Protein AF-A0A1M7FSM7-F1 (afdb_monomer)

Radius of gyration: 29.3 Å; Cα contacts (8 Å, |Δi|>4): 455; chains: 1; bounding box: 69×64×74 Å

Organism: Xylanibacter ruminicola (NCBI:txid839)

InterPro domains:
  IPR025935 Bacteriophage abortive infection AbiH [PF14253] (199-428)

Sequence (456 aa):
MNKAKLLQSILELHKAVKDGNMEKMYRCAYELNALFEREVPEPLEGYDAALMRFKMAEAMVAFYMAVGKQSQAGTLRNRITAHYQAVRKSKEYSVSQKHELKEILRRIKVIVPYQRNVAMLPLEGLEYLKPFNVSSLLSTLPLDMPKSQVVEEMTKYCYDKGGSLAPRSLQRQYKVGGKQAKHLYVIGNGLDMQLPRVDEDDEDFSYTQYFAPLDEITDAVTSCTVEMKYHFHRWINTLHYARGFRKRMLDIDKDAIFLNFNYTLFLESEYGISPEQICYIHGCRKDKFGSLVLGHHSDDQEAFERWKHKNQNRRRYRHVQKDKKGRYFRNDKLAYLAFFHKNDWTGNWRLPIRYYAVEAAEERLEKYYDSNFKNTRKIIDGHMGFFDSLGNVEKITIIGCSLGAVDMDYYKQLKSSVKDDVLWEFSYHSPEDEKRIDKFCKELDIETGCVSTFKM

Secondary structure (DSSP, 8-state):
--HHHHHHHHHHHHHHHHHT-HHHHHHHHHHHHHHHHHHSPSS--HHHHHHHHHHHHHHHHHHHHHTT-HHHHHHHHHHHHHHHHHHHH-SSS-HHHHHHHHHHHHHHHHHS------B---THHHHHHGGGTTHHHHTTS-TT--HHHHHHHHHHHHHHTT--PPPGGG----EETTEEP------SSHHHHHS-SS-TTSTT--HHHHSHHHHHHHHHHHIIIIIHHHHHHHHHHT--PPTTGGGGPPP--SSS-EEE-S-S-HIIIII---GGGEEETT--TTSPTT-S-------HHHHHHHHHHHHTTSGGGSSEEE-TTS-EEE---HHHHHHT---------S-THHHHHHHHHHHHHHHHHHHH---HHHHHHHTHHHHGGGGG--EEEE-S----GGGHHHHHHHHHTS-TT-EEEEEESSHHHHHHHHHHHHHTT--GGGEEEEE-

Foldseek 3Di:
DPLVVLVVLLVQLVVCLVVLPLVSNVVSLVVNVVVLCVPQPPPGPDLSSLVSLLSNLLSVLSSCVSVVNLVVLQVSLVVLVVVLVVVVPDPRDDPVSNVVSVVSSVSSCVSRPDDQAAADFFDPVVVVCVVLPCVVVVVVDDPPDDPVVNVVSSVVSCVVVVDDDDDPVPPDFDDDPNHTDPDDDPPDCRLLRQADPDACPDPPDDSNSHHVVLVVLLVVLCCLQQVVLVVVLVVQVPDDDDPPCVVVDDDDDLPAAEEDCDQECCCCPPVVRDVVSYDNLQYHSPDDRPSGAAAFDDPVVVVLVVVLVVPCPDQLQDQWDADPVGDIAGRLGLVNLQRPDDPDPDGPHSYVSSNVSNVSNCVSVVVSCVSRPRPVVVSCVVCVVVLLVAAPAQEDEAPPDPLDPRCLVVVLSNLVSYDLNRAYEYEDADPVSVVSVVVSCVVNVRDPVRYYYDYD

pLDDT: mean 71.0, std 18.54, range [25.12, 95.5]

Structure (mmCIF, N/CA/C/O backbone):
data_AF-A0A1M7FSM7-F1
#
_entry.id   AF-A0A1M7FSM7-F1
#
loop_
_atom_site.group_PDB
_atom_site.id
_atom_site.type_symbol
_atom_site.label_atom_id
_atom_site.label_alt_id
_atom_site.label_comp_id
_atom_site.label_asym_id
_atom_site.label_entity_id
_atom_site.label_seq_id
_atom_site.pdbx_PDB_ins_code
_atom_site.Cartn_x
_atom_site.Cartn_y
_atom_site.Cartn_z
_atom_site.occupancy
_atom_site.B_iso_or_equiv
_atom_site.auth_seq_id
_atom_site.auth_comp_id
_atom_site.auth_asym_id
_atom_site.auth_atom_id
_atom_site.pdbx_PDB_model_num
ATOM 1 N N . MET A 1 1 ? 32.706 -26.791 -14.961 1.00 73.00 1 MET A N 1
ATOM 2 C CA . MET A 1 1 ? 31.269 -26.837 -15.298 1.00 73.00 1 MET A CA 1
ATOM 3 C C . MET A 1 1 ? 30.779 -28.277 -15.407 1.00 73.00 1 MET A C 1
ATOM 5 O O . MET A 1 1 ? 31.138 -28.977 -16.352 1.00 73.00 1 MET A O 1
ATOM 9 N N . ASN A 1 2 ? 29.932 -28.723 -14.480 1.00 82.50 2 ASN A N 1
ATOM 10 C CA . ASN A 1 2 ? 29.249 -30.015 -14.582 1.00 82.50 2 ASN A CA 1
ATOM 11 C C . ASN A 1 2 ? 27.958 -29.910 -15.426 1.00 82.50 2 ASN A C 1
ATOM 13 O O . ASN A 1 2 ? 26.870 -29.653 -14.906 1.00 82.50 2 ASN A O 1
ATOM 17 N N . LYS A 1 3 ? 28.078 -30.115 -16.746 1.00 80.94 3 LYS A N 1
ATOM 18 C CA . LYS A 1 3 ? 26.960 -29.987 -17.707 1.00 80.94 3 LYS A CA 1
ATOM 19 C C . LYS A 1 3 ? 25.785 -30.915 -17.403 1.00 80.94 3 LYS A C 1
ATOM 21 O O . LYS A 1 3 ? 24.637 -30.502 -17.525 1.00 80.94 3 LYS A O 1
ATOM 26 N N . ALA A 1 4 ? 26.064 -32.158 -17.012 1.00 83.50 4 ALA A N 1
ATOM 27 C CA . ALA A 1 4 ? 25.028 -33.153 -16.747 1.00 83.50 4 ALA A CA 1
ATOM 28 C C . ALA A 1 4 ? 24.144 -32.732 -15.565 1.00 83.50 4 ALA A C 1
ATOM 30 O O . ALA A 1 4 ? 22.920 -32.795 -15.653 1.00 83.50 4 ALA A O 1
ATOM 31 N N . LYS A 1 5 ? 24.762 -32.213 -14.497 1.00 84.44 5 LYS A N 1
ATOM 32 C CA . LYS A 1 5 ? 24.044 -31.720 -13.317 1.00 84.44 5 LYS A CA 1
ATOM 33 C C . LYS A 1 5 ? 23.179 -30.495 -13.635 1.00 84.44 5 LYS A C 1
ATOM 35 O O . LYS A 1 5 ? 22.031 -30.441 -13.213 1.00 84.44 5 LYS A O 1
ATOM 40 N N . LEU A 1 6 ? 23.699 -29.551 -14.424 1.00 84.12 6 LEU A N 1
ATOM 41 C CA . LEU A 1 6 ? 22.943 -28.374 -14.873 1.00 84.12 6 LEU A CA 1
ATOM 42 C C . LEU A 1 6 ? 21.739 -28.755 -15.742 1.00 84.12 6 LEU A C 1
ATOM 44 O O . LEU A 1 6 ? 20.636 -28.260 -15.519 1.00 84.12 6 LEU A O 1
ATOM 48 N N . LEU A 1 7 ? 21.931 -29.659 -16.706 1.00 88.81 7 LEU A N 1
ATOM 49 C CA . LEU A 1 7 ? 20.850 -30.144 -17.565 1.00 88.81 7 LEU A CA 1
ATOM 50 C C . LEU A 1 7 ? 19.761 -30.859 -16.760 1.00 88.81 7 LEU A C 1
ATOM 52 O O . LEU A 1 7 ? 18.579 -30.648 -17.026 1.00 88.81 7 LEU A O 1
ATOM 56 N N . GLN A 1 8 ? 20.145 -31.645 -15.755 1.00 91.00 8 GLN A N 1
ATOM 57 C CA . GLN A 1 8 ? 19.196 -32.324 -14.880 1.00 91.00 8 GLN A CA 1
ATOM 58 C C . GLN A 1 8 ? 18.334 -31.326 -14.089 1.00 91.00 8 GLN A C 1
ATOM 60 O O . GLN A 1 8 ? 17.108 -31.423 -14.122 1.00 91.00 8 GLN A O 1
ATOM 65 N N . SER A 1 9 ? 18.941 -30.312 -13.465 1.00 87.56 9 SER A N 1
ATOM 66 C CA . SER A 1 9 ? 18.192 -29.273 -12.739 1.00 87.56 9 SER A CA 1
ATOM 67 C C . SER A 1 9 ? 17.272 -28.449 -13.653 1.00 87.56 9 SER A C 1
ATOM 69 O O . SER A 1 9 ? 16.167 -28.082 -13.253 1.00 87.56 9 SER A O 1
ATOM 71 N N . ILE A 1 10 ? 17.674 -28.201 -14.906 1.00 91.38 10 ILE A N 1
ATOM 72 C CA . ILE A 1 10 ? 16.822 -27.548 -15.916 1.00 91.38 10 ILE A CA 1
ATOM 73 C C . ILE A 1 10 ? 15.583 -28.401 -16.231 1.00 91.38 10 ILE A C 1
ATOM 75 O O . ILE A 1 10 ? 14.467 -27.879 -16.288 1.00 91.38 10 ILE A O 1
ATOM 79 N N . LEU A 1 11 ? 15.758 -29.712 -16.424 1.00 92.25 11 LEU A N 1
ATOM 80 C CA . LEU A 1 11 ? 14.653 -30.636 -16.701 1.00 92.25 11 LEU A CA 1
ATOM 81 C C . LEU A 1 11 ? 13.665 -30.715 -15.531 1.00 92.25 11 LEU A C 1
ATOM 83 O O . LEU A 1 11 ? 12.453 -30.765 -15.749 1.00 92.25 11 LEU A O 1
ATOM 87 N N . GLU A 1 12 ? 14.167 -30.690 -14.299 1.00 91.62 12 GLU A N 1
ATOM 88 C CA . GLU A 1 12 ? 13.338 -30.706 -13.093 1.00 91.62 12 GLU A CA 1
ATOM 89 C C . GLU A 1 12 ? 12.478 -29.449 -12.961 1.00 91.62 12 GLU A C 1
ATOM 91 O O . GLU A 1 12 ? 11.284 -29.564 -12.668 1.00 91.62 12 GLU A O 1
ATOM 96 N N . LEU A 1 13 ? 13.037 -28.270 -13.260 1.00 90.88 13 LEU A N 1
ATOM 97 C CA . LEU A 1 13 ? 12.272 -27.024 -13.275 1.00 90.88 13 LEU A CA 1
ATOM 98 C C . LEU A 1 13 ? 11.193 -27.040 -14.365 1.00 90.88 13 LEU A C 1
ATOM 100 O O . LEU A 1 13 ? 10.042 -26.717 -14.082 1.00 90.88 13 LEU A O 1
ATOM 104 N N . HIS A 1 14 ? 11.514 -27.479 -15.587 1.00 91.88 14 HIS A N 1
ATOM 105 C CA . HIS A 1 14 ? 10.511 -27.609 -16.651 1.00 91.88 14 HIS A CA 1
ATOM 106 C C . HIS A 1 14 ? 9.369 -28.553 -16.270 1.00 91.88 14 HIS A C 1
ATOM 108 O O . HIS A 1 14 ? 8.203 -28.248 -16.524 1.00 91.88 14 HIS A O 1
ATOM 114 N N . LYS A 1 15 ? 9.691 -29.687 -15.638 1.00 91.81 15 LYS A N 1
ATOM 115 C CA . LYS A 1 15 ? 8.680 -30.626 -15.152 1.00 91.81 15 LYS A CA 1
ATOM 116 C C . LYS A 1 15 ? 7.804 -29.983 -14.075 1.00 91.81 15 LYS A C 1
ATOM 118 O O . LYS A 1 15 ? 6.588 -30.065 -14.170 1.00 91.81 15 LYS A O 1
ATOM 123 N N . ALA A 1 16 ? 8.398 -29.283 -13.107 1.00 87.69 16 ALA A N 1
ATOM 124 C CA . ALA A 1 16 ? 7.646 -28.579 -12.068 1.00 87.69 16 ALA A CA 1
ATOM 125 C C . ALA A 1 16 ? 6.716 -27.497 -12.643 1.00 87.69 16 ALA A C 1
ATOM 127 O O . ALA A 1 16 ? 5.572 -27.394 -12.208 1.00 87.69 16 ALA A O 1
ATOM 128 N N . VAL A 1 17 ? 7.183 -26.739 -13.644 1.00 88.81 17 VAL A N 1
ATOM 129 C CA . VAL A 1 17 ? 6.374 -25.737 -14.356 1.00 88.81 17 VAL A CA 1
ATOM 130 C C . VAL A 1 17 ? 5.190 -26.390 -15.074 1.00 88.81 17 VAL A C 1
ATOM 132 O O . VAL A 1 17 ? 4.069 -25.901 -14.975 1.00 88.81 17 VAL A O 1
ATOM 135 N N . LYS A 1 18 ? 5.414 -27.525 -15.747 1.00 90.56 18 LYS A N 1
ATOM 136 C CA . LYS A 1 18 ? 4.356 -28.279 -16.438 1.00 90.56 18 LYS A CA 1
ATOM 137 C C . LYS A 1 18 ? 3.328 -28.878 -15.473 1.00 90.56 18 LYS A C 1
ATOM 139 O O . LYS A 1 18 ? 2.143 -28.886 -15.783 1.00 90.56 18 LYS A O 1
ATOM 144 N N . ASP A 1 19 ? 3.784 -29.364 -14.322 1.00 88.00 19 ASP A N 1
ATOM 145 C CA . ASP A 1 19 ? 2.943 -30.024 -13.318 1.00 88.00 19 ASP A CA 1
ATOM 146 C C . ASP A 1 19 ? 2.127 -29.021 -12.467 1.00 88.00 19 ASP A C 1
ATOM 148 O O . ASP A 1 19 ? 1.287 -29.438 -11.674 1.00 88.00 19 ASP A O 1
ATOM 152 N N . GLY A 1 20 ? 2.366 -27.706 -12.581 1.00 81.75 20 GLY A N 1
ATOM 153 C CA . GLY A 1 20 ? 1.589 -26.673 -11.876 1.00 81.75 20 GLY A CA 1
ATOM 154 C C . GLY A 1 20 ? 1.860 -26.549 -10.365 1.00 81.75 20 GLY A C 1
ATOM 155 O O . GLY A 1 20 ? 1.216 -25.755 -9.684 1.00 81.75 20 GLY A O 1
ATOM 156 N N . ASN A 1 21 ? 2.817 -27.303 -9.813 1.00 81.31 21 ASN A N 1
ATOM 157 C CA . ASN A 1 21 ? 3.123 -27.298 -8.380 1.00 81.31 21 ASN A CA 1
ATOM 158 C C . ASN A 1 21 ? 4.015 -26.101 -7.997 1.00 81.31 21 ASN A C 1
ATOM 160 O O . ASN A 1 21 ? 5.233 -26.146 -8.184 1.00 81.31 21 ASN A O 1
ATOM 164 N N . MET A 1 22 ? 3.414 -25.052 -7.421 1.00 73.19 22 MET A N 1
ATOM 165 C CA . MET A 1 22 ? 4.126 -23.818 -7.057 1.00 73.19 22 MET A CA 1
ATOM 166 C C . MET A 1 22 ? 5.305 -24.035 -6.096 1.00 73.19 22 MET A C 1
ATOM 168 O O . MET A 1 22 ? 6.378 -23.482 -6.326 1.00 73.19 22 MET A O 1
ATOM 172 N N . GLU A 1 23 ? 5.151 -24.841 -5.044 1.00 70.00 23 GLU A N 1
ATOM 173 C CA . GLU A 1 23 ? 6.219 -25.079 -4.059 1.00 70.00 23 GLU A CA 1
ATOM 174 C C . GLU A 1 23 ? 7.450 -25.724 -4.716 1.00 70.00 23 GLU A C 1
ATOM 176 O O . GLU A 1 23 ? 8.589 -25.282 -4.537 1.00 70.00 23 GLU A O 1
ATOM 181 N N . LYS A 1 24 ? 7.209 -26.723 -5.571 1.00 76.94 24 LYS A N 1
ATOM 182 C CA . LYS A 1 24 ? 8.258 -27.418 -6.319 1.00 76.94 24 LYS A CA 1
ATOM 183 C C . LYS A 1 24 ? 8.928 -26.510 -7.353 1.00 76.94 24 LYS A C 1
ATOM 185 O O . LYS A 1 24 ? 10.143 -26.593 -7.516 1.00 76.94 24 LYS A O 1
ATOM 190 N N . MET A 1 25 ? 8.171 -25.633 -8.017 1.00 81.12 25 MET A N 1
ATOM 191 C CA . MET A 1 25 ? 8.723 -24.643 -8.948 1.00 81.12 25 MET A CA 1
ATOM 192 C C . MET A 1 25 ? 9.720 -23.706 -8.253 1.00 81.12 25 MET A C 1
ATOM 194 O O . MET A 1 25 ? 10.834 -23.539 -8.744 1.00 81.12 25 MET A O 1
ATOM 198 N N . TYR A 1 26 ? 9.350 -23.134 -7.100 1.00 73.38 26 TYR A N 1
ATOM 199 C CA . TYR A 1 26 ? 10.226 -22.227 -6.349 1.00 73.38 26 TYR A CA 1
ATOM 200 C C . TYR A 1 26 ? 11.504 -22.919 -5.871 1.00 73.38 26 TYR A C 1
ATOM 202 O O . TYR A 1 26 ? 12.592 -22.359 -6.024 1.00 73.38 26 TYR A O 1
ATOM 210 N N . ARG A 1 27 ? 11.391 -24.151 -5.357 1.00 81.00 27 ARG A N 1
ATOM 211 C CA . ARG A 1 27 ? 12.555 -24.937 -4.929 1.00 81.00 27 ARG A CA 1
ATOM 212 C C . ARG A 1 27 ? 13.510 -25.218 -6.093 1.00 81.00 27 ARG A C 1
ATOM 214 O O . ARG A 1 27 ? 14.689 -24.890 -6.002 1.00 81.00 27 ARG A O 1
ATOM 221 N N . CYS A 1 28 ? 12.998 -25.760 -7.202 1.00 78.50 28 CYS A N 1
ATOM 222 C CA . CYS A 1 28 ? 13.818 -26.086 -8.372 1.00 78.50 28 CYS A CA 1
ATOM 223 C C . CYS A 1 28 ? 14.453 -24.836 -9.008 1.00 78.50 28 CYS A C 1
ATOM 225 O O . CYS A 1 28 ? 15.591 -24.900 -9.464 1.00 78.50 28 CYS A O 1
ATOM 227 N N . ALA A 1 29 ? 13.757 -23.692 -9.019 1.00 75.75 29 ALA A N 1
ATOM 228 C CA . ALA A 1 29 ? 14.304 -22.436 -9.533 1.00 75.75 29 ALA A CA 1
ATOM 229 C C . ALA A 1 29 ? 15.462 -21.908 -8.667 1.00 75.75 29 ALA A C 1
ATOM 231 O O . ALA A 1 29 ? 16.483 -21.476 -9.204 1.00 75.75 29 ALA A O 1
ATOM 232 N N . TYR A 1 30 ? 15.333 -21.982 -7.338 1.00 74.44 30 TYR A N 1
ATOM 233 C CA . TYR A 1 30 ? 16.389 -21.575 -6.407 1.00 74.44 30 TYR A CA 1
ATOM 234 C C . TYR A 1 30 ? 17.637 -22.460 -6.537 1.00 74.44 30 TYR A C 1
ATOM 236 O O . TYR A 1 30 ? 18.751 -21.953 -6.670 1.00 74.44 30 TYR A O 1
ATOM 244 N N . GLU A 1 31 ? 17.446 -23.782 -6.571 1.00 78.31 31 GLU A N 1
ATOM 245 C CA . GLU A 1 31 ? 18.532 -24.754 -6.741 1.00 78.31 31 GLU A CA 1
ATOM 246 C C . GLU A 1 31 ? 19.244 -24.591 -8.087 1.00 78.31 31 GLU A C 1
ATOM 248 O O . GLU A 1 31 ? 20.476 -24.619 -8.138 1.00 78.31 31 GLU A O 1
ATOM 253 N N . LEU A 1 32 ? 18.489 -24.369 -9.170 1.00 81.19 32 LEU A N 1
ATOM 254 C CA . LEU A 1 32 ? 19.051 -24.111 -10.493 1.00 81.19 32 LEU A CA 1
ATOM 255 C C . LEU A 1 32 ? 19.894 -22.830 -10.503 1.00 81.19 32 LEU A C 1
ATOM 257 O O . LEU A 1 32 ? 20.989 -22.845 -11.061 1.00 81.19 32 LEU A O 1
ATOM 261 N N . ASN A 1 33 ? 19.422 -21.747 -9.876 1.00 77.38 33 ASN A N 1
ATOM 262 C CA . ASN A 1 33 ? 20.163 -20.486 -9.833 1.00 77.38 33 ASN A CA 1
ATOM 263 C C . ASN A 1 33 ? 21.473 -20.620 -9.038 1.00 77.38 33 ASN A C 1
ATOM 265 O O . ASN A 1 33 ? 22.537 -20.277 -9.548 1.00 77.38 33 ASN A O 1
ATOM 269 N N . ALA A 1 34 ? 21.418 -21.213 -7.842 1.00 73.81 34 ALA A N 1
ATOM 270 C CA . ALA A 1 34 ? 22.601 -21.443 -7.010 1.00 73.81 34 ALA A CA 1
ATOM 271 C C . ALA A 1 34 ? 23.618 -22.385 -7.682 1.00 73.81 34 ALA A C 1
ATOM 273 O O . ALA A 1 34 ? 24.833 -22.190 -7.597 1.00 73.81 34 ALA A O 1
ATOM 274 N N . LEU A 1 35 ? 23.134 -23.419 -8.379 1.00 75.69 35 LEU A N 1
ATOM 275 C CA . LEU A 1 35 ? 23.989 -24.321 -9.146 1.00 75.69 35 LEU A CA 1
ATOM 276 C C . LEU A 1 35 ? 24.648 -23.600 -10.326 1.00 75.69 35 LEU A C 1
ATOM 278 O O . LEU A 1 35 ? 25.823 -23.832 -10.603 1.00 75.69 35 LEU A O 1
ATOM 282 N N . PHE A 1 36 ? 23.904 -22.739 -11.016 1.00 76.94 36 PHE A N 1
ATOM 283 C CA . PHE A 1 36 ? 24.400 -21.991 -12.161 1.00 76.94 36 PHE A CA 1
ATOM 284 C C . PHE A 1 36 ? 25.499 -20.996 -11.764 1.00 76.94 36 PHE A C 1
ATOM 286 O O . PHE A 1 36 ? 26.544 -20.974 -12.410 1.00 76.94 36 PHE A O 1
ATOM 293 N N . GLU A 1 37 ? 25.316 -20.261 -10.664 1.00 71.81 37 GLU A N 1
ATOM 294 C CA . GLU A 1 37 ? 26.322 -19.337 -10.115 1.00 71.81 37 GLU A CA 1
ATOM 295 C C . GLU A 1 37 ? 27.625 -20.047 -9.724 1.00 71.81 37 GLU A C 1
ATOM 297 O O . GLU A 1 37 ? 28.712 -19.508 -9.928 1.00 71.81 37 GLU A O 1
ATOM 302 N N . ARG A 1 38 ? 27.539 -21.285 -9.221 1.00 74.38 38 ARG A N 1
ATOM 303 C CA . ARG A 1 38 ? 28.726 -22.078 -8.868 1.00 74.38 38 ARG A CA 1
ATOM 304 C C . ARG A 1 38 ? 29.442 -22.673 -10.083 1.00 74.38 38 ARG A C 1
ATOM 306 O O . ARG A 1 38 ? 30.663 -22.789 -10.081 1.00 74.38 38 ARG A O 1
ATOM 313 N N . GLU A 1 39 ? 28.696 -23.137 -11.084 1.00 72.50 39 GLU A N 1
ATOM 314 C CA . GLU A 1 39 ? 29.236 -23.970 -12.172 1.00 72.50 39 GLU A CA 1
ATOM 315 C C . GLU A 1 39 ? 29.562 -23.194 -13.457 1.00 72.50 39 GLU A C 1
ATOM 317 O O . GLU A 1 39 ? 30.297 -23.721 -14.302 1.00 72.50 39 GLU A O 1
ATOM 322 N N . VAL A 1 40 ? 29.005 -21.986 -13.620 1.00 64.69 40 VAL A N 1
ATOM 323 C CA . VAL A 1 40 ? 29.128 -21.132 -14.813 1.00 64.69 40 VAL A CA 1
ATOM 324 C C . VAL A 1 40 ? 29.486 -19.689 -14.400 1.00 64.69 40 VAL A C 1
ATOM 326 O O . VAL A 1 40 ? 28.622 -18.806 -14.422 1.00 64.69 40 VAL A O 1
ATOM 329 N N . PRO A 1 41 ? 30.750 -19.432 -14.011 1.00 58.38 41 PRO A N 1
ATOM 330 C CA . PRO A 1 41 ? 31.203 -18.095 -13.628 1.00 58.38 41 PRO A CA 1
ATOM 331 C C . PRO A 1 41 ? 31.231 -17.128 -14.824 1.00 58.38 41 PRO A C 1
ATOM 333 O O . PRO A 1 41 ? 31.306 -17.545 -15.981 1.00 58.38 41 PRO A O 1
ATOM 336 N N . GLU A 1 42 ? 31.147 -15.823 -14.549 1.00 55.53 42 GLU A N 1
ATOM 337 C CA . GLU A 1 42 ? 31.355 -14.771 -15.552 1.00 55.53 42 GLU A CA 1
ATOM 338 C C . GLU A 1 42 ? 32.845 -14.374 -15.613 1.00 55.53 42 GLU A C 1
ATOM 340 O O . GLU A 1 42 ? 33.467 -14.263 -14.554 1.00 55.53 42 GLU A O 1
ATOM 345 N N . PRO A 1 43 ? 33.426 -14.133 -16.809 1.00 58.12 43 PRO A N 1
ATOM 346 C CA . PRO A 1 43 ? 32.792 -14.116 -18.132 1.00 58.12 43 PRO A CA 1
ATOM 347 C C . PRO A 1 43 ? 32.545 -15.518 -18.720 1.00 58.12 43 PRO A C 1
ATOM 349 O O . PRO A 1 43 ? 33.227 -16.487 -18.410 1.00 58.12 43 PRO A O 1
ATOM 352 N N . LEU A 1 44 ? 31.548 -15.621 -19.604 1.00 64.50 44 LEU A N 1
ATOM 353 C CA . LEU A 1 44 ? 31.206 -16.875 -20.284 1.00 64.50 44 LEU A CA 1
ATOM 354 C C . LEU A 1 44 ? 32.248 -17.199 -21.356 1.00 64.50 44 LEU A C 1
ATOM 356 O O . LEU A 1 44 ? 32.180 -16.674 -22.468 1.00 64.50 44 LEU A O 1
ATOM 360 N N . GLU A 1 45 ? 33.184 -18.081 -21.032 1.00 71.62 45 GLU A N 1
ATOM 361 C CA . GLU A 1 45 ? 34.199 -18.539 -21.977 1.00 71.62 45 GLU A CA 1
ATOM 362 C C . GLU A 1 45 ? 33.707 -19.755 -22.775 1.00 71.62 45 GLU A C 1
ATOM 364 O O . GLU A 1 45 ? 33.415 -20.825 -22.236 1.00 71.62 45 GLU A O 1
ATOM 369 N N . GLY A 1 46 ? 33.617 -19.584 -24.095 1.00 81.06 46 GLY A N 1
ATOM 370 C CA . GLY A 1 46 ? 33.298 -20.658 -25.030 1.00 81.06 46 GLY A CA 1
ATOM 371 C C . GLY A 1 46 ? 31.812 -21.022 -25.154 1.00 81.06 46 GLY A C 1
ATOM 372 O O . GLY A 1 46 ? 30.933 -20.620 -24.388 1.00 81.06 46 GLY A O 1
ATOM 373 N N . TYR A 1 47 ? 31.527 -21.823 -26.182 1.00 87.12 47 TYR A N 1
ATOM 374 C CA . TYR A 1 47 ? 30.165 -22.178 -26.587 1.00 87.12 47 TYR A CA 1
ATOM 375 C C . TYR A 1 47 ? 29.377 -22.938 -25.512 1.00 87.12 47 TYR A C 1
ATOM 377 O O . TYR A 1 47 ? 28.180 -22.717 -25.352 1.00 87.12 47 TYR A O 1
ATOM 385 N N . ASP A 1 48 ? 30.040 -23.794 -24.743 1.00 85.81 48 ASP A N 1
ATOM 386 C CA . ASP A 1 48 ? 29.385 -24.628 -23.741 1.00 85.81 48 ASP A CA 1
ATOM 387 C C . ASP A 1 48 ? 28.783 -23.824 -22.581 1.00 85.81 48 ASP A C 1
ATOM 389 O O . ASP A 1 48 ? 27.666 -24.108 -22.137 1.00 85.81 48 ASP A O 1
ATOM 393 N N . ALA A 1 49 ? 29.491 -22.790 -22.121 1.00 83.19 49 ALA A N 1
ATOM 394 C CA . ALA A 1 49 ? 28.999 -21.873 -21.099 1.00 83.19 49 ALA A CA 1
ATOM 395 C C . ALA A 1 49 ? 27.823 -21.036 -21.635 1.00 83.19 49 ALA A C 1
ATOM 397 O O . ALA A 1 49 ? 26.799 -20.881 -20.961 1.00 83.19 49 ALA A O 1
ATOM 398 N N . ALA A 1 50 ? 27.925 -20.563 -22.884 1.00 84.75 50 ALA A N 1
ATOM 399 C CA . ALA A 1 50 ? 26.843 -19.851 -23.560 1.00 84.75 50 ALA A CA 1
ATOM 400 C C . ALA A 1 50 ? 25.588 -20.730 -23.722 1.00 84.75 50 ALA A C 1
ATOM 402 O O . ALA A 1 50 ? 24.479 -20.288 -23.421 1.00 84.75 50 ALA A O 1
ATOM 403 N N . LEU A 1 51 ? 25.750 -21.993 -24.121 1.00 89.12 51 LEU A N 1
ATOM 404 C CA . LEU A 1 51 ? 24.652 -22.945 -24.283 1.00 89.12 51 LEU A CA 1
ATOM 405 C C . LEU A 1 51 ? 23.920 -23.203 -22.963 1.00 89.12 51 LEU A C 1
ATOM 407 O O . LEU A 1 51 ? 22.687 -23.171 -22.929 1.00 89.12 51 LEU A O 1
ATOM 411 N N . MET A 1 52 ? 24.659 -23.426 -21.870 1.00 89.06 52 MET A N 1
ATOM 412 C CA . MET A 1 52 ? 24.048 -23.624 -20.551 1.00 89.06 52 MET A CA 1
ATOM 413 C C . MET A 1 52 ? 23.295 -22.377 -20.090 1.00 89.06 52 MET A C 1
ATOM 415 O O . MET A 1 52 ? 22.187 -22.502 -19.569 1.00 89.06 52 MET A O 1
ATOM 419 N N . ARG A 1 53 ? 23.825 -21.174 -20.347 1.00 85.00 53 ARG A N 1
ATOM 420 C CA . ARG A 1 53 ? 23.132 -19.927 -19.998 1.00 85.00 53 ARG A CA 1
ATOM 421 C C . ARG A 1 53 ? 21.821 -19.742 -20.757 1.00 85.00 53 ARG A C 1
ATOM 423 O O . ARG A 1 53 ? 20.827 -19.328 -20.167 1.00 85.00 53 ARG A O 1
ATOM 430 N N . PHE A 1 54 ? 21.794 -20.064 -22.047 1.00 91.12 54 PHE A N 1
ATOM 431 C CA . PHE A 1 54 ? 20.580 -19.934 -22.856 1.00 91.12 54 PHE A CA 1
ATOM 432 C C . PHE A 1 54 ? 19.506 -20.937 -22.422 1.00 91.12 54 PHE A C 1
ATOM 434 O O . PHE A 1 54 ? 18.342 -20.563 -22.294 1.00 91.12 54 PHE A O 1
ATOM 441 N N . LYS A 1 55 ? 19.889 -22.187 -22.130 1.00 91.44 55 LYS A N 1
ATOM 442 C CA . LYS A 1 55 ? 18.957 -23.213 -21.631 1.00 91.44 55 LYS A CA 1
ATOM 443 C C . LYS A 1 55 ? 18.437 -22.902 -20.223 1.00 91.44 55 LYS A C 1
ATOM 445 O O . LYS A 1 55 ? 17.254 -23.097 -19.962 1.00 91.44 55 LYS A O 1
ATOM 450 N N . MET A 1 56 ? 19.289 -22.387 -19.334 1.00 90.31 56 MET A N 1
ATOM 451 C CA . MET A 1 56 ? 18.878 -21.919 -18.004 1.00 90.31 56 MET A CA 1
ATOM 452 C C . MET A 1 56 ? 17.860 -20.784 -18.120 1.00 90.31 56 MET A C 1
ATOM 454 O O . MET A 1 56 ? 16.809 -20.825 -17.482 1.00 90.31 56 MET A O 1
ATOM 458 N N . ALA A 1 57 ? 18.134 -19.808 -18.985 1.00 86.56 57 ALA A N 1
ATOM 459 C CA . ALA A 1 57 ? 17.239 -18.683 -19.164 1.00 86.56 57 ALA A CA 1
ATOM 460 C C . ALA A 1 57 ? 15.884 -19.081 -19.753 1.00 86.56 57 ALA A C 1
ATOM 462 O O . ALA A 1 57 ? 14.876 -18.532 -19.328 1.00 86.56 57 ALA A O 1
ATOM 463 N N . GLU A 1 58 ? 15.844 -20.046 -20.674 1.00 92.88 58 GLU A N 1
ATOM 464 C CA . GLU A 1 58 ? 14.597 -20.623 -21.192 1.00 92.88 58 GLU A CA 1
ATOM 465 C C . GLU A 1 58 ? 13.722 -21.206 -20.073 1.00 92.88 58 GLU A C 1
ATOM 467 O O . GLU A 1 58 ? 12.542 -20.860 -19.976 1.00 92.88 58 GLU A O 1
ATOM 472 N N . ALA A 1 59 ? 14.315 -21.991 -19.171 1.00 90.69 59 ALA A N 1
ATOM 473 C CA . ALA A 1 59 ? 13.597 -22.589 -18.048 1.00 90.69 59 ALA A CA 1
ATOM 474 C C . ALA A 1 59 ? 13.130 -21.559 -17.012 1.00 90.69 59 ALA A C 1
ATOM 476 O O . ALA A 1 59 ? 11.983 -21.593 -16.563 1.00 90.69 59 ALA A O 1
ATOM 477 N N . MET A 1 60 ? 13.997 -20.609 -16.661 1.00 87.44 60 MET A N 1
ATOM 478 C CA . MET A 1 60 ? 13.690 -19.548 -15.698 1.00 87.44 60 MET A CA 1
ATOM 479 C C . MET A 1 60 ? 12.615 -18.596 -16.213 1.00 87.44 60 MET A C 1
ATOM 481 O O . MET A 1 60 ? 11.742 -18.174 -15.461 1.00 87.44 60 MET A O 1
ATOM 485 N N . VAL A 1 61 ? 12.640 -18.285 -17.507 1.00 85.38 61 V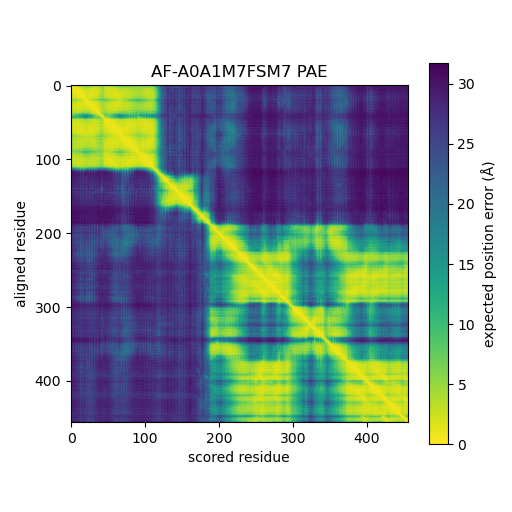AL A N 1
ATOM 486 C CA . VAL A 1 61 ? 11.610 -17.478 -18.155 1.00 85.38 61 VAL A CA 1
ATOM 487 C C . VAL A 1 61 ? 10.248 -18.178 -18.106 1.00 85.38 61 VAL A C 1
ATOM 489 O O . VAL A 1 61 ? 9.259 -17.542 -17.741 1.00 85.38 61 VAL A O 1
ATOM 492 N N . ALA A 1 62 ? 10.186 -19.479 -18.406 1.00 88.62 62 ALA A N 1
ATOM 493 C CA . ALA A 1 62 ? 8.950 -20.253 -18.288 1.00 88.62 62 ALA A CA 1
ATOM 494 C C . ALA A 1 62 ? 8.426 -20.280 -16.843 1.00 88.62 62 ALA A C 1
ATOM 496 O O . ALA A 1 62 ? 7.234 -20.076 -16.614 1.00 88.62 62 ALA A O 1
ATOM 497 N N . PHE A 1 63 ? 9.322 -20.454 -15.868 1.00 88.31 63 PHE A N 1
ATOM 498 C CA . PHE A 1 63 ? 8.994 -20.355 -14.448 1.00 88.31 63 PHE A CA 1
ATOM 499 C C . PHE A 1 63 ? 8.409 -18.986 -14.085 1.00 88.31 63 PHE A C 1
ATOM 501 O O . PHE A 1 63 ? 7.318 -18.926 -13.522 1.00 88.31 63 PHE A O 1
ATOM 508 N N . TYR A 1 64 ? 9.082 -17.890 -14.444 1.00 80.19 64 TYR A N 1
ATOM 509 C CA . TYR A 1 64 ? 8.611 -16.540 -14.138 1.00 80.19 64 TYR A CA 1
ATOM 510 C C . TYR A 1 64 ? 7.240 -16.249 -14.744 1.00 80.19 64 TYR A C 1
ATOM 512 O O . TYR A 1 64 ? 6.402 -15.650 -14.073 1.00 80.19 64 TYR A O 1
ATOM 520 N N . MET A 1 65 ? 6.976 -16.713 -15.965 1.00 81.88 65 MET A N 1
ATOM 521 C CA . MET A 1 65 ? 5.650 -16.591 -16.571 1.00 81.88 65 MET A CA 1
ATOM 522 C C . MET A 1 65 ? 4.593 -17.401 -15.810 1.00 81.88 65 MET A C 1
ATOM 524 O O . MET A 1 65 ? 3.505 -16.885 -15.565 1.00 81.88 65 MET A O 1
ATOM 528 N N . ALA A 1 66 ? 4.918 -18.623 -15.374 1.00 79.19 66 ALA A N 1
ATOM 529 C CA . ALA A 1 66 ? 4.001 -19.483 -14.623 1.00 79.19 66 ALA A CA 1
ATOM 530 C C . ALA A 1 66 ? 3.635 -18.925 -13.236 1.00 79.19 66 ALA A C 1
ATOM 532 O O . ALA A 1 66 ? 2.512 -19.120 -12.779 1.00 79.19 66 ALA A O 1
ATOM 533 N N . VAL A 1 67 ? 4.544 -18.191 -12.583 1.00 75.94 67 VAL A N 1
ATOM 534 C CA . VAL A 1 67 ? 4.287 -17.546 -11.280 1.00 75.94 67 VAL A CA 1
ATOM 535 C C . VAL A 1 67 ? 3.837 -16.080 -11.389 1.00 75.94 67 VAL A C 1
ATOM 537 O O . VAL A 1 67 ? 3.861 -15.354 -10.397 1.00 75.94 67 VAL A O 1
ATOM 540 N N . GLY A 1 68 ? 3.456 -15.613 -12.585 1.00 61.84 68 GLY A N 1
ATOM 541 C CA . GLY A 1 68 ? 2.934 -14.256 -12.802 1.00 61.84 68 GLY A CA 1
ATOM 542 C C . GLY A 1 68 ? 3.980 -13.129 -12.767 1.00 61.84 68 GLY A C 1
ATOM 543 O O . GLY A 1 68 ? 3.625 -11.955 -12.712 1.00 61.84 68 GLY A O 1
ATOM 544 N N . LYS A 1 69 ? 5.278 -13.448 -12.831 1.00 65.75 69 LYS A N 1
ATOM 545 C CA . LYS A 1 69 ? 6.405 -12.495 -12.802 1.00 65.75 69 LYS A CA 1
ATOM 546 C C . LYS A 1 69 ? 6.863 -12.086 -14.210 1.00 65.75 69 LYS A C 1
ATOM 548 O O . LYS A 1 69 ? 8.031 -12.234 -14.570 1.00 65.75 69 LYS A O 1
ATOM 553 N N . GLN A 1 70 ? 5.950 -11.533 -15.009 1.00 64.19 70 GLN A N 1
ATOM 554 C CA . GLN A 1 70 ? 6.199 -11.155 -16.414 1.00 64.19 70 GLN A CA 1
ATOM 555 C C . GLN A 1 70 ? 7.411 -10.219 -16.607 1.00 64.19 70 GLN A C 1
ATOM 557 O O . GLN A 1 70 ? 8.179 -10.401 -17.551 1.00 64.19 70 GLN A O 1
ATOM 562 N N . SER A 1 71 ? 7.636 -9.265 -15.692 1.00 49.97 71 SER A N 1
ATOM 563 C CA . SER A 1 71 ? 8.772 -8.327 -15.759 1.00 49.97 71 SER A CA 1
ATOM 564 C C . SER A 1 71 ? 10.131 -9.034 -15.640 1.00 49.97 71 SER A C 1
ATOM 566 O O . SER A 1 71 ? 11.005 -8.855 -16.488 1.00 49.97 71 SER A O 1
ATOM 568 N N . GLN A 1 72 ? 10.288 -9.938 -14.665 1.00 56.41 72 GLN A N 1
ATOM 569 C CA . GLN A 1 72 ? 11.523 -10.719 -14.487 1.00 56.41 72 GLN A CA 1
ATOM 570 C C . GLN A 1 72 ? 11.812 -11.602 -15.709 1.00 56.41 72 GLN A C 1
ATOM 572 O O . GLN A 1 72 ? 12.960 -11.716 -16.149 1.00 56.41 72 GLN A O 1
ATOM 577 N N . ALA A 1 73 ? 10.758 -12.161 -16.309 1.00 66.88 73 ALA A N 1
ATOM 578 C CA . ALA A 1 73 ? 10.850 -12.912 -17.553 1.00 66.88 73 ALA A CA 1
ATOM 579 C C . ALA A 1 73 ? 11.319 -12.018 -18.727 1.00 66.88 73 ALA A C 1
ATOM 581 O O . ALA A 1 73 ? 12.174 -12.421 -19.523 1.00 66.88 73 ALA A O 1
ATOM 582 N N . GLY A 1 74 ? 10.824 -10.776 -18.801 1.00 53.88 74 GLY A N 1
ATOM 583 C CA . GLY A 1 74 ? 11.230 -9.760 -19.779 1.00 53.88 74 GLY A CA 1
ATOM 584 C C . GLY A 1 74 ? 12.691 -9.332 -19.645 1.00 53.88 74 GLY A C 1
ATOM 585 O O . GLY A 1 74 ? 13.423 -9.334 -20.640 1.00 53.88 74 GLY A O 1
ATOM 586 N N . THR A 1 75 ? 13.141 -9.042 -18.424 1.00 56.44 75 THR A N 1
ATOM 587 C CA . THR A 1 75 ? 14.533 -8.676 -18.118 1.00 56.44 75 THR A CA 1
ATOM 588 C C . THR A 1 75 ? 15.496 -9.791 -18.502 1.00 56.44 75 THR A C 1
ATOM 590 O O . THR A 1 75 ? 16.496 -9.551 -19.186 1.00 56.44 75 THR A O 1
ATOM 593 N N . LEU A 1 76 ? 15.180 -11.036 -18.133 1.00 68.12 76 LEU A N 1
ATOM 594 C CA . LEU A 1 76 ? 16.021 -12.183 -18.464 1.00 68.12 76 LEU A CA 1
ATOM 595 C C . LEU A 1 76 ? 16.085 -12.421 -19.982 1.00 68.12 76 LEU A C 1
ATOM 597 O O . LEU A 1 76 ? 17.176 -12.595 -20.531 1.00 68.12 76 LEU A O 1
ATOM 601 N N . ARG A 1 77 ? 14.956 -12.314 -20.696 1.00 75.75 77 ARG A N 1
ATOM 602 C CA . ARG A 1 77 ? 14.932 -12.338 -22.170 1.00 75.75 77 ARG A CA 1
ATOM 603 C C . ARG A 1 77 ? 15.812 -11.240 -22.779 1.00 75.75 77 ARG A C 1
ATOM 605 O O . ARG A 1 77 ? 16.534 -11.510 -23.744 1.00 75.75 77 ARG A O 1
ATOM 612 N N . ASN A 1 78 ? 15.752 -10.010 -22.266 1.00 58.41 78 ASN A N 1
ATOM 613 C CA . ASN A 1 78 ? 16.534 -8.884 -22.791 1.00 58.41 78 ASN A CA 1
ATOM 614 C C . ASN A 1 78 ? 18.042 -9.117 -22.593 1.00 58.41 78 ASN A C 1
ATOM 616 O O . ASN A 1 78 ? 18.808 -8.969 -23.547 1.00 58.41 78 ASN A O 1
ATOM 620 N N . ARG A 1 79 ? 18.460 -9.596 -21.413 1.00 62.12 79 ARG A N 1
ATOM 621 C CA . ARG A 1 79 ? 19.859 -9.971 -21.127 1.00 62.12 79 ARG A CA 1
ATOM 622 C C . ARG A 1 79 ? 20.373 -11.055 -22.075 1.00 62.12 79 ARG A C 1
ATOM 624 O O . ARG A 1 79 ? 21.456 -10.921 -22.640 1.00 62.12 79 ARG A O 1
ATOM 631 N N . ILE A 1 80 ? 19.581 -12.100 -22.319 1.00 77.25 80 ILE A N 1
ATOM 632 C CA . ILE A 1 80 ? 19.958 -13.171 -23.258 1.00 77.25 80 ILE A CA 1
ATOM 633 C C . ILE A 1 80 ? 19.983 -12.675 -24.705 1.00 77.25 80 ILE A C 1
ATOM 635 O O . ILE A 1 80 ? 20.841 -13.082 -25.487 1.00 77.25 80 ILE A O 1
ATOM 639 N N . THR A 1 81 ? 19.098 -11.743 -25.064 1.00 69.31 81 THR A N 1
ATOM 640 C CA . THR A 1 81 ? 19.128 -11.091 -26.379 1.00 69.31 81 THR A CA 1
ATOM 641 C C . THR A 1 81 ? 20.433 -10.316 -26.584 1.00 69.31 81 THR A C 1
ATOM 643 O O . THR A 1 81 ? 21.045 -10.447 -27.644 1.00 69.31 81 THR A O 1
ATOM 646 N N . ALA A 1 82 ? 20.893 -9.564 -25.578 1.00 62.91 82 ALA A N 1
ATOM 647 C CA . ALA A 1 82 ? 22.166 -8.843 -25.622 1.00 62.91 82 ALA A CA 1
ATOM 648 C C . ALA A 1 82 ? 23.369 -9.800 -25.711 1.00 62.91 82 ALA A C 1
ATOM 650 O O . ALA A 1 82 ? 24.235 -9.625 -26.571 1.00 62.91 82 ALA A O 1
ATOM 651 N N . HIS A 1 83 ? 23.384 -10.875 -24.913 1.00 73.75 83 HIS A N 1
ATOM 652 C CA . HIS A 1 83 ? 24.411 -11.917 -25.028 1.00 73.75 83 HIS A CA 1
ATOM 653 C C . HIS A 1 83 ? 24.448 -12.535 -26.432 1.00 73.75 83 HIS A C 1
ATOM 655 O O . HIS A 1 83 ? 25.523 -12.686 -27.010 1.00 73.75 83 HIS A O 1
ATOM 661 N N . TYR A 1 84 ? 23.291 -12.828 -27.033 1.00 79.81 84 TYR A N 1
ATOM 662 C CA . TYR A 1 84 ? 23.236 -13.345 -28.401 1.00 79.81 84 TYR A CA 1
ATOM 663 C C . TYR A 1 84 ? 23.799 -12.356 -29.433 1.00 79.81 84 TYR A C 1
ATOM 665 O O . TYR A 1 84 ? 24.447 -12.773 -30.391 1.00 79.81 84 TYR A O 1
ATOM 673 N N . GLN A 1 85 ? 23.584 -11.047 -29.261 1.00 74.12 85 GLN A N 1
ATOM 674 C CA . GLN A 1 85 ? 24.158 -10.035 -30.155 1.00 74.12 85 GLN A CA 1
ATOM 675 C C . GLN A 1 85 ? 25.692 -10.027 -30.104 1.00 74.12 85 GLN A C 1
ATOM 677 O O . GLN A 1 85 ? 26.324 -9.911 -31.157 1.00 74.12 85 GLN A O 1
ATOM 682 N N . ALA A 1 86 ? 26.282 -10.208 -28.918 1.00 75.69 86 ALA A N 1
ATOM 683 C CA . ALA A 1 86 ? 27.728 -10.364 -28.759 1.00 75.69 86 ALA A CA 1
ATOM 684 C C . ALA A 1 86 ? 28.231 -11.661 -29.421 1.00 75.69 86 ALA A C 1
ATOM 686 O O . ALA A 1 86 ? 29.138 -11.619 -30.254 1.00 75.69 86 ALA A O 1
ATOM 687 N N . VAL A 1 87 ? 27.572 -12.798 -29.157 1.00 79.62 87 VAL A N 1
ATOM 688 C CA . VAL A 1 87 ? 27.905 -14.099 -29.772 1.00 79.62 87 VAL A CA 1
ATOM 689 C C . VAL A 1 87 ? 27.818 -14.047 -31.300 1.00 79.62 87 VAL A C 1
ATOM 691 O O . VAL A 1 87 ? 28.697 -14.549 -32.000 1.00 79.62 87 VAL A O 1
ATOM 694 N N . ARG A 1 88 ? 26.785 -13.398 -31.850 1.00 72.62 88 ARG A N 1
ATOM 695 C CA . ARG A 1 88 ? 26.583 -13.266 -33.301 1.00 72.62 88 ARG A CA 1
ATOM 696 C C . ARG A 1 88 ? 27.780 -12.596 -33.985 1.00 72.62 88 ARG A C 1
ATOM 698 O O . ARG A 1 88 ? 28.149 -13.026 -35.081 1.00 72.62 88 ARG A O 1
ATOM 705 N N . LYS A 1 89 ? 28.368 -11.577 -33.348 1.00 77.00 89 LYS A N 1
ATOM 706 C CA . LYS A 1 89 ? 29.504 -10.794 -33.864 1.00 77.00 89 LYS A CA 1
ATOM 707 C C . LYS A 1 89 ? 30.870 -11.454 -33.610 1.00 77.00 89 LYS A C 1
ATOM 709 O O . LYS A 1 89 ? 31.820 -11.123 -34.313 1.00 77.00 89 LYS A O 1
ATOM 714 N N . SER A 1 90 ? 30.975 -12.394 -32.666 1.00 80.94 90 SER A N 1
ATOM 715 C CA . SER A 1 90 ? 32.236 -13.085 -32.348 1.00 80.94 90 SER A CA 1
ATOM 716 C C . SER A 1 90 ? 32.677 -14.063 -33.449 1.00 80.94 90 SER A C 1
ATOM 718 O O . SER A 1 90 ? 31.849 -14.727 -34.085 1.00 80.94 90 SER A O 1
ATOM 720 N N . LYS A 1 91 ? 33.996 -14.167 -33.665 1.00 83.75 91 LYS A N 1
ATOM 721 C CA . LYS A 1 91 ? 34.636 -15.145 -34.568 1.00 83.75 91 LYS A CA 1
ATOM 722 C C . LYS A 1 91 ? 34.861 -16.515 -33.912 1.00 83.75 91 LYS A C 1
ATOM 724 O O . LYS A 1 91 ? 35.128 -17.475 -34.620 1.00 83.75 91 LYS A O 1
ATOM 729 N N . GLU A 1 92 ? 34.711 -16.614 -32.593 1.00 85.19 92 GLU A N 1
ATOM 730 C CA . GLU A 1 92 ? 34.961 -17.837 -31.808 1.00 85.19 92 GLU A CA 1
ATOM 731 C C . GLU A 1 92 ? 33.841 -18.882 -31.928 1.00 85.19 92 GLU A C 1
ATOM 733 O O . GLU A 1 92 ? 34.002 -20.026 -31.517 1.00 85.19 92 GLU A O 1
ATOM 738 N N . TYR A 1 93 ? 32.695 -18.496 -32.493 1.00 86.38 93 TYR A N 1
ATOM 739 C CA . TYR A 1 93 ? 31.516 -19.348 -32.618 1.00 86.38 93 TYR A CA 1
ATOM 740 C C . TYR A 1 93 ? 31.300 -19.752 -34.075 1.00 86.38 93 TYR A C 1
ATOM 742 O O . TYR A 1 93 ? 31.211 -18.899 -34.965 1.00 86.38 93 TYR A O 1
ATOM 750 N N . SER A 1 94 ? 31.126 -21.051 -34.312 1.00 89.56 94 SER A N 1
ATOM 751 C CA . SER A 1 94 ? 30.743 -21.582 -35.622 1.00 89.56 94 SER A CA 1
ATOM 752 C C . SER A 1 94 ? 29.319 -21.172 -36.017 1.00 89.56 94 SER A C 1
ATOM 754 O O . SER A 1 94 ? 28.484 -20.810 -35.182 1.00 89.56 94 SER A O 1
ATOM 756 N N . VAL A 1 95 ? 29.010 -21.272 -37.312 1.00 81.00 95 VAL A N 1
ATOM 757 C CA . VAL A 1 95 ? 27.669 -20.978 -37.850 1.00 81.00 95 VAL A CA 1
ATOM 758 C C . VAL A 1 95 ? 26.596 -21.858 -37.196 1.00 81.00 95 VAL A C 1
ATOM 760 O O . VAL A 1 95 ? 25.544 -21.347 -36.813 1.00 81.00 95 VAL A O 1
ATOM 763 N N . SER A 1 96 ? 26.885 -23.148 -36.993 1.00 86.06 96 SER A N 1
ATOM 764 C CA . SER A 1 96 ? 25.967 -24.096 -36.344 1.00 86.06 96 SER A CA 1
ATOM 765 C C . SER A 1 96 ? 25.686 -23.718 -34.887 1.00 86.06 96 SER A C 1
ATOM 767 O O . SER A 1 96 ? 24.533 -23.683 -34.464 1.00 86.06 96 SER A O 1
ATOM 769 N N . GLN A 1 97 ? 26.723 -23.349 -34.131 1.00 88.25 97 GLN A N 1
ATOM 770 C CA . GLN A 1 97 ? 26.591 -22.933 -32.730 1.00 88.25 97 GLN A CA 1
ATOM 771 C C . GLN A 1 97 ? 25.772 -21.643 -32.588 1.00 88.25 97 GLN A C 1
ATOM 773 O O . GLN A 1 97 ? 24.923 -21.529 -31.703 1.00 88.25 97 GLN A O 1
ATOM 778 N N . LYS A 1 98 ? 25.977 -20.673 -33.489 1.00 82.44 98 LYS A N 1
ATOM 779 C CA . LYS A 1 98 ? 25.168 -19.445 -33.535 1.00 82.44 98 LYS A CA 1
ATOM 780 C C . LYS A 1 98 ? 23.704 -19.752 -33.842 1.00 82.44 98 LYS A C 1
ATOM 782 O O . LYS A 1 98 ? 22.822 -19.159 -33.226 1.00 82.44 98 LYS A O 1
ATOM 787 N N . HIS A 1 99 ? 23.442 -20.663 -34.780 1.00 79.38 99 HIS A N 1
ATOM 788 C CA . HIS A 1 99 ? 22.083 -21.056 -35.140 1.00 79.38 99 HIS A CA 1
ATOM 789 C C . HIS A 1 99 ? 21.342 -21.699 -33.960 1.00 79.38 99 HIS A C 1
ATOM 791 O O . HIS A 1 99 ? 20.220 -21.305 -33.656 1.00 79.38 99 HIS A O 1
ATOM 797 N N . GLU A 1 100 ? 21.990 -22.597 -33.223 1.00 88.81 100 GLU A N 1
ATOM 798 C CA . GLU A 1 100 ? 21.371 -23.262 -32.074 1.00 88.81 100 GLU A CA 1
ATOM 799 C C . GLU A 1 100 ? 20.994 -22.289 -30.943 1.00 88.81 100 GLU A C 1
ATOM 801 O O . GLU A 1 100 ? 19.875 -22.329 -30.425 1.00 88.81 100 GLU A O 1
ATOM 806 N N . LEU A 1 101 ? 21.884 -21.352 -30.600 1.00 86.12 101 LEU A N 1
ATOM 807 C CA . LEU A 1 101 ? 21.593 -20.317 -29.599 1.00 86.12 101 LEU A CA 1
ATOM 808 C C . LEU A 1 101 ? 20.466 -19.379 -30.059 1.00 86.12 101 LEU A C 1
ATOM 810 O O . LEU A 1 101 ? 19.657 -18.923 -29.246 1.00 86.12 101 LEU A O 1
ATOM 814 N N . LYS A 1 102 ? 20.374 -19.119 -31.371 1.00 80.75 102 LYS A N 1
ATOM 815 C CA . LYS A 1 102 ? 19.293 -18.326 -31.967 1.00 80.75 102 LYS A CA 1
ATOM 816 C C . LYS A 1 102 ? 17.937 -19.005 -31.801 1.00 80.75 102 LYS A C 1
ATOM 818 O O . LYS A 1 102 ? 16.967 -18.314 -31.495 1.00 80.75 102 LYS A O 1
ATOM 823 N N . GLU A 1 103 ? 17.865 -20.322 -31.978 1.00 84.69 103 GLU A N 1
ATOM 824 C CA . GLU A 1 103 ? 16.617 -21.074 -31.819 1.00 84.69 103 GLU A CA 1
ATOM 825 C C . GLU A 1 103 ? 16.147 -21.106 -30.363 1.00 84.69 103 GLU A C 1
ATOM 827 O O . GLU A 1 103 ? 14.961 -20.896 -30.102 1.00 84.69 103 GLU A O 1
ATOM 832 N N . ILE A 1 104 ? 17.064 -21.250 -29.398 1.00 89.31 104 ILE A N 1
ATOM 833 C CA . ILE A 1 104 ? 16.716 -21.119 -27.973 1.00 89.31 104 ILE A CA 1
ATOM 834 C C . ILE A 1 104 ? 16.180 -19.709 -27.690 1.00 89.31 104 ILE A C 1
ATOM 836 O O . ILE A 1 104 ? 15.104 -19.552 -27.115 1.00 89.31 104 ILE A O 1
ATOM 840 N N . LEU A 1 105 ? 16.867 -18.664 -28.166 1.00 81.69 105 LEU A N 1
ATOM 841 C CA . LEU A 1 105 ? 16.395 -17.286 -28.019 1.00 81.69 105 LEU A CA 1
ATOM 842 C C . LEU A 1 105 ? 15.021 -17.066 -28.677 1.00 81.69 105 LEU A C 1
ATOM 844 O O . LEU A 1 105 ? 14.206 -16.307 -28.152 1.00 81.69 105 LEU A O 1
ATOM 848 N N . ARG A 1 106 ? 14.740 -17.719 -29.812 1.00 77.75 106 ARG A N 1
ATOM 849 C CA . ARG A 1 106 ? 13.434 -17.650 -30.483 1.00 77.75 106 ARG A CA 1
ATOM 850 C C . ARG A 1 106 ? 12.333 -18.207 -29.585 1.00 77.75 106 ARG A C 1
ATOM 852 O O . ARG A 1 106 ? 11.305 -17.553 -29.441 1.00 77.75 106 ARG A O 1
ATOM 859 N N . ARG A 1 107 ? 12.565 -19.351 -28.934 1.00 88.56 107 ARG A N 1
ATOM 860 C CA . ARG A 1 107 ? 11.616 -19.944 -27.977 1.00 88.56 107 ARG A CA 1
ATOM 861 C C . ARG A 1 107 ? 11.414 -19.062 -26.746 1.00 88.56 107 ARG A C 1
ATOM 863 O O . ARG A 1 107 ? 10.272 -18.799 -26.385 1.00 88.56 107 ARG A O 1
ATOM 870 N N . ILE A 1 108 ? 12.482 -18.484 -26.191 1.00 82.19 108 ILE A N 1
ATOM 871 C CA . ILE A 1 108 ? 12.389 -17.516 -25.080 1.00 82.19 108 ILE A CA 1
ATOM 872 C C . ILE A 1 108 ? 11.508 -16.315 -25.459 1.00 82.19 108 ILE A C 1
ATOM 874 O O . ILE A 1 108 ? 10.668 -15.883 -24.673 1.00 82.19 108 ILE A O 1
ATOM 878 N N . LYS A 1 109 ? 11.667 -15.783 -26.676 1.00 71.56 109 LYS A N 1
ATOM 879 C CA . LYS A 1 109 ? 10.862 -14.658 -27.179 1.00 71.56 109 LYS A CA 1
ATOM 880 C C . LYS A 1 109 ? 9.391 -15.010 -27.412 1.00 71.56 109 LYS A C 1
ATOM 882 O O . LYS A 1 109 ? 8.562 -14.108 -27.376 1.00 71.56 109 LYS A O 1
ATOM 887 N N . VAL A 1 110 ? 9.074 -16.284 -27.652 1.00 77.50 110 VAL A N 1
ATOM 888 C CA . VAL A 1 110 ? 7.688 -16.776 -27.728 1.00 77.50 110 VAL A CA 1
ATOM 889 C C . VAL A 1 110 ? 7.079 -16.885 -26.329 1.00 77.50 110 VAL A C 1
ATOM 891 O O . VAL A 1 110 ? 5.929 -16.506 -26.148 1.00 77.50 110 VAL A O 1
ATOM 894 N N . ILE A 1 111 ? 7.851 -17.349 -25.338 1.00 75.50 111 ILE A N 1
ATOM 895 C CA . ILE A 1 111 ? 7.395 -17.455 -23.942 1.00 75.50 111 ILE A CA 1
ATOM 896 C C . ILE A 1 111 ? 7.162 -16.065 -23.332 1.00 75.50 111 ILE A C 1
ATOM 898 O O . ILE A 1 111 ? 6.189 -15.865 -22.610 1.00 75.50 111 ILE A O 1
ATOM 902 N N . VAL A 1 112 ? 8.036 -15.099 -23.634 1.00 63.69 112 VAL A N 1
ATOM 903 C CA . VAL A 1 112 ? 7.920 -13.713 -23.155 1.00 63.69 112 VAL A CA 1
ATOM 904 C C . VAL A 1 112 ? 7.923 -12.775 -24.352 1.00 63.69 112 VAL A C 1
ATOM 906 O O . VAL A 1 112 ? 8.997 -12.305 -24.765 1.00 63.69 112 VAL A O 1
ATOM 909 N N . PRO A 1 113 ? 6.744 -12.463 -24.909 1.00 53.97 113 PRO A N 1
ATOM 910 C CA . PRO A 1 113 ? 6.649 -11.486 -25.979 1.00 53.97 113 PRO A CA 1
ATOM 911 C C . PRO A 1 113 ? 7.275 -10.153 -25.547 1.00 53.97 113 PRO A C 1
ATOM 913 O O . PRO A 1 113 ? 7.216 -9.758 -24.381 1.00 53.97 113 PRO A O 1
ATOM 916 N N . TYR A 1 114 ? 7.972 -9.504 -26.482 1.00 40.59 114 TYR A N 1
ATOM 917 C CA . TYR A 1 114 ? 8.740 -8.277 -26.264 1.00 40.59 114 TYR A CA 1
ATOM 918 C C . TYR A 1 114 ? 7.887 -7.166 -25.641 1.00 40.59 114 TYR A C 1
ATOM 920 O O . TYR A 1 114 ? 7.121 -6.505 -26.327 1.00 40.59 114 TYR A O 1
ATOM 928 N N . GLN A 1 115 ? 8.067 -6.954 -24.337 1.00 43.75 115 GLN A N 1
ATOM 929 C CA . GLN A 1 115 ? 7.720 -5.724 -23.638 1.00 43.75 115 GLN A CA 1
ATOM 930 C C . GLN A 1 115 ? 9.030 -5.000 -23.338 1.00 43.75 115 GLN A C 1
ATOM 932 O O . GLN A 1 115 ? 9.979 -5.562 -22.784 1.00 43.75 115 GLN A O 1
ATOM 937 N N . ARG A 1 116 ? 9.101 -3.801 -23.883 1.00 25.89 116 ARG A N 1
ATOM 938 C CA . ARG A 1 116 ? 10.260 -2.939 -24.085 1.00 25.89 116 ARG A CA 1
ATOM 939 C C . ARG A 1 116 ? 10.605 -2.352 -22.685 1.00 25.89 116 ARG A C 1
ATOM 941 O O . ARG A 1 116 ? 9.688 -1.775 -22.119 1.00 25.89 116 ARG A O 1
ATOM 948 N N . ASN A 1 117 ? 11.788 -2.632 -22.070 1.00 28.53 117 ASN A N 1
ATOM 949 C CA . ASN A 1 117 ? 12.209 -2.079 -20.745 1.00 28.53 117 ASN A CA 1
ATOM 950 C C . ASN A 1 117 ? 13.773 -2.221 -20.354 1.00 28.53 117 ASN A C 1
ATOM 952 O O . ASN A 1 117 ? 14.206 -3.366 -20.467 1.00 28.53 117 ASN A O 1
ATOM 956 N N . VAL A 1 118 ? 14.606 -1.175 -19.978 1.00 25.38 118 VAL A N 1
ATOM 957 C CA . VAL A 1 118 ? 16.082 -0.956 -19.608 1.00 25.38 118 VAL A CA 1
ATOM 958 C C . VAL A 1 118 ? 16.601 0.568 -19.442 1.00 25.38 118 VAL A C 1
ATOM 960 O O . VAL A 1 118 ? 16.246 1.385 -20.284 1.00 25.38 118 VAL A O 1
ATOM 963 N N . ALA A 1 119 ? 17.394 1.020 -18.404 1.00 28.00 119 ALA A N 1
ATOM 964 C CA . ALA A 1 119 ? 17.728 2.421 -17.860 1.00 28.00 119 ALA A CA 1
ATOM 965 C C . ALA A 1 119 ? 19.220 2.724 -17.834 1.00 28.00 119 ALA A C 1
ATOM 967 O O . ALA A 1 119 ? 19.991 1.794 -17.604 1.00 28.00 119 ALA A O 1
ATOM 968 N N . MET A 1 120 ? 19.566 4.025 -17.689 1.00 26.39 120 MET A N 1
ATOM 969 C CA . MET A 1 120 ? 20.715 4.488 -16.880 1.00 26.39 120 MET A CA 1
ATOM 970 C C . MET A 1 120 ? 20.485 5.820 -16.108 1.00 26.39 120 MET A C 1
ATOM 972 O O . MET A 1 120 ? 19.773 6.698 -16.587 1.00 26.39 120 MET A O 1
ATOM 976 N N . LEU A 1 121 ? 21.196 6.003 -14.976 1.00 27.59 121 LEU A N 1
ATOM 977 C CA . LEU A 1 121 ? 21.330 7.234 -14.154 1.00 27.59 121 LEU A CA 1
ATOM 978 C C . LEU A 1 121 ? 21.944 8.457 -14.904 1.00 27.59 121 LEU A C 1
ATOM 980 O O . LEU A 1 121 ? 22.687 8.273 -15.868 1.00 27.59 121 LEU A O 1
ATOM 984 N N . PRO A 1 122 ? 21.725 9.718 -14.443 1.00 31.09 122 PRO A N 1
ATOM 985 C CA . PRO A 1 122 ? 22.122 10.935 -15.164 1.00 31.09 122 PRO A CA 1
ATOM 986 C C . PRO A 1 122 ? 23.605 11.344 -15.021 1.00 31.09 122 PRO A C 1
ATOM 988 O O . PRO A 1 122 ? 24.196 11.305 -13.942 1.00 31.09 122 PRO A O 1
ATOM 991 N N . LEU A 1 123 ? 24.156 11.863 -16.125 1.00 30.27 123 LEU A N 1
ATOM 992 C CA . LEU A 1 123 ? 25.559 12.251 -16.369 1.00 30.27 123 LEU A CA 1
ATOM 993 C C . LEU A 1 123 ? 26.178 13.310 -15.424 1.00 30.27 123 LEU A C 1
ATOM 995 O O . LEU A 1 123 ? 27.396 13.348 -15.278 1.00 30.27 123 LEU A O 1
ATOM 999 N N . GLU A 1 124 ? 25.389 14.159 -14.766 1.00 32.88 124 GLU A N 1
ATOM 1000 C CA . GLU A 1 124 ? 25.895 15.318 -13.996 1.00 32.88 124 GLU A CA 1
ATOM 1001 C C . GLU A 1 124 ? 26.502 14.930 -12.631 1.00 32.88 124 GLU A C 1
ATOM 1003 O O . GLU A 1 124 ? 27.470 15.540 -12.179 1.00 32.88 124 GLU A O 1
ATOM 1008 N N . GLY A 1 125 ? 25.998 13.867 -11.992 1.00 34.22 125 GLY A N 1
ATOM 1009 C CA . GLY A 1 125 ? 26.593 13.327 -10.760 1.00 34.22 125 GLY A CA 1
ATOM 1010 C C . GLY A 1 125 ? 27.935 12.626 -11.002 1.00 34.22 125 GLY A C 1
ATOM 1011 O O . GLY A 1 125 ? 28.793 12.599 -10.121 1.00 34.22 125 GLY A O 1
ATOM 1012 N N . LEU A 1 126 ? 28.148 12.110 -12.218 1.00 38.44 126 LEU A N 1
ATOM 1013 C CA . LEU A 1 126 ? 29.397 11.460 -12.619 1.00 38.44 126 LEU A CA 1
ATOM 1014 C C . LEU A 1 126 ? 30.534 12.472 -12.820 1.00 38.44 126 LEU A C 1
ATOM 1016 O O . LEU A 1 126 ? 31.685 12.143 -12.541 1.00 38.44 126 LEU A O 1
ATOM 1020 N N . GLU A 1 127 ? 30.246 13.707 -13.246 1.00 41.50 127 GLU A N 1
ATOM 1021 C CA . GLU A 1 127 ? 31.278 14.744 -13.403 1.00 41.50 127 GLU A CA 1
ATOM 1022 C C . GLU A 1 127 ? 31.871 15.220 -12.071 1.00 41.50 127 GLU A C 1
ATOM 1024 O O . GLU A 1 127 ? 33.078 15.437 -11.994 1.00 41.50 127 GLU A O 1
ATOM 1029 N N . TYR A 1 128 ? 31.066 15.310 -11.007 1.00 42.03 128 TYR A N 1
ATOM 1030 C CA . TYR A 1 128 ? 31.538 15.702 -9.670 1.00 42.03 128 TYR A CA 1
ATOM 1031 C C . TYR A 1 128 ? 32.406 14.622 -9.000 1.00 42.03 128 TYR A C 1
ATOM 1033 O O . TYR A 1 128 ? 33.301 14.930 -8.217 1.00 42.03 128 TYR A O 1
ATOM 1041 N N . LEU A 1 129 ? 32.156 13.348 -9.321 1.00 42.16 129 LEU A N 1
ATOM 1042 C CA . LEU A 1 129 ? 32.847 12.194 -8.732 1.00 42.16 129 LEU A CA 1
ATOM 1043 C C . LEU A 1 129 ? 34.073 11.738 -9.543 1.00 42.16 129 LEU A C 1
ATOM 1045 O O . LEU A 1 129 ? 34.930 11.029 -9.008 1.00 42.16 129 LEU A O 1
ATOM 1049 N N . LYS A 1 130 ? 34.192 12.169 -10.809 1.00 53.75 130 LYS A N 1
ATOM 1050 C CA . LYS A 1 130 ? 35.338 11.893 -11.698 1.00 53.75 130 LYS A CA 1
ATOM 1051 C C . LYS A 1 130 ? 36.712 12.176 -11.056 1.00 53.75 130 LYS A C 1
ATOM 1053 O O . LYS A 1 130 ? 37.572 11.305 -11.171 1.00 53.75 130 LYS A O 1
ATOM 1058 N N . PRO A 1 131 ? 36.945 13.306 -10.353 1.00 49.78 131 PRO A N 1
ATOM 1059 C CA . PRO A 1 131 ? 38.255 13.625 -9.767 1.00 49.78 131 PRO A CA 1
ATOM 1060 C C . PRO A 1 131 ? 38.680 12.692 -8.626 1.00 49.78 131 PRO A C 1
ATOM 1062 O O . PRO A 1 131 ? 39.869 12.543 -8.361 1.00 49.78 131 PRO A O 1
ATOM 1065 N N . PHE A 1 132 ? 37.720 12.052 -7.954 1.00 51.88 132 PHE A N 1
ATOM 1066 C CA . PHE A 1 132 ? 37.975 11.205 -6.787 1.00 51.88 132 PHE A CA 1
ATOM 1067 C C . PHE A 1 132 ? 38.183 9.727 -7.162 1.00 51.88 132 PHE A C 1
ATOM 1069 O O . PHE A 1 132 ? 38.574 8.933 -6.312 1.00 51.88 132 PHE A O 1
ATOM 1076 N N . ASN A 1 133 ? 37.967 9.349 -8.432 1.00 62.31 133 ASN A N 1
ATOM 1077 C CA . ASN A 1 133 ? 38.050 7.972 -8.940 1.00 62.31 133 ASN A CA 1
ATOM 1078 C C . ASN A 1 133 ? 37.280 6.962 -8.062 1.00 62.31 133 ASN A C 1
ATOM 1080 O O . ASN A 1 133 ? 37.803 5.939 -7.617 1.00 62.31 133 ASN A O 1
ATOM 1084 N N . VAL A 1 134 ? 36.013 7.278 -7.787 1.00 44.16 134 VAL A N 1
ATOM 1085 C CA . VAL A 1 134 ? 35.156 6.498 -6.877 1.00 44.16 134 VAL A CA 1
ATOM 1086 C C . VAL A 1 134 ? 34.839 5.101 -7.428 1.00 44.16 134 VAL A C 1
ATOM 1088 O O . VAL A 1 134 ? 34.542 4.191 -6.663 1.00 44.16 134 VAL A O 1
ATOM 1091 N N . SER A 1 135 ? 35.002 4.885 -8.739 1.00 48.19 135 SER A N 1
ATOM 1092 C CA . SER A 1 135 ? 34.889 3.558 -9.362 1.00 48.19 135 SER A CA 1
ATOM 1093 C C . SER A 1 135 ? 35.862 2.539 -8.759 1.00 48.19 135 SER A C 1
ATOM 1095 O O . SER A 1 135 ? 35.516 1.367 -8.669 1.00 48.19 135 SER A O 1
ATOM 1097 N N . SER A 1 136 ? 37.044 2.985 -8.316 1.00 51.97 136 SER A N 1
ATOM 1098 C CA . SER A 1 136 ? 38.035 2.131 -7.650 1.00 51.97 136 SER A CA 1
ATOM 1099 C C . SER A 1 136 ? 37.632 1.745 -6.225 1.00 51.97 136 SER A C 1
ATOM 1101 O O . SER A 1 136 ? 38.051 0.696 -5.750 1.00 51.97 136 SER A O 1
ATOM 1103 N N . LEU A 1 137 ? 36.846 2.579 -5.537 1.00 49.34 137 LEU A N 1
ATOM 1104 C CA . LEU A 1 137 ? 36.271 2.246 -4.232 1.00 49.34 137 LEU A CA 1
ATOM 1105 C C . LEU A 1 137 ? 35.092 1.288 -4.410 1.00 49.34 137 LEU A C 1
ATOM 1107 O O . LEU A 1 137 ? 35.018 0.270 -3.733 1.00 49.34 137 LEU A O 1
ATOM 1111 N N . LEU A 1 138 ? 34.196 1.579 -5.355 1.00 41.41 138 LEU A N 1
ATOM 1112 C CA . LEU A 1 138 ? 33.000 0.771 -5.606 1.00 41.41 138 LEU A CA 1
ATOM 1113 C C . LEU A 1 138 ? 33.336 -0.676 -5.991 1.00 41.41 138 LEU A C 1
ATOM 1115 O O . LEU A 1 138 ? 32.611 -1.581 -5.600 1.00 41.41 138 LEU A O 1
ATOM 1119 N N . SER A 1 139 ? 34.460 -0.913 -6.677 1.00 47.94 139 SER A N 1
ATOM 1120 C CA . SER A 1 139 ? 34.961 -2.264 -6.973 1.00 47.94 139 SER A CA 1
ATOM 1121 C C . SER A 1 139 ? 35.504 -3.026 -5.758 1.00 47.94 139 SER A C 1
ATOM 1123 O O . SER A 1 139 ? 35.789 -4.214 -5.869 1.00 47.94 139 SER A O 1
ATOM 1125 N N . THR A 1 140 ? 35.697 -2.352 -4.622 1.00 54.03 140 THR A N 1
ATOM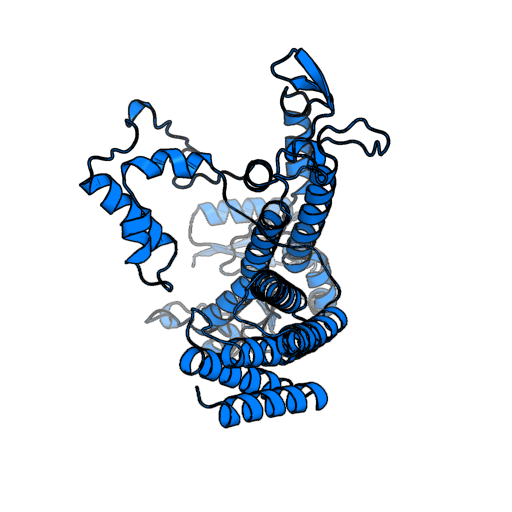 1126 C CA . THR A 1 140 ? 36.192 -2.948 -3.367 1.00 54.03 140 THR A CA 1
ATOM 1127 C C . THR A 1 140 ? 35.099 -3.120 -2.314 1.00 54.03 140 THR A C 1
ATOM 1129 O O . THR A 1 140 ? 35.334 -3.775 -1.300 1.00 54.03 140 THR A O 1
ATOM 1132 N N . LEU A 1 141 ? 33.906 -2.557 -2.546 1.00 45.53 141 LEU A N 1
ATOM 1133 C CA . LEU A 1 141 ? 32.773 -2.681 -1.635 1.00 45.53 141 LEU A CA 1
ATOM 1134 C C . LEU A 1 141 ? 31.996 -3.988 -1.900 1.00 45.53 141 LEU A C 1
ATOM 1136 O O . LEU A 1 141 ? 31.829 -4.377 -3.058 1.00 45.53 141 LEU A O 1
ATOM 1140 N N . PRO A 1 142 ? 31.490 -4.661 -0.853 1.00 53.69 142 PRO A N 1
ATOM 1141 C CA . PRO A 1 142 ? 30.611 -5.820 -0.994 1.00 53.69 142 PRO A CA 1
ATOM 1142 C C . PRO A 1 142 ? 29.350 -5.502 -1.813 1.00 53.69 142 PRO A C 1
ATOM 1144 O O . PRO A 1 142 ? 28.707 -4.472 -1.606 1.00 53.69 142 PRO A O 1
ATOM 1147 N N . LEU A 1 143 ? 28.970 -6.401 -2.727 1.00 38.69 143 LEU A N 1
ATOM 1148 C CA . LEU A 1 143 ? 27.800 -6.231 -3.608 1.00 38.69 143 LEU A CA 1
ATOM 1149 C C . LEU A 1 143 ? 26.458 -6.269 -2.857 1.00 38.69 143 LEU A C 1
ATOM 1151 O O . LEU A 1 143 ? 25.453 -5.780 -3.367 1.00 38.69 143 LEU A O 1
ATOM 1155 N N . ASP A 1 144 ? 26.442 -6.846 -1.658 1.00 44.66 144 ASP A N 1
ATOM 1156 C CA . ASP A 1 144 ? 25.300 -6.929 -0.745 1.00 44.66 144 ASP A CA 1
ATOM 1157 C C . ASP A 1 144 ? 25.254 -5.771 0.270 1.00 44.66 144 ASP A C 1
ATOM 1159 O O . ASP A 1 144 ? 24.350 -5.713 1.108 1.00 44.66 144 ASP A O 1
ATOM 1163 N N . MET A 1 145 ? 26.199 -4.823 0.191 1.00 44.91 145 MET A N 1
ATOM 1164 C CA . MET A 1 145 ? 26.256 -3.678 1.092 1.00 44.91 145 MET A CA 1
ATOM 1165 C C . MET A 1 145 ? 25.019 -2.777 0.915 1.00 44.91 145 MET A C 1
ATOM 1167 O O . MET A 1 145 ? 24.724 -2.328 -0.199 1.00 44.91 145 MET A O 1
ATOM 1171 N N . PRO A 1 146 ? 24.299 -2.440 2.004 1.00 43.09 146 PRO A N 1
ATOM 1172 C CA . PRO A 1 146 ? 23.153 -1.545 1.938 1.00 43.09 146 PRO A CA 1
ATOM 1173 C C . PRO A 1 146 ? 23.523 -0.190 1.328 1.00 43.09 146 PRO A C 1
ATOM 1175 O O . PRO A 1 146 ? 24.532 0.417 1.686 1.00 43.09 146 PRO A O 1
ATOM 1178 N N . LYS A 1 147 ? 22.654 0.341 0.462 1.00 39.44 147 LYS A N 1
ATOM 1179 C CA . LYS A 1 147 ? 22.875 1.601 -0.272 1.00 39.44 147 LYS A CA 1
ATOM 1180 C C . LYS A 1 147 ? 23.273 2.779 0.628 1.00 39.44 147 LYS A C 1
ATOM 1182 O O . LYS A 1 147 ? 24.071 3.615 0.220 1.00 39.44 147 LYS A O 1
ATOM 1187 N N . SER A 1 148 ? 22.741 2.849 1.850 1.00 41.38 148 SER A N 1
ATOM 1188 C CA . SER A 1 148 ? 23.096 3.883 2.829 1.00 41.38 148 SER A CA 1
ATOM 1189 C C . SER A 1 148 ? 24.558 3.805 3.280 1.00 41.38 148 SER A C 1
ATOM 1191 O O . SER A 1 148 ? 25.192 4.843 3.421 1.00 41.38 148 SER A O 1
ATOM 1193 N N . GLN A 1 149 ? 25.100 2.596 3.445 1.00 44.72 149 GLN A N 1
ATOM 1194 C CA . GLN A 1 149 ? 26.496 2.370 3.832 1.00 44.72 149 GLN A CA 1
ATOM 1195 C C . GLN A 1 149 ? 27.449 2.589 2.655 1.00 44.72 149 GLN A C 1
ATOM 1197 O O . GLN A 1 149 ? 28.494 3.203 2.830 1.00 44.72 149 GLN A O 1
ATOM 1202 N N . VAL A 1 150 ? 27.049 2.207 1.435 1.00 43.72 150 VAL A N 1
ATOM 1203 C CA . VAL A 1 150 ? 27.808 2.530 0.211 1.00 43.72 150 VAL A CA 1
ATOM 1204 C C . VAL A 1 150 ? 27.994 4.046 0.070 1.00 43.72 150 VAL A C 1
ATOM 1206 O O . VAL A 1 150 ? 29.087 4.519 -0.229 1.00 43.72 150 VAL A O 1
ATOM 1209 N N . VAL A 1 151 ? 26.941 4.827 0.335 1.00 44.94 151 VAL A N 1
ATOM 1210 C CA . VAL A 1 151 ? 26.991 6.299 0.290 1.00 44.94 151 VAL A CA 1
ATOM 1211 C C . VAL A 1 151 ? 27.871 6.876 1.404 1.00 44.94 151 VAL A C 1
ATOM 1213 O O . VAL A 1 151 ? 28.581 7.855 1.168 1.00 44.94 151 VAL A O 1
ATOM 1216 N N . GLU A 1 152 ? 27.859 6.285 2.597 1.00 52.81 152 GLU A N 1
ATOM 1217 C CA . GLU A 1 152 ? 28.702 6.700 3.724 1.00 52.81 152 GLU A CA 1
ATOM 1218 C C . GLU A 1 152 ? 30.195 6.444 3.447 1.00 52.81 152 GLU A C 1
ATOM 1220 O O . GLU A 1 152 ? 31.012 7.356 3.598 1.00 52.81 152 GLU A O 1
ATOM 1225 N N . GLU A 1 153 ? 30.538 5.269 2.911 1.00 50.97 153 GLU A N 1
ATOM 1226 C CA . GLU A 1 153 ? 31.906 4.908 2.508 1.00 50.97 153 GLU A CA 1
ATOM 1227 C C . GLU A 1 153 ? 32.410 5.765 1.337 1.00 50.97 153 GLU A C 1
ATOM 1229 O O . GLU A 1 153 ? 33.527 6.282 1.373 1.00 50.97 153 GLU A O 1
ATOM 1234 N N . MET A 1 154 ? 31.568 6.020 0.328 1.00 48.47 154 MET A N 1
ATOM 1235 C CA . MET A 1 154 ? 31.890 6.958 -0.757 1.00 48.47 154 MET A CA 1
ATOM 1236 C C . MET A 1 154 ? 32.133 8.378 -0.239 1.00 48.47 154 MET A C 1
ATOM 1238 O O . MET A 1 154 ? 33.029 9.071 -0.721 1.00 48.47 154 MET A O 1
ATOM 1242 N N . THR A 1 155 ? 31.340 8.823 0.737 1.00 52.00 155 THR A N 1
ATOM 1243 C CA . THR A 1 155 ? 31.475 10.158 1.330 1.00 52.00 155 THR A CA 1
ATOM 1244 C C . THR A 1 155 ? 32.810 10.280 2.059 1.00 52.00 155 THR A C 1
ATOM 1246 O O . THR A 1 155 ? 33.551 11.235 1.826 1.00 52.00 155 THR A O 1
ATOM 1249 N N . LYS A 1 156 ? 33.157 9.281 2.874 1.00 59.47 156 LYS A N 1
ATOM 1250 C CA . LYS A 1 156 ? 34.420 9.212 3.617 1.00 59.47 156 LYS A CA 1
ATOM 1251 C C . LYS A 1 156 ? 35.639 9.155 2.690 1.00 59.47 156 LYS A C 1
ATOM 1253 O O . LYS A 1 156 ? 36.559 9.950 2.843 1.00 59.47 156 LYS A O 1
ATOM 1258 N N . TYR A 1 157 ? 35.588 8.317 1.656 1.00 60.16 157 TYR A N 1
ATOM 1259 C CA . TYR A 1 157 ? 36.636 8.206 0.639 1.00 60.16 157 TYR A CA 1
ATOM 1260 C C . TYR A 1 157 ? 36.881 9.523 -0.118 1.00 60.16 157 TYR A C 1
ATOM 1262 O O . TYR A 1 157 ? 38.025 9.891 -0.390 1.00 60.16 157 TYR A O 1
ATOM 1270 N N . CYS A 1 158 ? 35.820 10.273 -0.429 1.00 47.94 158 CYS A N 1
ATOM 1271 C CA . CYS A 1 158 ? 35.944 11.593 -1.048 1.00 47.94 158 CYS A CA 1
ATOM 1272 C C . CYS A 1 158 ? 36.543 12.634 -0.086 1.00 47.94 158 CYS A C 1
ATOM 1274 O O . CYS A 1 158 ? 37.335 13.467 -0.525 1.00 47.94 158 CYS A O 1
ATOM 1276 N N . TYR A 1 159 ? 36.218 12.578 1.211 1.00 53.00 159 TYR A N 1
ATOM 1277 C CA . TYR A 1 159 ? 36.812 13.444 2.237 1.00 53.00 159 TYR A CA 1
ATOM 1278 C C . TYR A 1 159 ? 38.312 13.193 2.431 1.00 53.00 159 TYR A C 1
ATOM 1280 O O . TYR A 1 159 ? 39.090 14.147 2.433 1.00 53.00 159 TYR A O 1
ATOM 1288 N N . ASP A 1 160 ? 38.730 11.928 2.507 1.00 61.97 160 ASP A N 1
ATOM 1289 C CA . ASP A 1 160 ? 40.141 11.539 2.662 1.00 61.97 160 ASP A CA 1
ATOM 1290 C C . ASP A 1 160 ? 41.001 11.964 1.454 1.00 61.97 160 ASP A C 1
ATOM 1292 O O . ASP A 1 160 ? 42.211 12.162 1.562 1.00 61.97 160 ASP A O 1
ATOM 1296 N N . LYS A 1 161 ? 40.363 12.167 0.293 1.00 61.75 161 LYS A N 1
ATOM 1297 C CA . LYS A 1 161 ? 40.964 12.676 -0.951 1.00 61.75 161 LYS A CA 1
ATOM 1298 C C . LYS A 1 161 ? 40.871 14.205 -1.095 1.00 61.75 161 LYS A C 1
ATOM 1300 O O . LYS A 1 161 ? 41.092 14.729 -2.185 1.00 61.75 161 LYS A O 1
ATOM 1305 N N . GLY A 1 162 ? 40.548 14.924 -0.017 1.00 45.09 162 GLY A N 1
ATOM 1306 C CA . GLY A 1 162 ? 40.494 16.390 0.013 1.00 45.09 162 GLY A CA 1
ATOM 1307 C C . GLY A 1 162 ? 39.175 16.994 -0.481 1.00 45.09 162 GLY A C 1
ATOM 1308 O O . GLY A 1 162 ? 39.091 18.205 -0.692 1.00 45.09 162 GLY A O 1
ATOM 1309 N N . GLY A 1 163 ? 38.136 16.178 -0.668 1.00 43.03 163 GLY A N 1
ATOM 1310 C CA . GLY A 1 163 ? 36.782 16.651 -0.933 1.00 43.03 163 GLY A CA 1
ATOM 1311 C C . GLY A 1 163 ? 36.215 17.397 0.274 1.00 43.03 163 GLY A C 1
ATOM 1312 O O . GLY A 1 163 ? 36.469 17.049 1.424 1.00 43.03 163 GLY A O 1
ATOM 1313 N N . SER A 1 164 ? 35.425 18.439 0.027 1.00 44.94 164 SER A N 1
ATOM 1314 C CA . SER A 1 164 ? 34.715 19.166 1.081 1.00 44.94 164 SER A CA 1
ATOM 1315 C C . SER A 1 164 ? 33.235 19.288 0.739 1.00 44.94 164 SER A C 1
ATOM 1317 O O . SER A 1 164 ? 32.853 19.355 -0.431 1.00 44.94 164 SER A O 1
ATOM 1319 N N . LEU A 1 165 ? 32.380 19.305 1.764 1.00 44.84 165 LEU A N 1
ATOM 1320 C CA . LEU A 1 165 ? 30.987 19.710 1.586 1.00 44.84 165 LEU A CA 1
ATOM 1321 C C . LEU A 1 165 ? 30.930 21.220 1.345 1.00 44.84 165 LEU A C 1
ATOM 1323 O O . LEU A 1 165 ? 31.694 21.983 1.936 1.00 44.84 165 LEU A O 1
ATOM 1327 N N . ALA A 1 166 ? 29.980 21.653 0.516 1.00 37.09 166 ALA A N 1
ATOM 1328 C CA . ALA A 1 166 ? 29.761 23.067 0.236 1.00 37.09 166 ALA A CA 1
ATOM 1329 C C . ALA A 1 166 ? 29.614 23.902 1.538 1.00 37.09 166 ALA A C 1
ATOM 1331 O O . ALA A 1 166 ? 28.991 23.423 2.498 1.00 37.09 166 ALA A O 1
ATOM 1332 N N . PRO A 1 167 ? 30.141 25.148 1.583 1.00 35.38 167 PRO A N 1
ATOM 1333 C CA . PRO A 1 167 ? 30.159 25.993 2.780 1.00 35.38 167 PRO A CA 1
ATOM 1334 C C . PRO A 1 167 ? 28.788 26.136 3.456 1.00 35.38 167 PRO A C 1
ATOM 1336 O O . PRO A 1 167 ? 27.772 26.317 2.784 1.00 35.38 167 PRO A O 1
ATOM 1339 N N . ARG A 1 168 ? 28.755 26.151 4.799 1.00 32.25 168 ARG A N 1
ATOM 1340 C CA . ARG A 1 168 ? 27.516 26.318 5.596 1.00 32.25 168 ARG A CA 1
ATOM 1341 C C . ARG A 1 168 ? 26.711 27.575 5.234 1.00 32.25 168 ARG A C 1
ATOM 1343 O O . ARG A 1 168 ? 25.495 27.563 5.375 1.00 32.25 168 ARG A O 1
ATOM 1350 N N . SER A 1 169 ? 27.353 28.630 4.731 1.00 30.39 169 SER A N 1
ATOM 1351 C CA . SER A 1 169 ? 26.692 29.863 4.270 1.00 30.39 169 SER A CA 1
ATOM 1352 C C . SER A 1 169 ? 25.825 29.675 3.016 1.00 30.39 169 SER A C 1
ATOM 1354 O O . SER A 1 169 ? 24.912 30.464 2.781 1.00 30.39 169 SER A O 1
ATOM 1356 N N . LEU A 1 170 ? 26.066 28.618 2.236 1.00 32.50 170 LEU A N 1
ATOM 1357 C CA . LEU A 1 170 ? 25.250 28.223 1.084 1.00 32.50 170 LEU A CA 1
ATOM 1358 C C . LEU A 1 170 ? 24.195 27.160 1.445 1.00 32.50 170 LEU A C 1
ATOM 1360 O O . LEU A 1 170 ? 23.311 26.870 0.638 1.00 32.50 170 LEU A O 1
ATOM 1364 N N . GLN A 1 171 ? 24.225 26.618 2.668 1.00 36.56 171 GLN A N 1
ATOM 1365 C CA . GLN A 1 171 ? 23.206 25.704 3.185 1.00 36.56 171 GLN A CA 1
ATOM 1366 C C . GLN A 1 171 ? 22.032 26.514 3.754 1.00 36.56 171 GLN A C 1
ATOM 1368 O O . GLN A 1 171 ? 22.005 26.876 4.931 1.00 36.56 171 GLN A O 1
ATOM 1373 N N . ARG A 1 172 ? 21.030 26.826 2.922 1.00 34.72 172 ARG A N 1
ATOM 1374 C CA . ARG A 1 172 ? 19.780 27.430 3.417 1.00 34.72 172 ARG A CA 1
ATOM 1375 C C . ARG A 1 172 ? 19.096 26.467 4.392 1.00 34.72 172 ARG A C 1
ATOM 1377 O O . ARG A 1 172 ? 18.765 25.341 4.031 1.00 34.72 172 ARG A O 1
ATOM 1384 N N . GLN A 1 173 ? 18.862 26.923 5.622 1.00 40.28 173 GLN A N 1
ATOM 1385 C CA . GLN A 1 173 ? 18.136 26.155 6.630 1.00 40.28 173 GLN A CA 1
ATOM 1386 C C . GLN A 1 173 ? 16.632 26.325 6.430 1.00 40.28 173 GLN A C 1
ATOM 1388 O O . GLN A 1 173 ? 16.046 27.345 6.791 1.00 40.28 173 GLN A O 1
ATOM 1393 N N . TYR A 1 174 ? 16.001 25.314 5.847 1.00 35.84 174 TYR A N 1
ATOM 1394 C CA . TYR A 1 174 ? 14.556 25.285 5.673 1.00 35.84 174 TYR A CA 1
ATOM 1395 C C . TYR A 1 174 ? 13.892 24.785 6.961 1.00 35.84 174 TYR A C 1
ATOM 1397 O O . TYR A 1 174 ? 14.298 23.771 7.532 1.00 35.84 174 TYR A O 1
ATOM 1405 N N . LYS A 1 175 ? 12.879 25.514 7.439 1.00 39.38 175 LYS A N 1
ATOM 1406 C CA . LYS A 1 175 ? 12.041 25.116 8.578 1.00 39.38 175 LYS A CA 1
ATOM 1407 C C . LYS A 1 175 ? 10.629 24.812 8.083 1.00 39.38 175 LYS A C 1
ATOM 1409 O O . LYS A 1 175 ? 10.083 25.583 7.299 1.00 39.38 175 LYS A O 1
ATOM 1414 N N . VAL A 1 176 ? 10.040 23.718 8.559 1.00 33.28 176 VAL A N 1
ATOM 1415 C CA . VAL A 1 176 ? 8.640 23.344 8.299 1.00 33.28 176 VAL A CA 1
ATOM 1416 C C . VAL A 1 176 ? 7.931 23.292 9.648 1.00 33.28 176 VAL A C 1
ATOM 1418 O O . VAL A 1 176 ? 8.384 22.594 10.554 1.00 33.28 176 VAL A O 1
ATOM 1421 N N . GLY A 1 177 ? 6.877 24.096 9.822 1.00 32.88 177 GLY A N 1
ATOM 1422 C CA . GLY A 1 177 ? 6.148 24.181 11.095 1.00 32.88 177 GLY A CA 1
ATOM 1423 C C . GLY A 1 177 ? 7.023 24.585 12.293 1.00 32.88 177 GLY A C 1
ATOM 1424 O O . GLY A 1 177 ? 6.877 24.035 13.378 1.00 32.88 177 GLY A O 1
ATOM 1425 N N . GLY A 1 178 ? 7.999 25.480 12.095 1.00 38.91 178 GLY A N 1
ATOM 1426 C CA . GLY A 1 178 ? 8.893 25.962 13.160 1.00 38.91 178 GLY A CA 1
ATOM 1427 C C . GLY A 1 178 ? 10.055 25.028 13.533 1.00 38.91 178 GLY A C 1
ATOM 1428 O O . GLY A 1 178 ? 10.974 25.464 14.225 1.00 38.91 178 GLY A O 1
ATOM 1429 N N . LYS A 1 179 ? 10.090 23.787 13.027 1.00 34.03 179 LYS A N 1
ATOM 1430 C CA . LYS A 1 179 ? 11.186 22.828 13.254 1.00 34.03 179 LYS A CA 1
ATOM 1431 C C . LYS A 1 179 ? 12.133 22.766 12.054 1.00 34.03 179 LYS A C 1
ATOM 1433 O O . LYS A 1 179 ? 11.727 22.975 10.912 1.00 34.03 179 LYS A O 1
ATOM 1438 N N . GLN A 1 180 ? 13.411 22.491 12.315 1.00 38.97 180 GLN A N 1
ATOM 1439 C CA . GLN A 1 180 ? 14.442 22.367 11.282 1.00 38.97 180 GLN A CA 1
ATOM 1440 C C . GLN A 1 180 ? 14.164 21.136 10.408 1.00 38.97 180 GLN A C 1
ATOM 1442 O O . GLN A 1 180 ? 13.994 20.035 10.934 1.00 38.97 180 GLN A O 1
ATOM 1447 N N . ALA A 1 181 ? 14.089 21.317 9.087 1.00 36.47 181 ALA A N 1
ATOM 1448 C CA . ALA A 1 181 ? 13.868 20.214 8.160 1.00 36.47 181 ALA A CA 1
ATOM 1449 C C . ALA A 1 181 ? 15.095 19.289 8.167 1.00 36.47 181 ALA A C 1
ATOM 1451 O O . ALA A 1 181 ? 16.195 19.710 7.818 1.00 36.47 181 ALA A O 1
ATOM 1452 N N . LYS A 1 182 ? 14.902 18.038 8.601 1.00 33.41 182 LYS A N 1
ATOM 1453 C CA . LYS A 1 182 ? 15.967 17.022 8.692 1.00 33.41 182 LYS A CA 1
ATOM 1454 C C . LYS A 1 182 ? 16.132 16.200 7.409 1.00 33.41 182 LYS A C 1
ATOM 1456 O O . LYS A 1 182 ? 17.170 15.582 7.218 1.00 33.41 182 LYS A O 1
ATOM 1461 N N . HIS A 1 183 ? 15.130 16.219 6.530 1.00 25.86 183 HIS A N 1
ATOM 1462 C CA . HIS A 1 183 ? 15.110 15.469 5.277 1.00 25.86 183 HIS A CA 1
ATOM 1463 C C . HIS A 1 183 ? 14.596 16.352 4.136 1.00 25.86 183 HIS A C 1
ATOM 1465 O O . HIS A 1 183 ? 13.591 17.049 4.288 1.00 25.86 183 HIS A O 1
ATOM 1471 N N . LEU A 1 184 ? 15.296 16.316 2.999 1.00 28.14 184 LEU A N 1
ATOM 1472 C CA . LEU A 1 184 ? 14.903 16.953 1.745 1.00 28.14 184 LEU A CA 1
ATOM 1473 C C . LEU A 1 184 ? 14.496 15.855 0.760 1.00 28.14 184 LEU A C 1
ATOM 1475 O O . LEU A 1 184 ? 15.350 15.145 0.239 1.00 28.14 184 LEU A O 1
ATOM 1479 N N . TYR A 1 185 ? 13.200 15.738 0.484 1.00 25.12 185 TYR A N 1
ATOM 1480 C CA . TYR A 1 185 ? 12.717 14.931 -0.630 1.00 25.12 185 TYR A CA 1
ATOM 1481 C C . TYR A 1 185 ? 12.753 15.782 -1.900 1.00 25.12 185 TYR A C 1
ATOM 1483 O O . TYR A 1 185 ? 11.967 16.718 -2.056 1.00 25.12 185 TYR A O 1
ATOM 1491 N N . VAL A 1 186 ? 13.680 15.478 -2.811 1.00 25.91 186 VAL A N 1
ATOM 1492 C CA . VAL A 1 186 ? 13.668 16.035 -4.170 1.00 25.91 186 VAL A CA 1
ATOM 1493 C C . VAL A 1 186 ? 12.831 15.107 -5.044 1.00 25.91 186 VAL A C 1
ATOM 1495 O O . VAL A 1 186 ? 13.352 14.220 -5.709 1.00 25.91 186 VAL A O 1
ATOM 1498 N N . ILE A 1 187 ? 11.514 15.298 -5.035 1.00 30.33 187 ILE A N 1
ATOM 1499 C CA . ILE A 1 187 ? 10.631 14.664 -6.018 1.00 30.33 187 ILE A CA 1
ATOM 1500 C C . ILE A 1 187 ? 10.527 15.635 -7.193 1.00 30.33 187 ILE A C 1
ATOM 1502 O O . ILE A 1 187 ? 9.782 16.614 -7.161 1.00 30.33 187 ILE A O 1
ATOM 1506 N N . GLY A 1 188 ? 11.366 15.433 -8.208 1.00 30.47 188 GLY A N 1
ATOM 1507 C CA . GLY A 1 188 ? 11.354 16.269 -9.402 1.00 30.47 188 GLY A CA 1
ATOM 1508 C C . GLY A 1 188 ? 12.521 15.996 -10.342 1.00 30.47 188 GLY A C 1
ATOM 1509 O O . GLY A 1 188 ? 13.661 16.303 -10.017 1.00 30.47 188 GLY A O 1
ATOM 1510 N N . ASN A 1 189 ? 12.189 15.508 -11.540 1.00 40.81 189 ASN A N 1
ATOM 1511 C CA . ASN A 1 189 ? 13.037 15.358 -12.730 1.00 40.81 189 ASN A CA 1
ATOM 1512 C C . ASN A 1 189 ? 13.943 14.111 -12.838 1.00 40.81 189 ASN A C 1
ATOM 1514 O O . ASN A 1 189 ? 14.660 14.026 -13.825 1.00 40.81 189 ASN A O 1
ATOM 1518 N N . GLY A 1 190 ? 13.909 13.128 -11.929 1.00 47.12 190 GLY A N 1
ATOM 1519 C CA . GLY A 1 190 ? 14.746 11.913 -12.050 1.00 47.12 190 GLY A CA 1
ATOM 1520 C C . GLY A 1 190 ? 14.563 11.177 -13.387 1.00 47.12 190 GLY A C 1
ATOM 1521 O O . GLY A 1 190 ? 15.512 11.054 -14.156 1.00 47.12 190 GLY A O 1
ATOM 1522 N N . LEU A 1 191 ? 13.317 10.811 -13.712 1.00 54.41 191 LEU A N 1
ATOM 1523 C CA . LEU A 1 191 ? 12.942 10.221 -15.005 1.00 54.41 191 LEU A CA 1
ATOM 1524 C C . LEU A 1 191 ? 13.267 11.168 -16.183 1.00 54.41 191 LEU A C 1
ATOM 1526 O O . LEU A 1 191 ? 13.843 10.751 -17.180 1.00 54.41 191 LEU A O 1
ATOM 1530 N N . ASP A 1 192 ? 12.991 12.471 -16.047 1.00 56.50 192 ASP A N 1
ATOM 1531 C CA . ASP A 1 192 ? 13.198 13.476 -17.114 1.00 56.50 192 ASP A CA 1
ATOM 1532 C C . ASP A 1 192 ? 14.683 13.624 -17.483 1.00 56.50 192 ASP A C 1
ATOM 1534 O O . ASP A 1 192 ? 15.022 13.858 -18.644 1.00 56.50 192 ASP A O 1
ATOM 1538 N N . MET A 1 193 ? 15.572 13.467 -16.503 1.00 62.09 193 MET A N 1
ATOM 1539 C CA . MET A 1 193 ? 17.019 13.589 -16.675 1.00 62.09 193 MET A CA 1
ATOM 1540 C C . MET A 1 193 ? 17.670 12.328 -17.244 1.00 62.09 193 MET A C 1
ATOM 1542 O O . MET A 1 193 ? 18.719 12.443 -17.874 1.00 62.09 193 MET A O 1
ATOM 1546 N N . GLN A 1 194 ? 17.062 11.161 -17.024 1.00 64.38 194 GLN A N 1
ATOM 1547 C CA . GLN A 1 194 ? 17.568 9.866 -17.486 1.00 64.38 194 GLN A CA 1
ATOM 1548 C C . GLN A 1 194 ? 17.062 9.487 -18.888 1.00 64.38 194 GLN A C 1
ATOM 1550 O O . GLN A 1 194 ? 17.749 8.773 -19.612 1.00 64.38 194 GLN A O 1
ATOM 1555 N N . LEU A 1 195 ? 15.893 9.994 -19.306 1.00 63.38 195 LEU A N 1
ATOM 1556 C CA . LEU A 1 195 ? 15.349 9.703 -20.635 1.00 63.38 195 LEU A CA 1
ATOM 1557 C C . LEU A 1 195 ? 16.211 10.277 -21.778 1.00 63.38 195 LEU A C 1
ATOM 1559 O O . LEU A 1 195 ? 16.670 11.425 -21.672 1.00 63.38 195 LEU A O 1
ATOM 1563 N N . PRO A 1 196 ? 16.320 9.558 -22.916 1.00 67.44 196 PRO A N 1
ATOM 1564 C CA . PRO A 1 196 ? 17.037 10.002 -24.107 1.00 67.44 196 PRO A CA 1
ATOM 1565 C C . PRO A 1 196 ? 16.670 11.421 -24.556 1.00 67.44 196 PRO A C 1
ATOM 1567 O O . PRO A 1 196 ? 15.516 11.863 -24.466 1.00 67.44 196 PRO A O 1
ATOM 1570 N N . ARG A 1 197 ? 17.685 12.147 -25.041 1.00 75.12 197 ARG A N 1
ATOM 1571 C CA . ARG A 1 197 ? 17.557 13.500 -25.619 1.00 75.12 197 ARG A CA 1
ATOM 1572 C C . ARG A 1 197 ? 17.670 13.516 -27.147 1.00 75.12 197 ARG A C 1
ATOM 1574 O O . ARG A 1 197 ? 17.748 14.598 -27.727 1.00 75.12 197 ARG A O 1
ATOM 1581 N N . VAL A 1 198 ? 17.692 12.335 -27.749 1.00 66.62 198 VAL A N 1
ATOM 1582 C CA . VAL A 1 198 ? 17.779 12.087 -29.189 1.00 66.62 198 VAL A CA 1
ATOM 1583 C C . VAL A 1 198 ? 16.546 11.310 -29.640 1.00 66.62 198 VAL A C 1
ATOM 1585 O O . VAL A 1 198 ? 15.872 10.693 -28.806 1.00 66.62 198 VAL A O 1
ATOM 1588 N N . ASP A 1 199 ? 16.226 11.419 -30.926 1.00 66.00 199 ASP A N 1
ATOM 1589 C CA . ASP A 1 199 ? 15.096 10.719 -31.538 1.00 66.00 199 ASP A CA 1
ATOM 1590 C C . ASP A 1 199 ? 15.351 9.201 -31.589 1.00 66.00 199 ASP A C 1
ATOM 1592 O O . ASP A 1 199 ? 16.492 8.773 -31.448 1.00 66.00 199 ASP A O 1
ATOM 1596 N N . GLU A 1 200 ? 14.311 8.376 -31.739 1.00 56.97 200 GLU A N 1
ATOM 1597 C CA . GLU A 1 200 ? 14.480 6.915 -31.735 1.00 56.97 200 GLU A CA 1
ATOM 1598 C C . GLU A 1 200 ? 15.176 6.372 -32.988 1.00 56.97 200 GLU A C 1
ATOM 1600 O O . GLU A 1 200 ? 15.756 5.286 -32.931 1.00 56.97 200 GLU A O 1
ATOM 1605 N N . ASP A 1 201 ? 15.161 7.146 -34.076 1.00 61.91 201 ASP A N 1
ATOM 1606 C CA . ASP A 1 201 ? 15.869 6.839 -35.321 1.00 61.91 201 ASP A CA 1
ATOM 1607 C C . ASP A 1 201 ? 17.355 7.267 -35.298 1.00 61.91 201 ASP A C 1
ATOM 1609 O O . ASP A 1 201 ? 18.086 7.028 -36.261 1.00 61.91 201 ASP A O 1
ATOM 1613 N N . ASP A 1 202 ? 17.821 7.903 -34.217 1.00 66.50 202 ASP A N 1
ATOM 1614 C CA . ASP A 1 202 ? 19.207 8.359 -34.058 1.00 66.50 202 ASP A CA 1
ATOM 1615 C C . ASP A 1 202 ? 20.154 7.188 -33.713 1.00 66.50 202 ASP A C 1
ATOM 1617 O O . ASP A 1 202 ? 19.820 6.313 -32.914 1.00 66.50 202 ASP A O 1
ATOM 1621 N N . GLU A 1 203 ? 21.362 7.159 -34.284 1.00 59.81 203 GLU A N 1
ATOM 1622 C CA . GLU A 1 203 ? 22.348 6.094 -34.028 1.00 59.81 203 GLU A CA 1
ATOM 1623 C C . GLU A 1 203 ? 22.828 6.062 -32.566 1.00 59.81 203 GLU A C 1
ATOM 1625 O O . GLU A 1 203 ? 23.190 4.995 -32.058 1.00 59.81 203 GLU A O 1
ATOM 1630 N N . ASP A 1 204 ? 22.783 7.207 -31.875 1.00 65.62 204 ASP A N 1
ATOM 1631 C CA . ASP A 1 204 ? 23.117 7.332 -30.454 1.00 65.62 204 ASP A CA 1
ATOM 1632 C C . ASP A 1 204 ? 21.948 6.922 -29.533 1.00 65.62 204 ASP A C 1
ATOM 1634 O O . ASP A 1 204 ? 22.094 6.882 -28.304 1.00 65.62 204 ASP A O 1
ATOM 1638 N N . PHE A 1 205 ? 20.773 6.605 -30.093 1.00 53.03 205 PHE A N 1
ATOM 1639 C CA . PHE A 1 205 ? 19.613 6.184 -29.321 1.00 53.03 205 PHE A CA 1
ATOM 1640 C C . PHE A 1 205 ? 19.776 4.766 -28.767 1.00 53.03 205 PHE A C 1
ATOM 1642 O O . PHE A 1 205 ? 20.132 3.806 -29.455 1.00 53.03 205 PHE A O 1
ATOM 1649 N N . SER A 1 206 ? 19.416 4.594 -27.494 1.00 66.50 206 SER A N 1
ATOM 1650 C CA . SER A 1 206 ? 19.395 3.285 -26.859 1.00 66.50 206 SER A CA 1
ATOM 1651 C C . SER A 1 206 ? 18.091 3.034 -26.121 1.00 66.50 206 SER A C 1
ATOM 1653 O O . SER A 1 206 ? 17.752 3.731 -25.162 1.00 66.50 206 SER A O 1
ATOM 1655 N N . TYR A 1 207 ? 17.419 1.930 -26.461 1.00 55.56 207 TYR A N 1
ATOM 1656 C CA . TYR A 1 207 ? 16.337 1.402 -25.627 1.00 55.56 207 TYR A CA 1
ATOM 1657 C C . TYR A 1 207 ? 16.828 1.070 -24.205 1.00 55.56 207 TYR A C 1
ATOM 1659 O O . TYR A 1 207 ? 16.019 1.076 -23.287 1.00 55.56 207 TYR A O 1
ATOM 1667 N N . THR A 1 208 ? 18.143 0.876 -24.011 1.00 56.16 208 THR A N 1
ATOM 1668 C CA . THR A 1 208 ? 18.812 0.779 -22.700 1.00 56.16 208 THR A CA 1
ATOM 1669 C C . THR A 1 208 ? 18.746 2.048 -21.867 1.00 56.16 208 THR A C 1
ATOM 1671 O O . THR A 1 208 ? 18.862 1.992 -20.658 1.00 56.16 208 THR A O 1
ATOM 1674 N N . GLN A 1 209 ? 18.589 3.212 -22.475 1.00 60.47 209 GLN A N 1
ATOM 1675 C CA . GLN A 1 209 ? 18.508 4.472 -21.738 1.00 60.47 209 GLN A CA 1
ATOM 1676 C C . GLN A 1 209 ? 17.057 4.913 -21.539 1.00 60.47 209 GLN A C 1
ATOM 1678 O O . GLN A 1 209 ? 16.747 5.609 -20.579 1.00 60.47 209 GLN A O 1
ATOM 1683 N N . TYR A 1 210 ? 16.155 4.488 -22.423 1.00 54.94 210 TYR A N 1
ATOM 1684 C CA . TYR A 1 210 ? 14.751 4.887 -22.387 1.00 54.94 210 TYR A CA 1
ATOM 1685 C C . TYR A 1 210 ? 13.961 4.291 -21.217 1.00 54.94 210 TYR A C 1
ATOM 1687 O O . TYR A 1 210 ? 13.079 4.928 -20.655 1.00 54.94 210 TYR A O 1
ATOM 1695 N N . PHE A 1 211 ? 14.247 3.065 -20.830 1.00 56.50 211 PHE A N 1
ATOM 1696 C CA . PHE A 1 211 ? 13.240 2.247 -20.194 1.00 56.50 211 PHE A CA 1
ATOM 1697 C C . PHE A 1 211 ? 13.428 1.841 -18.722 1.00 56.50 211 PHE A C 1
ATOM 1699 O O . PHE A 1 211 ? 12.449 1.570 -18.062 1.00 56.50 211 PHE A O 1
ATOM 1706 N N . ALA A 1 212 ? 14.616 1.705 -18.175 1.00 64.12 212 ALA A N 1
ATOM 1707 C CA . ALA A 1 212 ? 14.811 1.348 -16.784 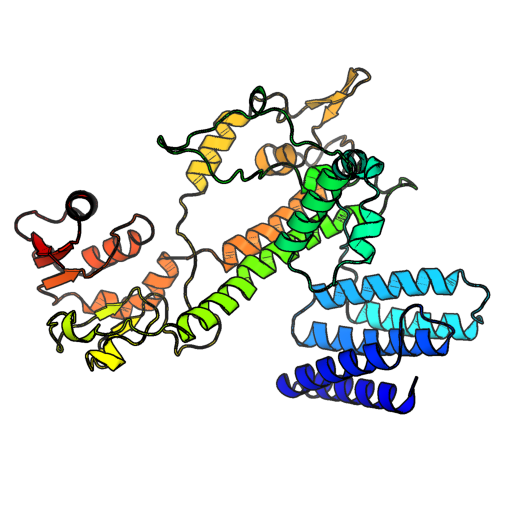1.00 64.12 212 ALA A CA 1
ATOM 1708 C C . ALA A 1 212 ? 14.798 2.583 -15.913 1.00 64.12 212 ALA A C 1
ATOM 1710 O O . ALA A 1 212 ? 14.740 2.346 -14.724 1.00 64.12 212 ALA A O 1
ATOM 1711 N N . PRO A 1 213 ? 14.759 3.862 -16.369 1.00 56.56 213 PRO A N 1
ATOM 1712 C CA . PRO A 1 213 ? 14.192 4.819 -15.449 1.00 56.56 213 PRO A CA 1
ATOM 1713 C C . PRO A 1 213 ? 12.707 4.458 -15.215 1.00 56.56 213 PRO A C 1
ATOM 1715 O O . PRO A 1 213 ? 12.191 4.731 -14.139 1.00 56.56 213 PRO A O 1
ATOM 1718 N N . LEU A 1 214 ? 12.027 3.766 -16.153 1.00 56.62 214 LEU A N 1
ATOM 1719 C CA . LEU A 1 214 ? 10.682 3.194 -15.949 1.00 56.62 214 LEU A CA 1
ATOM 1720 C C . LEU A 1 214 ? 10.706 1.870 -15.155 1.00 56.62 214 LEU A C 1
ATOM 1722 O O . LEU A 1 214 ? 9.800 1.624 -14.357 1.00 56.62 214 LEU A O 1
ATOM 1726 N N . ASP A 1 215 ? 11.723 1.020 -15.312 1.00 61.84 215 ASP A N 1
ATOM 1727 C CA . ASP A 1 215 ? 11.892 -0.154 -14.433 1.00 61.84 215 ASP A CA 1
ATOM 1728 C C . ASP A 1 215 ? 12.318 0.238 -13.020 1.00 61.84 215 ASP A C 1
ATOM 1730 O O . ASP A 1 215 ? 11.814 -0.353 -12.084 1.00 61.84 215 ASP A O 1
ATOM 1734 N N . GLU A 1 216 ? 13.131 1.276 -12.826 1.00 62.97 216 GLU A N 1
ATOM 1735 C CA . GLU A 1 216 ? 13.444 1.842 -11.508 1.00 62.97 216 GLU A CA 1
ATOM 1736 C C . GLU A 1 216 ? 12.160 2.310 -10.810 1.00 62.97 216 GLU A C 1
ATOM 1738 O O . GLU A 1 216 ? 11.989 2.085 -9.612 1.00 62.97 216 GLU A O 1
ATOM 1743 N N . ILE A 1 217 ? 11.220 2.910 -11.557 1.00 56.66 217 ILE A N 1
ATOM 1744 C CA . ILE A 1 217 ? 9.873 3.209 -11.049 1.00 56.66 217 ILE A CA 1
ATOM 1745 C C . ILE A 1 217 ? 9.155 1.914 -10.669 1.00 56.66 217 ILE A C 1
ATOM 1747 O O . ILE A 1 217 ? 8.579 1.838 -9.590 1.00 56.66 217 ILE A O 1
ATOM 1751 N N . THR A 1 218 ? 9.213 0.885 -11.513 1.00 58.38 218 THR A N 1
ATOM 1752 C CA . THR A 1 218 ? 8.567 -0.412 -11.252 1.00 58.38 218 THR A CA 1
ATOM 1753 C C . THR A 1 218 ? 9.144 -1.107 -10.015 1.00 58.38 218 THR A C 1
ATOM 1755 O O . THR A 1 218 ? 8.388 -1.644 -9.206 1.00 58.38 218 THR A O 1
ATOM 1758 N N . ASP A 1 219 ? 10.459 -1.070 -9.832 1.00 57.75 219 ASP A N 1
ATOM 1759 C CA . ASP A 1 219 ? 11.174 -1.646 -8.697 1.00 57.75 219 ASP A CA 1
ATOM 1760 C C . ASP A 1 219 ? 10.839 -0.882 -7.415 1.00 57.75 219 ASP A C 1
ATOM 1762 O O . ASP A 1 219 ? 10.491 -1.492 -6.404 1.00 57.75 219 ASP A O 1
ATOM 1766 N N . ALA A 1 220 ? 10.841 0.454 -7.467 1.00 57.28 220 ALA A N 1
ATOM 1767 C CA . ALA A 1 220 ? 10.420 1.291 -6.347 1.00 57.28 220 ALA A CA 1
ATOM 1768 C C . ALA A 1 220 ? 8.956 1.023 -5.963 1.00 57.28 220 ALA A C 1
ATOM 1770 O O . ALA A 1 220 ? 8.640 0.844 -4.787 1.00 57.28 220 ALA A O 1
ATOM 1771 N N . VAL A 1 221 ? 8.066 0.928 -6.953 1.00 54.59 221 VAL A N 1
ATOM 1772 C CA . VAL A 1 221 ? 6.658 0.567 -6.762 1.00 54.59 221 VAL A CA 1
ATOM 1773 C C . VAL A 1 221 ? 6.526 -0.822 -6.142 1.00 54.59 221 VAL A C 1
ATOM 1775 O O . VAL A 1 221 ? 5.754 -0.994 -5.200 1.00 54.59 221 VAL A O 1
ATOM 1778 N N . THR A 1 222 ? 7.287 -1.805 -6.622 1.00 57.12 222 THR A N 1
ATOM 1779 C CA . THR A 1 222 ? 7.261 -3.188 -6.121 1.00 57.12 222 THR A CA 1
ATOM 1780 C C . THR A 1 222 ? 7.749 -3.265 -4.677 1.00 57.12 222 THR A C 1
ATOM 1782 O O . THR A 1 222 ? 7.105 -3.906 -3.844 1.00 57.12 222 THR A O 1
ATOM 1785 N N . SER A 1 223 ? 8.831 -2.557 -4.352 1.00 58.84 223 SER A N 1
ATOM 1786 C CA . SER A 1 223 ? 9.348 -2.472 -2.987 1.00 58.84 223 SER A CA 1
ATOM 1787 C C . SER A 1 223 ? 8.320 -1.835 -2.045 1.00 58.84 223 SER A C 1
ATOM 1789 O O . SER A 1 223 ? 7.965 -2.395 -1.006 1.00 58.84 223 SER A O 1
ATOM 1791 N N . CYS A 1 224 ? 7.715 -0.720 -2.454 1.00 53.66 224 CYS A N 1
ATOM 1792 C CA . CYS A 1 224 ? 6.729 -0.023 -1.635 1.00 53.66 224 CYS A CA 1
ATOM 1793 C C . CYS A 1 224 ? 5.343 -0.710 -1.593 1.00 53.66 224 CYS A C 1
ATOM 1795 O O . CYS A 1 224 ? 4.546 -0.394 -0.716 1.00 53.66 224 CYS A O 1
ATOM 1797 N N . THR A 1 225 ? 5.006 -1.634 -2.502 1.00 56.09 225 THR A N 1
ATOM 1798 C CA . THR A 1 225 ? 3.719 -2.378 -2.496 1.00 56.09 225 THR A CA 1
ATOM 1799 C C . THR A 1 225 ? 3.836 -3.747 -1.849 1.00 56.09 225 THR A C 1
ATOM 1801 O O . THR A 1 225 ? 3.086 -4.072 -0.931 1.00 56.09 225 THR A O 1
ATOM 1804 N N . VAL A 1 226 ? 4.765 -4.568 -2.330 1.00 60.66 226 VAL A N 1
ATOM 1805 C CA . VAL A 1 226 ? 4.859 -5.981 -1.964 1.00 60.66 226 VAL A CA 1
ATOM 1806 C C . VAL A 1 226 ? 5.828 -6.163 -0.808 1.00 60.66 226 VAL A C 1
ATOM 1808 O O . VAL A 1 226 ? 5.475 -6.786 0.194 1.00 60.66 226 VAL A O 1
ATOM 1811 N N . GLU A 1 227 ? 7.029 -5.593 -0.908 1.00 62.09 227 GLU A N 1
ATOM 1812 C CA . GLU A 1 227 ? 8.048 -5.770 0.130 1.00 62.09 227 GLU A CA 1
ATOM 1813 C C . GLU A 1 227 ? 7.656 -5.039 1.415 1.00 62.09 227 GLU A C 1
ATOM 1815 O O . GLU A 1 227 ? 7.820 -5.588 2.500 1.00 62.09 227 GLU A O 1
ATOM 1820 N N . MET A 1 228 ? 7.048 -3.852 1.324 1.00 65.00 228 MET A N 1
ATOM 1821 C CA . MET A 1 228 ? 6.546 -3.133 2.498 1.00 65.00 228 MET A CA 1
ATOM 1822 C C . MET A 1 228 ? 5.481 -3.939 3.250 1.00 65.00 228 MET A C 1
ATOM 1824 O O . MET A 1 228 ? 5.608 -4.124 4.460 1.00 65.00 228 MET A O 1
ATOM 1828 N N . LYS A 1 229 ? 4.475 -4.487 2.550 1.00 65.44 229 LYS A N 1
ATOM 1829 C CA . LYS A 1 229 ? 3.477 -5.391 3.156 1.00 65.44 229 LYS A CA 1
ATOM 1830 C C . LYS A 1 229 ? 4.151 -6.628 3.755 1.00 65.44 229 LYS A C 1
ATOM 1832 O O . LYS A 1 229 ? 3.789 -7.059 4.850 1.00 65.44 229 LYS A O 1
ATOM 1837 N N . TYR A 1 230 ? 5.184 -7.146 3.086 1.00 67.12 230 TYR A N 1
ATOM 1838 C CA . TYR A 1 230 ? 5.982 -8.269 3.571 1.00 67.12 230 TYR A CA 1
ATOM 1839 C C . TYR A 1 230 ? 6.699 -8.001 4.883 1.00 67.12 230 TYR A C 1
ATOM 1841 O O . TYR A 1 230 ? 6.514 -8.717 5.872 1.00 67.12 230 TYR A O 1
ATOM 1849 N N . HIS A 1 231 ? 7.499 -6.946 4.903 1.00 67.88 231 HIS A N 1
ATOM 1850 C CA . HIS A 1 231 ? 8.253 -6.545 6.072 1.00 67.88 231 HIS A CA 1
ATOM 1851 C C . HIS A 1 231 ? 7.337 -6.110 7.210 1.00 67.88 231 HIS A C 1
ATOM 1853 O O . HIS A 1 231 ? 7.631 -6.438 8.356 1.00 67.88 231 HIS A O 1
ATOM 1859 N N . PHE A 1 232 ? 6.206 -5.469 6.914 1.00 71.00 232 PHE A N 1
ATOM 1860 C CA . PHE A 1 232 ? 5.222 -5.086 7.919 1.00 71.00 232 PHE A CA 1
ATOM 1861 C C . PHE A 1 232 ? 4.590 -6.297 8.611 1.00 71.00 232 PHE A C 1
ATOM 1863 O O . PHE A 1 232 ? 4.606 -6.378 9.840 1.00 71.00 232 PHE A O 1
ATOM 1870 N N . HIS A 1 233 ? 4.107 -7.283 7.846 1.00 76.06 233 HIS A N 1
ATOM 1871 C CA . HIS A 1 233 ? 3.528 -8.508 8.414 1.00 76.06 233 HIS A CA 1
ATOM 1872 C C . HIS A 1 233 ? 4.570 -9.275 9.243 1.00 76.06 233 HIS A C 1
ATOM 1874 O O . HIS A 1 233 ? 4.277 -9.752 10.342 1.00 76.06 233 HIS A O 1
ATOM 1880 N N . ARG A 1 234 ? 5.824 -9.347 8.775 1.00 75.69 234 ARG A N 1
ATOM 1881 C CA . ARG A 1 234 ? 6.922 -9.935 9.560 1.00 75.69 234 ARG A CA 1
ATOM 1882 C C . ARG A 1 234 ? 7.197 -9.156 10.840 1.00 75.69 234 ARG A C 1
ATOM 1884 O O . ARG A 1 234 ? 7.310 -9.773 11.893 1.00 75.69 234 ARG A O 1
ATOM 1891 N N . TRP A 1 235 ? 7.283 -7.832 10.763 1.00 82.19 235 TRP A N 1
ATOM 1892 C CA . TRP A 1 235 ? 7.560 -6.973 11.910 1.00 82.19 235 TRP A CA 1
ATOM 1893 C C . TRP A 1 235 ? 6.478 -7.085 12.985 1.00 82.19 235 TRP A C 1
ATOM 1895 O O . TRP A 1 235 ? 6.821 -7.313 14.145 1.00 82.19 235 TRP A O 1
ATOM 1905 N N . ILE A 1 236 ? 5.190 -7.051 12.620 1.00 76.19 236 ILE A N 1
ATOM 1906 C CA . ILE A 1 236 ? 4.098 -7.276 13.584 1.00 76.19 236 ILE A CA 1
ATOM 1907 C C . ILE A 1 236 ? 4.278 -8.612 14.302 1.00 76.19 236 ILE A C 1
ATOM 190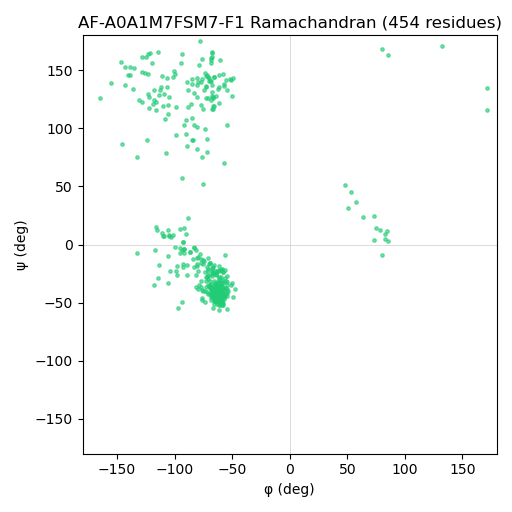9 O O . ILE A 1 236 ? 4.037 -8.717 15.507 1.00 76.19 236 ILE A O 1
ATOM 1913 N N . ASN A 1 237 ? 4.748 -9.633 13.580 1.00 76.81 237 ASN A N 1
ATOM 1914 C CA . ASN A 1 237 ? 4.963 -10.940 14.174 1.00 76.81 237 ASN A CA 1
ATOM 1915 C C . ASN A 1 237 ? 6.117 -11.000 15.189 1.00 76.81 237 ASN A C 1
ATOM 1917 O O . ASN A 1 237 ? 6.151 -11.926 15.999 1.00 76.81 237 ASN A O 1
ATOM 1921 N N . THR A 1 238 ? 7.001 -10.001 15.198 1.00 81.56 238 THR A N 1
ATOM 1922 C CA . THR A 1 238 ? 8.108 -9.867 16.161 1.00 81.56 238 THR A CA 1
ATOM 1923 C C . THR A 1 238 ? 7.773 -9.017 17.387 1.00 81.56 238 THR A C 1
ATOM 1925 O O . THR A 1 238 ? 8.604 -8.886 18.283 1.00 81.56 238 THR A O 1
ATOM 1928 N N . LEU A 1 239 ? 6.583 -8.406 17.443 1.00 78.69 239 LEU A N 1
ATOM 1929 C CA . LEU A 1 239 ? 6.221 -7.530 18.554 1.00 78.69 239 LEU A CA 1
ATOM 1930 C C . LEU A 1 239 ? 6.076 -8.325 19.857 1.00 78.69 239 LEU A C 1
ATOM 1932 O O . LEU A 1 239 ? 5.316 -9.293 19.933 1.00 78.69 239 LEU A O 1
ATOM 1936 N N . HIS A 1 240 ? 6.778 -7.861 20.891 1.00 77.06 240 HIS A N 1
ATOM 1937 C CA . HIS A 1 240 ? 6.720 -8.381 22.253 1.00 77.06 240 HIS A CA 1
ATOM 1938 C C . HIS A 1 240 ? 6.338 -7.271 23.232 1.00 77.06 240 HIS A C 1
ATOM 1940 O O . HIS A 1 240 ? 6.712 -6.109 23.059 1.00 77.06 240 HIS A O 1
ATOM 1946 N N . TYR A 1 241 ? 5.609 -7.633 24.287 1.00 81.69 241 TYR A N 1
ATOM 1947 C CA . TYR A 1 241 ? 5.194 -6.682 25.311 1.00 81.69 241 TYR A CA 1
ATOM 1948 C C . TYR A 1 241 ? 6.382 -6.213 26.154 1.00 81.69 241 TYR A C 1
ATOM 1950 O O . TYR A 1 241 ? 7.273 -6.988 26.508 1.00 81.69 241 TYR A O 1
ATOM 1958 N N . ALA A 1 242 ? 6.366 -4.936 26.534 1.00 80.62 242 ALA A N 1
ATOM 1959 C CA . ALA A 1 242 ? 7.353 -4.395 27.456 1.00 80.62 242 ALA A CA 1
ATOM 1960 C C . ALA A 1 242 ? 7.273 -5.098 28.821 1.00 80.62 242 ALA A C 1
ATOM 1962 O O . ALA A 1 242 ? 6.192 -5.436 29.315 1.00 80.62 242 ALA A O 1
ATOM 1963 N N . ARG A 1 243 ? 8.422 -5.263 29.485 1.00 84.19 243 ARG A N 1
ATOM 1964 C CA . ARG A 1 243 ? 8.476 -5.858 30.827 1.00 84.19 243 ARG A CA 1
ATOM 1965 C C . ARG A 1 243 ? 7.544 -5.100 31.786 1.00 84.19 243 ARG A C 1
ATOM 1967 O O . ARG A 1 243 ? 7.534 -3.870 31.831 1.00 84.19 243 ARG A O 1
ATOM 1974 N N . GLY A 1 244 ? 6.748 -5.847 32.552 1.00 83.81 244 GLY A N 1
ATOM 1975 C CA . GLY A 1 244 ? 5.821 -5.288 33.541 1.00 83.81 244 GLY A CA 1
ATOM 1976 C C . GLY A 1 244 ? 4.515 -4.711 32.980 1.00 83.81 244 GLY A C 1
ATOM 1977 O O . GLY A 1 244 ? 3.811 -4.045 33.735 1.00 83.81 244 GLY A O 1
ATOM 1978 N N . PHE A 1 245 ? 4.166 -4.962 31.709 1.00 86.19 245 PHE A N 1
ATOM 1979 C CA . PHE A 1 245 ? 2.917 -4.465 31.105 1.00 86.19 245 PHE A CA 1
ATOM 1980 C C . PHE A 1 245 ? 1.652 -4.847 31.890 1.00 86.19 245 PHE A C 1
ATOM 1982 O O . PHE A 1 245 ? 0.737 -4.039 31.959 1.00 86.19 245 PHE A O 1
ATOM 1989 N N . ARG A 1 246 ? 1.634 -6.013 32.555 1.00 87.75 246 ARG A N 1
ATOM 1990 C CA . ARG A 1 246 ? 0.491 -6.481 33.361 1.00 87.75 246 ARG A CA 1
ATOM 1991 C C . ARG A 1 246 ? 0.045 -5.497 34.443 1.00 87.75 246 ARG A C 1
ATOM 1993 O O . ARG A 1 246 ? -1.134 -5.423 34.742 1.00 87.75 246 ARG A O 1
ATOM 2000 N N . LYS A 1 247 ? 0.972 -4.709 35.003 1.00 88.06 247 LYS A N 1
ATOM 2001 C CA . LYS A 1 247 ? 0.649 -3.682 36.013 1.00 88.06 247 LYS A CA 1
ATOM 2002 C C . LYS A 1 247 ? -0.038 -2.442 35.428 1.00 88.06 247 LYS A C 1
ATOM 2004 O O . LYS A 1 247 ? -0.512 -1.613 36.188 1.00 88.06 247 LYS A O 1
ATOM 2009 N N . ARG A 1 248 ? -0.010 -2.286 34.103 1.00 84.62 248 ARG A N 1
ATOM 2010 C CA . ARG A 1 248 ? -0.610 -1.176 33.347 1.00 84.62 248 ARG A CA 1
ATOM 2011 C C . ARG A 1 248 ? -1.805 -1.638 32.513 1.00 84.62 248 ARG A C 1
ATOM 2013 O O . ARG A 1 248 ? -2.247 -0.903 31.638 1.00 84.62 248 ARG A O 1
ATOM 2020 N N . MET A 1 249 ? -2.264 -2.874 32.712 1.00 86.56 249 MET A N 1
ATOM 2021 C CA . MET A 1 249 ? -3.475 -3.343 32.055 1.00 86.56 249 MET A CA 1
ATOM 2022 C C . MET A 1 249 ? -4.659 -2.572 32.622 1.00 86.56 249 MET A C 1
ATOM 2024 O O . MET A 1 249 ? -4.786 -2.426 33.835 1.00 86.56 249 MET A O 1
ATOM 2028 N N . LEU A 1 250 ? -5.486 -2.064 31.718 1.00 86.88 250 LEU A N 1
ATOM 2029 C CA . LEU A 1 250 ? -6.755 -1.444 32.058 1.00 86.88 250 LEU A CA 1
ATOM 2030 C C . LEU A 1 250 ? -7.755 -2.518 32.456 1.00 86.88 250 LEU A C 1
ATOM 2032 O O . LEU A 1 250 ? -7.702 -3.611 31.897 1.00 86.88 250 LEU A O 1
ATOM 2036 N N . ASP A 1 251 ? -8.654 -2.195 33.375 1.00 88.38 251 ASP A N 1
ATOM 2037 C CA . ASP A 1 251 ? -9.846 -3.004 33.600 1.00 88.38 251 ASP A CA 1
ATOM 2038 C C . ASP A 1 251 ? -10.842 -2.695 32.479 1.00 88.38 251 ASP A C 1
ATOM 2040 O O . ASP A 1 251 ? -11.187 -1.532 32.263 1.00 88.38 251 ASP A O 1
ATOM 2044 N N . ILE A 1 252 ? -11.212 -3.713 31.705 1.00 89.69 252 ILE A N 1
ATOM 2045 C CA . ILE A 1 252 ? -12.102 -3.570 30.550 1.00 89.69 252 ILE A CA 1
ATOM 2046 C C . ILE A 1 252 ? -13.274 -4.528 30.702 1.00 89.69 252 ILE A C 1
ATOM 2048 O O . ILE A 1 252 ? -13.115 -5.635 31.222 1.00 89.69 252 ILE A O 1
ATOM 2052 N N . ASP A 1 253 ? -14.431 -4.112 30.198 1.00 87.88 253 ASP A N 1
ATOM 2053 C CA . ASP A 1 253 ? -15.607 -4.967 30.127 1.00 87.88 253 ASP A CA 1
ATOM 2054 C C . ASP A 1 253 ? -15.352 -6.128 29.157 1.00 87.88 253 ASP A C 1
ATOM 2056 O O . ASP A 1 253 ? -15.063 -5.917 27.978 1.00 87.88 253 ASP A O 1
ATOM 2060 N N . LYS A 1 254 ? -15.421 -7.359 29.666 1.00 88.69 254 LYS A N 1
ATOM 2061 C CA . LYS A 1 254 ? -15.157 -8.570 28.882 1.00 88.69 254 LYS A CA 1
ATOM 2062 C C . LYS A 1 254 ? -16.343 -9.006 28.033 1.00 88.69 254 LYS A C 1
ATOM 2064 O O . LYS A 1 254 ? -16.135 -9.774 27.098 1.00 88.69 254 LYS A O 1
ATOM 2069 N N . ASP A 1 255 ? -17.539 -8.508 28.328 1.00 88.62 255 ASP A N 1
ATOM 2070 C CA . ASP A 1 255 ? -18.761 -8.813 27.582 1.00 88.62 255 ASP A CA 1
ATOM 2071 C C . ASP A 1 255 ? -19.007 -7.796 26.451 1.00 88.62 255 ASP A C 1
ATOM 2073 O O . ASP A 1 255 ? -19.914 -7.962 25.634 1.00 88.62 255 ASP A O 1
ATOM 2077 N N . ALA A 1 256 ? -18.159 -6.766 26.351 1.00 92.25 256 ALA A N 1
ATOM 2078 C CA . ALA A 1 256 ? -18.208 -5.773 25.289 1.00 92.25 256 ALA A CA 1
ATOM 2079 C C . ALA A 1 256 ? -17.847 -6.346 23.905 1.00 92.25 256 ALA A C 1
ATOM 2081 O O . ALA A 1 256 ? -17.256 -7.420 23.756 1.00 92.25 256 ALA A O 1
ATOM 2082 N N . ILE A 1 257 ? -18.174 -5.570 22.873 1.00 94.25 257 ILE A N 1
ATOM 2083 C CA . ILE A 1 257 ? -17.712 -5.773 21.497 1.00 94.25 257 ILE A CA 1
ATOM 2084 C C . ILE A 1 257 ? -16.573 -4.802 21.179 1.00 94.25 257 ILE A C 1
ATOM 2086 O O . ILE A 1 257 ? -16.568 -3.652 21.619 1.00 94.25 257 ILE A O 1
ATOM 2090 N N . PHE A 1 258 ? -15.598 -5.255 20.396 1.00 93.88 258 PHE A N 1
ATOM 2091 C CA . PHE A 1 258 ? -14.334 -4.556 20.198 1.00 93.88 258 PHE A CA 1
ATOM 2092 C C . PHE A 1 258 ? -14.092 -4.246 18.724 1.00 93.88 258 PHE A C 1
ATOM 2094 O O . PHE A 1 258 ? -13.889 -5.147 17.915 1.00 93.88 258 PHE A O 1
ATOM 2101 N N . LEU A 1 259 ? -14.013 -2.961 18.380 1.00 93.00 259 LEU A N 1
ATOM 2102 C CA . LEU A 1 259 ? -13.465 -2.511 17.101 1.00 93.00 259 LEU A CA 1
ATOM 2103 C C . LEU A 1 259 ? -11.956 -2.275 17.253 1.00 93.00 259 LEU A C 1
ATOM 2105 O O . LEU A 1 259 ? -11.529 -1.311 17.889 1.00 93.00 259 LEU A O 1
ATOM 2109 N N . ASN A 1 260 ? -11.137 -3.155 16.680 1.00 91.06 260 ASN A N 1
ATOM 2110 C CA . ASN A 1 260 ? -9.690 -3.140 16.863 1.00 91.06 260 ASN A CA 1
ATOM 2111 C C . ASN A 1 260 ? -8.959 -2.611 15.620 1.00 91.06 260 ASN A C 1
ATOM 2113 O O . ASN A 1 260 ? -8.901 -3.264 14.579 1.00 91.06 260 ASN A O 1
ATOM 2117 N N . PHE A 1 261 ? -8.342 -1.435 15.761 1.00 87.81 261 PHE A N 1
ATOM 2118 C CA . PHE A 1 261 ? -7.496 -0.805 14.736 1.00 87.81 261 PHE A CA 1
ATOM 2119 C C . PHE A 1 261 ? -6.068 -1.368 14.701 1.00 87.81 261 PHE A C 1
ATOM 2121 O O . PHE A 1 261 ? -5.298 -1.061 13.785 1.00 87.81 261 PHE A O 1
ATOM 2128 N N . ASN A 1 262 ? -5.702 -2.154 15.714 1.00 86.69 262 ASN A N 1
ATOM 2129 C CA . ASN A 1 262 ? -4.387 -2.745 15.883 1.00 86.69 262 ASN A CA 1
ATOM 2130 C C . ASN A 1 262 ? -4.343 -4.162 15.296 1.00 86.69 262 ASN A C 1
ATOM 2132 O O . ASN A 1 262 ? -5.349 -4.857 15.214 1.00 86.69 262 ASN A O 1
ATOM 2136 N N . TYR A 1 263 ? -3.146 -4.622 14.944 1.00 86.81 263 TYR A N 1
ATOM 2137 C CA . TYR A 1 263 ? -2.957 -5.894 14.230 1.00 86.81 263 TYR A CA 1
ATOM 2138 C C . TYR A 1 263 ? -2.649 -7.078 15.161 1.00 86.81 263 TYR A C 1
ATOM 2140 O O . TYR A 1 263 ? -2.424 -8.202 14.706 1.00 86.81 263 TYR A O 1
ATOM 2148 N N . THR A 1 264 ? -2.527 -6.825 16.466 1.00 87.56 264 THR A N 1
ATOM 2149 C CA . THR A 1 264 ? -2.040 -7.793 17.455 1.00 87.56 264 THR A CA 1
ATOM 2150 C C . THR A 1 264 ? -3.175 -8.568 18.123 1.00 87.56 264 THR A C 1
ATOM 2152 O O . THR A 1 264 ? -4.337 -8.170 18.117 1.00 87.56 264 THR A O 1
ATOM 2155 N N . LEU A 1 265 ? -2.813 -9.676 18.769 1.00 88.00 265 LEU A N 1
ATOM 2156 C CA . LEU A 1 265 ? -3.733 -10.555 19.494 1.00 88.00 265 LEU A CA 1
ATOM 2157 C C . LEU A 1 265 ? -3.919 -10.125 20.956 1.00 88.00 265 LEU A C 1
ATOM 2159 O O . LEU A 1 265 ? -4.215 -10.963 21.790 1.00 88.00 265 LEU A O 1
ATOM 2163 N N . PHE A 1 266 ? -3.665 -8.860 21.305 1.00 89.75 266 PHE A N 1
ATOM 2164 C CA . PHE A 1 266 ? -3.570 -8.438 22.710 1.00 89.75 266 PHE A CA 1
ATOM 2165 C C . PHE A 1 266 ? -4.879 -8.646 23.491 1.00 89.75 266 PHE A C 1
ATOM 2167 O O . PHE A 1 266 ? -4.844 -9.096 24.635 1.00 89.75 266 PHE A O 1
ATOM 2174 N N . LEU A 1 267 ? -6.024 -8.376 22.854 1.00 89.94 267 LEU A N 1
ATOM 2175 C CA . LEU A 1 267 ? -7.351 -8.623 23.428 1.00 89.94 267 LEU A CA 1
ATOM 2176 C C . LEU A 1 267 ? -7.600 -10.125 23.651 1.00 89.94 267 LEU A C 1
ATOM 2178 O O . LEU A 1 267 ? -8.022 -10.528 24.731 1.00 89.94 267 LEU A O 1
ATOM 2182 N N . GLU A 1 268 ? -7.257 -10.966 22.675 1.00 91.94 268 GLU A N 1
ATOM 2183 C CA . GLU A 1 268 ? -7.375 -12.423 22.810 1.00 91.94 268 GLU A CA 1
ATOM 2184 C C . GLU A 1 268 ? -6.416 -12.975 23.881 1.00 91.94 268 GLU A C 1
ATOM 2186 O O . GLU A 1 268 ? -6.820 -13.720 24.769 1.00 91.94 268 GLU A O 1
ATOM 2191 N N . SER A 1 269 ? -5.126 -12.629 23.800 1.00 90.12 269 SER A N 1
ATOM 2192 C CA . SER A 1 269 ? -4.060 -13.315 24.538 1.00 90.12 269 SER A CA 1
ATOM 2193 C C . SER A 1 269 ? -3.924 -12.860 25.984 1.00 90.12 269 SER A C 1
ATOM 2195 O O . SER A 1 269 ? -3.617 -13.683 26.843 1.00 90.12 269 SER A O 1
ATOM 2197 N N . GLU A 1 270 ? -4.121 -11.567 26.259 1.00 91.25 270 GLU A N 1
ATOM 2198 C CA . GLU A 1 270 ? -3.915 -11.011 27.602 1.00 91.25 270 GLU A CA 1
ATOM 2199 C C . GLU A 1 270 ? -5.229 -10.695 28.316 1.00 91.25 270 GLU A C 1
ATOM 2201 O O . GLU A 1 270 ? -5.299 -10.843 29.535 1.00 91.25 270 GLU A O 1
ATOM 2206 N N . TYR A 1 271 ? -6.269 -10.295 27.579 1.00 91.75 271 TYR A N 1
ATOM 2207 C CA . TYR A 1 271 ? -7.586 -10.019 28.159 1.00 91.75 271 TYR A CA 1
ATOM 2208 C C . TYR A 1 271 ? -8.534 -11.223 28.147 1.00 91.75 271 TYR A C 1
ATOM 2210 O O . TYR A 1 271 ? -9.461 -11.270 28.961 1.00 91.75 271 TYR A O 1
ATOM 2218 N N . GLY A 1 272 ? -8.267 -12.221 27.298 1.00 92.62 272 GLY A N 1
ATOM 2219 C CA . GLY A 1 272 ? -9.102 -13.415 27.164 1.00 92.62 272 GLY A CA 1
ATOM 2220 C C . GLY A 1 272 ? -10.425 -13.152 26.446 1.00 92.62 272 GLY A C 1
ATOM 2221 O O . GLY A 1 272 ? -11.384 -13.878 26.687 1.00 92.62 272 GLY A O 1
ATOM 2222 N N . ILE A 1 273 ? -10.489 -12.107 25.616 1.00 93.00 273 ILE A N 1
ATOM 2223 C CA . ILE A 1 273 ? -11.677 -11.765 24.826 1.00 93.00 273 ILE A CA 1
ATOM 2224 C C . ILE A 1 273 ? -11.834 -12.769 23.683 1.00 93.00 273 ILE A C 1
ATOM 2226 O O . ILE A 1 273 ? -10.848 -13.116 23.023 1.00 93.00 273 ILE A O 1
ATOM 2230 N N . SER A 1 274 ? -13.061 -13.235 23.443 1.00 94.06 274 SER A N 1
ATOM 2231 C CA . SER A 1 274 ? -13.325 -14.187 22.364 1.00 94.06 274 SER A CA 1
ATOM 2232 C C . SER A 1 274 ? -13.164 -13.504 20.992 1.00 94.06 274 SER A C 1
ATOM 2234 O O . SER A 1 274 ? -13.564 -12.348 20.832 1.00 94.06 274 SER A O 1
ATOM 2236 N N . PRO A 1 275 ? -12.584 -14.178 19.978 1.00 90.06 275 PRO A N 1
ATOM 2237 C CA . PRO A 1 275 ? -12.430 -13.608 18.637 1.00 90.06 275 PRO A CA 1
ATOM 2238 C C . PRO A 1 275 ? -13.747 -13.144 18.004 1.00 90.06 275 PRO A C 1
ATOM 2240 O O . PRO A 1 275 ? -13.750 -12.196 17.227 1.00 90.06 275 PRO A O 1
ATOM 2243 N N . GLU A 1 276 ? -14.867 -13.776 18.357 1.00 91.19 276 GLU A N 1
ATOM 2244 C CA . GLU A 1 276 ? -16.210 -13.432 17.878 1.00 91.19 276 GLU A CA 1
ATOM 2245 C C . GLU A 1 276 ? -16.668 -12.042 18.349 1.00 91.19 276 GLU A C 1
ATOM 2247 O O . GLU A 1 276 ? -17.513 -11.422 17.706 1.00 91.19 276 GLU A O 1
ATOM 2252 N N . GLN A 1 277 ? -16.084 -11.529 19.436 1.00 91.88 277 GLN A N 1
ATOM 2253 C CA . GLN A 1 277 ? -16.337 -10.183 19.951 1.00 91.88 277 GLN A CA 1
ATOM 2254 C C . GLN A 1 277 ? -15.444 -9.118 19.295 1.00 91.88 277 GLN A C 1
ATOM 2256 O O . GLN A 1 277 ? -15.614 -7.934 19.583 1.00 91.88 277 GLN A O 1
ATOM 2261 N N . ILE A 1 278 ? -14.472 -9.497 18.452 1.00 91.56 278 ILE A N 1
ATOM 2262 C CA . ILE A 1 278 ? -13.429 -8.590 17.956 1.00 91.56 278 ILE A CA 1
ATOM 2263 C C . ILE A 1 278 ? -13.531 -8.406 16.439 1.00 91.56 278 ILE A C 1
ATOM 2265 O O . ILE A 1 278 ? -13.257 -9.303 15.647 1.00 91.56 278 ILE A O 1
ATOM 2269 N N . CYS A 1 279 ? -13.813 -7.177 16.021 1.00 92.31 279 CYS A N 1
ATOM 2270 C CA . CYS A 1 279 ? -13.711 -6.736 14.638 1.00 92.31 279 CYS A CA 1
ATOM 2271 C C . CYS A 1 279 ? -12.318 -6.147 14.369 1.00 92.31 279 CYS A C 1
ATOM 2273 O O . CYS A 1 279 ? -12.015 -5.012 14.746 1.00 92.31 279 CYS A O 1
ATOM 2275 N N . TYR A 1 280 ? -11.457 -6.917 13.702 1.00 90.88 280 TYR A N 1
ATOM 2276 C CA . TYR A 1 280 ? -10.146 -6.462 13.231 1.00 90.88 280 TYR A CA 1
ATOM 2277 C C . TYR A 1 280 ? -10.276 -5.674 11.920 1.00 90.88 280 TYR A C 1
ATOM 2279 O O . TYR A 1 280 ? -10.035 -6.209 10.839 1.00 90.88 280 TYR A O 1
ATOM 2287 N N . ILE A 1 281 ? -10.607 -4.382 12.008 1.00 87.19 281 ILE A N 1
ATOM 2288 C CA . ILE A 1 281 ? -10.930 -3.538 10.838 1.00 87.19 281 ILE A CA 1
ATOM 2289 C C . ILE A 1 281 ? -9.786 -3.423 9.811 1.00 87.19 281 ILE A C 1
ATOM 2291 O O . ILE A 1 281 ? -10.015 -3.131 8.637 1.00 87.19 281 ILE A O 1
ATOM 2295 N N . HIS A 1 282 ? -8.544 -3.670 10.239 1.00 87.44 282 HIS A N 1
ATOM 2296 C CA . HIS A 1 282 ? -7.349 -3.675 9.387 1.00 87.44 282 HIS A CA 1
ATOM 2297 C C . HIS A 1 282 ? -6.736 -5.070 9.170 1.00 87.44 282 HIS A C 1
ATOM 2299 O O . HIS A 1 282 ? -5.657 -5.185 8.584 1.00 87.44 282 HIS A O 1
ATOM 2305 N N . GLY A 1 283 ? -7.406 -6.125 9.627 1.00 88.31 283 GLY A N 1
ATOM 2306 C CA . GLY A 1 283 ? -6.886 -7.488 9.633 1.00 88.31 283 GLY A CA 1
ATOM 2307 C C . GLY A 1 283 ? -6.036 -7.818 10.862 1.00 88.31 283 GLY A C 1
ATOM 2308 O O . GLY A 1 283 ? -5.565 -6.953 11.606 1.00 88.31 283 GLY A O 1
ATOM 2309 N N . CYS A 1 284 ? -5.843 -9.115 11.068 1.00 88.00 284 CYS A N 1
ATOM 2310 C CA . CYS A 1 284 ? -5.153 -9.701 12.206 1.00 88.00 284 CYS A CA 1
ATOM 2311 C C . CYS A 1 284 ? -3.815 -10.314 11.776 1.00 88.00 284 CYS A C 1
ATOM 2313 O O . CYS A 1 284 ? -3.694 -10.912 10.711 1.00 88.00 284 CYS A O 1
ATOM 2315 N N . ARG A 1 285 ? -2.783 -10.255 12.628 1.00 83.62 285 ARG A N 1
ATOM 2316 C CA . ARG A 1 285 ? -1.462 -10.851 12.333 1.00 83.62 285 ARG A CA 1
ATOM 2317 C C . ARG A 1 285 ? -1.478 -12.351 12.005 1.00 83.62 285 ARG A C 1
ATOM 2319 O O . ARG A 1 285 ? -0.516 -12.822 11.395 1.00 83.62 285 ARG A O 1
ATOM 2326 N N . LYS A 1 286 ? -2.519 -13.084 12.429 1.00 86.12 286 LYS A N 1
ATOM 2327 C CA . LYS A 1 286 ? -2.750 -14.506 12.107 1.00 86.12 286 LYS A CA 1
ATOM 2328 C C . LYS A 1 286 ? -3.286 -14.721 10.686 1.00 86.12 286 LYS A C 1
ATOM 2330 O O . LYS A 1 286 ? -3.236 -15.848 10.197 1.00 86.12 286 LYS A O 1
ATOM 2335 N N . ASP A 1 287 ? -3.789 -13.676 10.039 1.00 83.12 287 ASP A N 1
ATOM 2336 C CA . ASP A 1 287 ? -4.368 -13.772 8.708 1.00 83.12 287 ASP A CA 1
ATOM 2337 C C . ASP A 1 287 ? -3.308 -14.095 7.648 1.00 83.12 287 ASP A C 1
ATOM 2339 O O . ASP A 1 287 ? -2.093 -13.996 7.863 1.00 83.12 287 ASP A O 1
ATOM 2343 N N . LYS A 1 288 ? -3.788 -14.494 6.465 1.00 79.50 288 LYS A N 1
ATOM 2344 C CA . LYS A 1 288 ? -2.932 -14.833 5.328 1.00 79.50 288 LYS A CA 1
ATOM 2345 C C . LYS A 1 288 ? -2.038 -13.660 4.946 1.00 79.50 288 LYS A C 1
ATOM 2347 O O . LYS A 1 288 ? -2.421 -12.498 5.007 1.00 79.50 288 LYS A O 1
ATOM 2352 N N . PHE A 1 289 ? -0.844 -13.991 4.474 1.00 71.88 289 PHE A N 1
ATOM 2353 C CA . PHE A 1 289 ? 0.111 -13.001 4.013 1.00 71.88 289 PHE A CA 1
ATOM 2354 C C . PHE A 1 289 ? -0.510 -11.997 3.020 1.00 71.88 289 PHE A C 1
ATOM 2356 O O . PHE A 1 289 ? -1.108 -12.403 2.023 1.00 71.88 289 PHE A O 1
ATOM 2363 N N . GLY A 1 290 ? -0.342 -10.698 3.289 1.00 65.94 290 GLY A N 1
ATOM 2364 C CA . GLY A 1 290 ? -0.842 -9.615 2.434 1.00 65.94 290 GLY A CA 1
ATOM 2365 C C . GLY A 1 290 ? -2.295 -9.188 2.679 1.00 65.94 290 GLY A C 1
ATOM 2366 O O . GLY A 1 290 ? -2.769 -8.306 1.967 1.00 65.94 290 GLY A O 1
ATOM 2367 N N . SER A 1 291 ? -2.989 -9.765 3.669 1.00 77.31 291 SER A N 1
ATOM 2368 C CA . SER A 1 291 ? -4.349 -9.351 4.053 1.00 77.31 291 SER A CA 1
ATOM 2369 C C . SER A 1 291 ? -4.396 -8.109 4.946 1.00 77.31 291 SER A C 1
ATOM 2371 O O . SER A 1 291 ? -5.449 -7.486 5.053 1.00 77.31 291 SER A O 1
ATOM 2373 N N . LEU A 1 292 ? -3.279 -7.752 5.593 1.00 79.81 292 LEU A N 1
ATOM 2374 C CA . LEU A 1 292 ? -3.221 -6.598 6.486 1.00 79.81 292 LEU A CA 1
ATOM 2375 C C . LEU A 1 292 ? -3.410 -5.305 5.693 1.00 79.81 292 LEU A C 1
ATOM 2377 O O . LEU A 1 292 ? -2.691 -5.037 4.724 1.00 79.81 292 LEU A O 1
ATOM 2381 N N . VAL A 1 293 ? -4.363 -4.492 6.130 1.00 77.12 293 VAL A N 1
ATOM 2382 C CA . VAL A 1 293 ? -4.634 -3.185 5.541 1.00 77.12 293 VAL A CA 1
ATOM 2383 C C . VAL A 1 293 ? -3.520 -2.224 5.938 1.00 77.12 293 VAL A C 1
ATOM 2385 O O . VAL A 1 293 ? -3.237 -2.032 7.113 1.00 77.12 293 VAL A O 1
ATOM 2388 N N . LEU A 1 294 ? -2.905 -1.590 4.943 1.00 70.94 294 LEU A N 1
ATOM 2389 C CA . LEU A 1 294 ? -1.849 -0.593 5.093 1.00 70.94 294 LEU A CA 1
ATOM 2390 C C . LEU A 1 294 ? -2.089 0.547 4.111 1.00 70.94 294 LEU A C 1
ATOM 2392 O O . LEU A 1 294 ? -2.521 0.300 2.989 1.00 70.94 294 LEU A O 1
ATOM 2396 N N . GLY A 1 295 ? -1.750 1.770 4.511 1.00 60.47 295 GLY A N 1
ATOM 2397 C CA . GLY A 1 295 ? -1.826 2.948 3.649 1.00 60.47 295 GLY A CA 1
ATOM 2398 C C . GLY A 1 295 ? -2.509 4.130 4.327 1.00 60.47 295 GLY A C 1
ATOM 2399 O O . GLY A 1 295 ? -3.066 4.009 5.419 1.00 60.47 295 GLY A O 1
ATOM 2400 N N . HIS A 1 296 ? -2.450 5.285 3.671 1.00 53.78 296 HIS A N 1
ATOM 2401 C CA . HIS A 1 296 ? -3.104 6.506 4.126 1.00 53.78 296 HIS A CA 1
ATOM 2402 C C . HIS A 1 296 ? -4.321 6.806 3.254 1.00 53.78 296 HIS A C 1
ATOM 2404 O O . HIS A 1 296 ? -4.284 6.598 2.043 1.00 53.78 296 HIS A O 1
ATOM 2410 N N . HIS A 1 297 ? -5.379 7.317 3.883 1.00 49.25 297 HIS A N 1
ATOM 2411 C CA . HIS A 1 297 ? -6.373 8.116 3.184 1.00 49.25 297 HIS A CA 1
ATOM 2412 C C . HIS A 1 297 ? -5.691 9.424 2.788 1.00 49.25 297 HIS A C 1
ATOM 2414 O O . HIS A 1 297 ? -5.113 10.103 3.644 1.00 49.25 297 HIS A O 1
ATOM 2420 N N . SER A 1 298 ? -5.715 9.762 1.510 1.00 49.38 298 SER A N 1
ATOM 2421 C CA . SER A 1 298 ? -5.195 11.030 1.044 1.00 49.38 298 SER A CA 1
ATOM 2422 C C . SER A 1 298 ? -6.239 11.725 0.189 1.00 49.38 298 SER A C 1
ATOM 2424 O O . SER A 1 298 ? -6.695 11.211 -0.830 1.00 49.38 298 SER A O 1
ATOM 2426 N N . ASP A 1 299 ? -6.595 12.934 0.611 1.00 51.28 299 ASP A N 1
ATOM 2427 C CA . ASP A 1 299 ? -7.340 13.899 -0.193 1.00 51.28 299 ASP A CA 1
ATOM 2428 C C . ASP A 1 299 ? -6.390 14.524 -1.241 1.00 51.28 299 ASP A C 1
ATOM 2430 O O . ASP A 1 299 ? -6.155 15.736 -1.317 1.00 51.28 299 ASP A O 1
ATOM 2434 N N . ASP A 1 300 ? -5.707 13.644 -1.983 1.00 53.91 300 ASP A N 1
ATOM 2435 C CA . ASP A 1 300 ? -4.608 13.986 -2.886 1.00 53.91 300 ASP A CA 1
ATOM 2436 C C . ASP A 1 300 ? -5.101 14.813 -4.070 1.00 53.91 300 ASP A C 1
ATOM 2438 O O . ASP A 1 300 ? -4.339 15.611 -4.622 1.00 53.91 300 ASP A O 1
ATOM 2442 N N . GLN A 1 301 ? -6.386 14.692 -4.415 1.00 51.28 301 GLN A N 1
ATOM 2443 C CA . GLN A 1 301 ? -6.978 15.415 -5.530 1.00 51.28 301 GLN A CA 1
ATOM 2444 C C . GLN A 1 301 ? -6.977 16.923 -5.280 1.00 51.28 301 GLN A C 1
ATOM 2446 O O . GLN A 1 301 ? -6.511 17.689 -6.124 1.00 51.28 301 GLN A O 1
ATOM 2451 N N . GLU A 1 302 ? -7.419 17.385 -4.108 1.00 51.50 302 GLU A N 1
ATOM 2452 C CA . GLU A 1 302 ? -7.408 18.819 -3.824 1.00 51.50 302 GLU A CA 1
ATOM 2453 C C . GLU A 1 302 ? -5.985 19.382 -3.721 1.00 51.50 302 GLU A C 1
ATOM 2455 O O . GLU A 1 302 ? -5.700 20.500 -4.168 1.00 51.50 302 GLU A O 1
ATOM 2460 N N . ALA A 1 303 ? -5.068 18.625 -3.111 1.00 50.62 303 ALA A N 1
ATOM 2461 C CA . ALA A 1 303 ? -3.668 19.019 -3.006 1.00 50.62 303 ALA A CA 1
ATOM 2462 C C . ALA A 1 303 ? -3.018 19.140 -4.392 1.00 50.62 303 ALA A C 1
ATOM 2464 O O . ALA A 1 303 ? -2.287 20.108 -4.653 1.00 50.62 303 ALA A O 1
ATOM 2465 N N . PHE A 1 304 ? -3.334 18.203 -5.283 1.00 55.22 304 PHE A N 1
ATOM 2466 C CA . PHE A 1 304 ? -2.908 18.204 -6.671 1.00 55.22 304 PHE A CA 1
ATOM 2467 C C . PHE A 1 304 ? -3.476 19.397 -7.445 1.00 55.22 304 PHE A C 1
ATOM 2469 O O . PHE A 1 304 ? -2.707 20.138 -8.065 1.00 55.22 304 PHE A O 1
ATOM 2476 N N . GLU A 1 305 ? -4.779 19.669 -7.346 1.00 58.69 305 GLU A N 1
ATOM 2477 C CA . GLU A 1 305 ? -5.407 20.795 -8.049 1.00 58.69 305 GLU A CA 1
ATOM 2478 C C . GLU A 1 305 ? -4.849 22.148 -7.587 1.00 58.69 305 GLU A C 1
ATOM 2480 O O . GLU A 1 305 ? -4.492 23.005 -8.407 1.00 58.69 305 GLU A O 1
ATOM 2485 N N . ARG A 1 306 ? -4.639 22.328 -6.274 1.00 66.94 306 ARG A N 1
ATOM 2486 C CA . ARG A 1 306 ? -3.962 23.520 -5.732 1.00 66.94 306 ARG A CA 1
ATOM 2487 C C . ARG A 1 306 ? -2.552 23.680 -6.301 1.00 66.94 306 ARG A C 1
ATOM 2489 O O . ARG A 1 306 ? -2.135 24.794 -6.645 1.00 66.94 306 ARG A O 1
ATOM 2496 N N . TRP A 1 307 ? -1.795 22.586 -6.405 1.00 70.19 307 TRP A N 1
ATOM 2497 C CA . TRP A 1 307 ? -0.457 22.609 -6.991 1.00 70.19 307 TRP A CA 1
ATOM 2498 C C . TRP A 1 307 ? -0.497 22.955 -8.483 1.00 70.19 307 TRP A C 1
ATOM 2500 O O . TRP A 1 307 ? 0.274 23.815 -8.926 1.00 70.19 307 TRP A O 1
ATOM 2510 N N . LYS A 1 308 ? -1.406 22.347 -9.248 1.00 63.62 308 LYS A N 1
ATOM 2511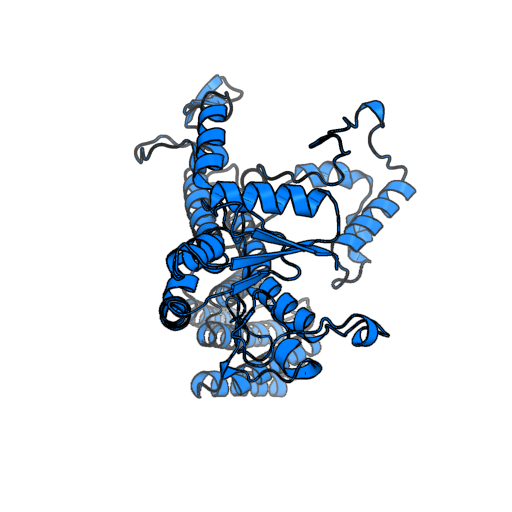 C CA . LYS A 1 308 ? -1.569 22.561 -10.690 1.00 63.62 308 LYS A CA 1
ATOM 2512 C C . LYS A 1 308 ? -1.903 24.020 -10.983 1.00 63.62 308 LYS A C 1
ATOM 2514 O O . LYS A 1 308 ? -1.175 24.679 -11.731 1.00 63.62 308 LYS A O 1
ATOM 2519 N N . HIS A 1 309 ? -2.889 24.574 -10.279 1.00 75.94 309 HIS A N 1
ATOM 2520 C CA . HIS A 1 309 ? -3.281 25.977 -10.400 1.00 75.94 309 HIS A CA 1
ATOM 2521 C C . HIS A 1 309 ? -2.118 26.944 -10.107 1.00 75.94 309 HIS A C 1
ATOM 2523 O O . HIS A 1 309 ? -1.881 27.901 -10.846 1.00 75.94 309 HIS A O 1
ATOM 2529 N N . LYS A 1 310 ? -1.314 26.671 -9.069 1.00 75.06 310 LYS A N 1
ATOM 2530 C CA . LYS A 1 310 ? -0.143 27.495 -8.711 1.00 75.06 310 LYS A CA 1
ATOM 2531 C C . LYS A 1 310 ? 0.986 27.435 -9.746 1.00 75.06 310 LYS A C 1
ATOM 2533 O O . LYS A 1 310 ? 1.802 28.358 -9.831 1.00 75.06 310 LYS A O 1
ATOM 2538 N N . ASN A 1 311 ? 1.090 26.343 -10.500 1.00 72.88 311 ASN A N 1
ATOM 2539 C CA . ASN A 1 311 ? 2.231 26.081 -11.373 1.00 72.88 311 ASN A CA 1
ATOM 2540 C C . ASN A 1 311 ? 1.941 26.311 -12.865 1.00 72.88 311 ASN A C 1
ATOM 2542 O O . ASN A 1 311 ? 2.890 26.623 -13.584 1.00 72.88 311 ASN A O 1
ATOM 2546 N N . GLN A 1 312 ? 0.686 26.274 -13.321 1.00 74.88 312 GLN A N 1
ATOM 2547 C CA . GLN A 1 312 ? 0.303 26.332 -14.746 1.00 74.88 312 GLN A CA 1
ATOM 2548 C C . GLN A 1 312 ? 0.940 27.475 -15.563 1.00 74.88 312 GLN A C 1
ATOM 2550 O O . GLN A 1 312 ? 1.289 27.294 -16.725 1.00 74.88 312 GLN A O 1
ATOM 2555 N N . ASN A 1 313 ? 1.186 28.639 -14.948 1.00 79.00 313 ASN A N 1
ATOM 2556 C CA . ASN A 1 313 ? 1.723 29.820 -15.641 1.00 79.00 313 ASN A CA 1
ATOM 2557 C C . ASN A 1 313 ? 3.259 29.937 -15.611 1.00 79.00 313 ASN A C 1
ATOM 2559 O O . ASN A 1 313 ? 3.847 30.853 -16.206 1.00 79.00 313 ASN A O 1
ATOM 2563 N N . ARG A 1 314 ? 3.955 29.029 -14.915 1.00 79.94 314 ARG A N 1
ATOM 2564 C CA . ARG A 1 314 ? 5.419 29.077 -14.816 1.00 79.94 314 ARG A CA 1
ATOM 2565 C C . ARG A 1 314 ? 6.048 28.772 -16.166 1.00 79.94 314 ARG A C 1
ATOM 2567 O O . ARG A 1 314 ? 5.649 27.845 -16.859 1.00 79.94 314 ARG A O 1
ATOM 2574 N N . ARG A 1 315 ? 7.129 29.489 -16.498 1.00 79.44 315 ARG A N 1
ATOM 2575 C CA . ARG A 1 315 ? 7.859 29.347 -17.772 1.00 79.44 315 ARG A CA 1
ATOM 2576 C C . ARG A 1 315 ? 8.164 27.890 -18.145 1.00 79.44 315 ARG A C 1
ATOM 2578 O O . ARG A 1 315 ? 8.054 27.544 -19.312 1.00 79.44 315 ARG A O 1
ATOM 2585 N N . ARG A 1 316 ? 8.510 27.040 -17.170 1.00 73.88 316 ARG A N 1
ATOM 2586 C CA . ARG A 1 316 ? 8.836 25.616 -17.384 1.00 73.88 316 ARG A CA 1
ATOM 2587 C C . ARG A 1 316 ? 7.644 24.723 -17.773 1.00 73.88 316 ARG A C 1
ATOM 2589 O O . ARG A 1 316 ? 7.893 23.633 -18.272 1.00 73.88 316 ARG A O 1
ATOM 2596 N N . TYR A 1 317 ? 6.407 25.174 -17.559 1.00 77.44 317 TYR A N 1
ATOM 2597 C CA . TYR A 1 317 ? 5.165 24.433 -17.830 1.00 77.44 317 TYR A CA 1
ATOM 2598 C C . TYR A 1 317 ? 4.307 25.091 -18.921 1.00 77.44 317 TYR A C 1
ATOM 2600 O O . TYR A 1 317 ? 3.154 24.734 -19.117 1.00 77.44 317 TYR A O 1
ATOM 2608 N N . ARG A 1 318 ? 4.864 26.057 -19.658 1.00 84.00 318 ARG A N 1
ATOM 2609 C CA . ARG A 1 318 ? 4.193 26.625 -20.834 1.00 84.00 318 ARG A CA 1
ATOM 2610 C C . ARG A 1 318 ? 4.207 25.618 -21.979 1.00 84.00 318 ARG A C 1
ATOM 2612 O O . ARG A 1 318 ? 5.216 24.933 -22.150 1.00 84.00 318 ARG A O 1
ATOM 2619 N N . HIS A 1 319 ? 3.141 25.608 -22.779 1.00 81.31 319 HIS A N 1
ATOM 2620 C CA . HIS A 1 319 ? 2.979 24.717 -23.935 1.00 81.31 319 HIS A CA 1
ATOM 2621 C C . HIS A 1 319 ? 4.109 24.838 -24.963 1.00 81.31 319 HIS A C 1
ATOM 2623 O O . HIS A 1 319 ? 4.560 23.838 -25.508 1.00 81.31 319 HIS A O 1
ATOM 2629 N N . VAL A 1 320 ? 4.617 26.052 -25.186 1.00 83.69 320 VAL A N 1
ATOM 2630 C CA . VAL A 1 320 ? 5.703 26.315 -26.136 1.00 83.69 320 VAL A CA 1
ATOM 2631 C C . VAL A 1 320 ? 6.963 26.745 -25.388 1.00 83.69 320 VAL A C 1
ATOM 2633 O O . VAL A 1 320 ? 6.919 27.608 -24.505 1.00 83.69 320 VAL A O 1
ATOM 2636 N N . GLN A 1 321 ? 8.095 26.145 -25.753 1.00 82.69 321 GLN A N 1
ATOM 2637 C CA . GLN A 1 321 ? 9.438 26.482 -25.282 1.00 82.69 321 GLN A CA 1
ATOM 2638 C C . GLN A 1 321 ? 10.290 27.025 -26.437 1.00 82.69 321 GLN A C 1
ATOM 2640 O O . GLN A 1 321 ? 9.930 26.915 -27.608 1.00 82.69 321 GLN A O 1
ATOM 2645 N N . LYS A 1 322 ? 11.427 27.639 -26.095 1.00 84.31 322 LYS A N 1
ATOM 2646 C CA . LYS A 1 322 ? 12.388 28.210 -27.047 1.00 84.31 322 LYS A CA 1
ATOM 2647 C C . LYS A 1 322 ? 13.758 27.572 -26.823 1.00 84.31 322 LYS A C 1
ATOM 2649 O O . LYS A 1 322 ? 14.206 27.494 -25.676 1.00 84.31 322 LYS A O 1
ATOM 2654 N N . ASP A 1 323 ? 14.392 27.076 -27.885 1.00 77.88 323 ASP A N 1
ATOM 2655 C CA . ASP A 1 323 ? 15.718 26.450 -27.808 1.00 77.88 323 ASP A CA 1
ATOM 2656 C C . ASP A 1 323 ? 16.835 27.510 -27.707 1.00 77.88 323 ASP A C 1
ATOM 2658 O O . ASP A 1 323 ? 16.586 28.717 -27.787 1.00 77.88 323 ASP A O 1
ATOM 2662 N N . LYS A 1 324 ? 18.090 27.073 -27.529 1.00 78.19 324 LYS A N 1
ATOM 2663 C CA . LYS A 1 324 ? 19.254 27.980 -27.452 1.00 78.19 324 LYS A CA 1
ATOM 2664 C C . LYS A 1 324 ? 19.474 28.797 -28.737 1.00 78.19 324 LYS A C 1
ATOM 2666 O O . LYS A 1 324 ? 20.103 29.844 -28.672 1.00 78.19 324 LYS A O 1
ATOM 2671 N N . LYS A 1 325 ? 18.963 28.326 -29.881 1.00 81.06 325 LYS A N 1
ATOM 2672 C CA . LYS A 1 325 ? 19.036 28.985 -31.197 1.00 81.06 325 LYS A CA 1
ATOM 2673 C C . LYS A 1 325 ? 17.812 29.869 -31.474 1.00 81.06 325 LYS A C 1
ATOM 2675 O O . LYS A 1 325 ? 17.697 30.452 -32.544 1.00 81.06 325 LYS A O 1
ATOM 2680 N N . GLY A 1 326 ? 16.894 29.974 -30.517 1.00 83.50 326 GLY A N 1
ATOM 2681 C CA . GLY A 1 326 ? 15.700 30.792 -30.617 1.00 83.50 326 GLY A CA 1
ATOM 2682 C C . GLY A 1 326 ? 14.527 30.158 -31.367 1.00 83.50 326 GLY A C 1
ATOM 2683 O O . GLY A 1 326 ? 13.536 30.846 -31.608 1.00 83.50 326 GLY A O 1
ATOM 2684 N N . ARG A 1 327 ? 14.594 28.869 -31.704 1.00 81.88 327 ARG A N 1
ATOM 2685 C CA . ARG A 1 327 ? 13.506 28.155 -32.381 1.00 81.88 327 ARG A CA 1
ATOM 2686 C C . ARG A 1 327 ? 12.445 27.731 -31.372 1.00 81.88 327 ARG A C 1
ATOM 2688 O O . ARG A 1 327 ? 12.773 27.277 -30.273 1.00 81.88 327 ARG A O 1
ATOM 2695 N N . TYR A 1 328 ? 11.182 27.896 -31.747 1.00 82.81 328 TYR A N 1
ATOM 2696 C CA . TYR A 1 328 ? 10.041 27.507 -30.924 1.00 82.81 328 TYR A CA 1
ATOM 2697 C C . TYR A 1 328 ? 9.712 26.029 -31.134 1.00 82.81 328 TYR A C 1
ATOM 2699 O O . TYR A 1 328 ? 9.729 25.546 -32.262 1.00 82.81 328 TYR A O 1
ATOM 2707 N N . PHE A 1 329 ? 9.407 25.323 -30.050 1.00 77.94 329 PHE A N 1
ATOM 2708 C CA . PHE A 1 329 ? 8.989 23.923 -30.078 1.00 77.94 329 PHE A CA 1
ATOM 2709 C C . PHE A 1 329 ? 7.983 23.644 -28.957 1.00 77.94 329 PHE A C 1
ATOM 2711 O O . PHE A 1 329 ? 7.937 24.372 -27.958 1.00 77.94 329 PHE A O 1
ATOM 2718 N N . ARG A 1 330 ? 7.160 22.603 -29.114 1.00 78.06 330 ARG A N 1
ATOM 2719 C CA . ARG A 1 330 ? 6.235 22.173 -28.057 1.00 78.06 330 ARG A CA 1
ATOM 2720 C C . ARG A 1 330 ? 7.005 21.576 -26.882 1.00 78.06 330 ARG A C 1
ATOM 2722 O O . ARG A 1 330 ? 7.998 20.884 -27.075 1.00 78.06 330 ARG A O 1
ATOM 2729 N N . ASN A 1 331 ? 6.564 21.867 -25.667 1.00 77.12 331 ASN A N 1
ATOM 2730 C CA . ASN A 1 331 ? 7.248 21.465 -24.446 1.00 77.12 331 ASN A CA 1
ATOM 2731 C C . ASN A 1 331 ? 7.221 19.937 -24.280 1.00 77.12 331 ASN A C 1
ATOM 2733 O O . ASN A 1 331 ? 6.159 19.348 -24.133 1.00 77.12 331 ASN A O 1
ATOM 2737 N N . ASP A 1 332 ? 8.400 19.322 -24.289 1.00 69.81 332 ASP A N 1
ATOM 2738 C CA . ASP A 1 332 ? 8.637 17.874 -24.215 1.00 69.81 332 ASP A CA 1
ATOM 2739 C C . ASP A 1 332 ? 9.157 17.425 -22.834 1.00 69.81 332 ASP A C 1
ATOM 2741 O O . ASP A 1 332 ? 9.653 16.309 -22.662 1.00 69.81 332 ASP A O 1
ATOM 2745 N N . LYS A 1 333 ? 9.080 18.311 -21.832 1.00 74.50 333 LYS A N 1
ATOM 2746 C CA . LYS A 1 333 ? 9.454 17.999 -20.448 1.00 74.50 333 LYS A CA 1
ATOM 2747 C C . LYS A 1 333 ? 8.388 17.132 -19.804 1.00 74.50 333 LYS A C 1
ATOM 2749 O O . LYS A 1 333 ? 7.220 17.517 -19.803 1.00 74.50 333 LYS A O 1
ATOM 2754 N N . LEU A 1 334 ? 8.798 16.059 -19.132 1.00 67.38 334 LEU A N 1
ATOM 2755 C CA . LEU A 1 334 ? 7.862 15.104 -18.525 1.00 67.38 334 LEU A CA 1
ATOM 2756 C C . LEU A 1 334 ? 6.851 15.761 -17.589 1.00 67.38 334 LEU A C 1
ATOM 2758 O O . LEU A 1 334 ? 5.667 15.494 -17.680 1.00 67.38 334 LEU A O 1
ATOM 2762 N N . ALA A 1 335 ? 7.288 16.678 -16.723 1.00 63.59 335 ALA A N 1
ATOM 2763 C CA . ALA A 1 335 ? 6.377 17.335 -15.785 1.00 63.59 335 ALA A CA 1
ATOM 2764 C C . ALA A 1 335 ? 5.339 18.242 -16.475 1.00 63.59 335 ALA A C 1
ATOM 2766 O O . ALA A 1 335 ? 4.298 18.529 -15.896 1.00 63.59 335 ALA A O 1
ATOM 2767 N N . TYR A 1 336 ? 5.625 18.738 -17.683 1.00 71.88 336 TYR A N 1
ATOM 2768 C CA . TYR A 1 336 ? 4.612 19.405 -18.499 1.00 71.88 336 TYR A CA 1
ATOM 2769 C C . TYR A 1 336 ? 3.676 18.379 -19.137 1.00 71.88 336 TYR A C 1
ATOM 2771 O O . TYR A 1 336 ? 2.463 18.542 -19.047 1.00 71.88 336 TYR A O 1
ATOM 2779 N N . LEU A 1 337 ? 4.250 17.335 -19.734 1.00 68.12 337 LEU A N 1
ATOM 2780 C CA . LEU A 1 337 ? 3.514 16.282 -20.424 1.00 68.12 337 LEU A CA 1
ATOM 2781 C C . LEU A 1 337 ? 2.537 15.539 -19.495 1.00 68.12 337 LEU A C 1
ATOM 2783 O O . LEU A 1 337 ? 1.390 15.372 -19.871 1.00 68.12 337 LEU A O 1
ATOM 2787 N N . ALA A 1 338 ? 2.946 15.212 -18.269 1.00 63.31 338 ALA A N 1
ATOM 2788 C CA . ALA A 1 338 ? 2.111 14.524 -17.279 1.00 63.31 338 ALA A CA 1
ATOM 2789 C C . ALA A 1 338 ? 0.983 15.407 -16.715 1.00 63.31 338 ALA A C 1
ATOM 2791 O O . ALA A 1 338 ? -0.153 14.984 -16.552 1.00 63.31 338 ALA A O 1
ATOM 2792 N N . PHE A 1 339 ? 1.273 16.676 -16.396 1.00 64.44 339 PHE A N 1
ATOM 2793 C CA . PHE A 1 339 ? 0.366 17.464 -15.542 1.00 64.44 339 PHE A CA 1
ATOM 2794 C C . PHE A 1 339 ? -0.323 18.650 -16.226 1.00 64.44 339 PHE A C 1
ATOM 2796 O O . PHE A 1 339 ? -1.290 19.197 -15.689 1.00 64.44 339 PHE A O 1
ATOM 2803 N N . PHE A 1 340 ? 0.181 19.101 -17.377 1.00 69.44 340 PHE A N 1
ATOM 2804 C CA . PHE A 1 340 ? -0.252 20.346 -18.029 1.00 69.44 340 PHE A CA 1
ATOM 2805 C C . PHE A 1 340 ? -0.539 20.196 -19.527 1.00 69.44 340 PHE A C 1
ATOM 2807 O O . PHE A 1 340 ? -1.020 21.148 -20.151 1.00 69.44 340 PHE A O 1
ATOM 2814 N N . HIS A 1 341 ? -0.236 19.040 -20.115 1.00 67.38 341 HIS A N 1
ATOM 2815 C CA . HIS A 1 341 ? -0.613 18.722 -21.481 1.00 67.38 341 HIS A CA 1
ATOM 2816 C C . HIS A 1 341 ? -2.134 18.568 -21.580 1.00 67.38 341 HIS A C 1
ATOM 2818 O O . HIS A 1 341 ? -2.779 18.000 -20.703 1.00 67.38 341 HIS A O 1
ATOM 2824 N N . LYS A 1 342 ? -2.712 19.123 -22.644 1.00 61.56 342 LYS A N 1
ATOM 2825 C CA . LYS A 1 342 ? -4.100 18.884 -23.047 1.00 61.56 342 LYS A CA 1
ATOM 2826 C C . LYS A 1 342 ? -4.020 17.997 -24.284 1.00 61.56 342 LYS A C 1
ATOM 2828 O O . LYS A 1 342 ? -3.144 18.255 -25.101 1.00 61.56 342 LYS A O 1
ATOM 2833 N N . ASN A 1 343 ? -4.847 16.952 -24.355 1.00 53.78 343 ASN A N 1
ATOM 2834 C CA . ASN A 1 343 ? -4.788 15.835 -25.315 1.00 53.78 343 ASN A CA 1
ATOM 2835 C C . ASN A 1 343 ? -4.839 16.254 -26.800 1.00 53.78 343 ASN A C 1
ATOM 2837 O O . ASN A 1 343 ? -5.805 15.974 -27.506 1.00 53.78 343 ASN A O 1
ATOM 2841 N N . ASP A 1 344 ? -3.767 16.870 -27.289 1.00 50.75 344 ASP A N 1
ATOM 2842 C CA . ASP A 1 344 ? -3.625 17.358 -28.653 1.00 50.75 344 ASP A CA 1
ATOM 2843 C C . ASP A 1 344 ? -2.644 16.439 -29.394 1.00 50.75 344 ASP A C 1
ATOM 2845 O O . ASP A 1 344 ? -1.471 16.768 -29.591 1.00 50.75 344 ASP A O 1
ATOM 2849 N N . TRP A 1 345 ? -3.137 15.272 -29.822 1.00 45.56 345 TRP A N 1
ATOM 2850 C CA . TRP A 1 345 ? -2.399 14.240 -30.577 1.00 45.56 345 TRP A CA 1
ATOM 2851 C C . TRP A 1 345 ? -1.769 14.740 -31.891 1.00 45.56 345 TRP A C 1
ATOM 2853 O O . TRP A 1 345 ? -0.969 14.054 -32.521 1.00 45.56 345 TRP A O 1
ATOM 2863 N N . THR A 1 346 ? -2.094 15.958 -32.317 1.00 47.19 346 THR A N 1
ATOM 2864 C CA . THR A 1 346 ? -1.577 16.594 -33.526 1.00 47.19 346 THR A CA 1
ATOM 2865 C C . THR A 1 346 ? -0.437 17.549 -33.162 1.00 47.19 346 THR A C 1
ATOM 2867 O O . THR A 1 346 ? -0.700 18.700 -32.796 1.00 47.19 346 THR A O 1
ATOM 2870 N N . GLY A 1 347 ? 0.831 17.116 -33.219 1.00 49.72 347 GLY A N 1
ATOM 2871 C CA . GLY A 1 347 ? 1.957 17.969 -32.814 1.00 49.72 347 GLY A CA 1
ATOM 2872 C C . GLY A 1 347 ? 3.325 17.666 -33.427 1.00 49.72 347 GLY A C 1
ATOM 2873 O O . GLY A 1 347 ? 3.752 16.524 -33.512 1.00 49.72 347 GLY A O 1
ATOM 2874 N N . ASN A 1 348 ? 4.034 18.741 -33.789 1.00 51.50 348 ASN A N 1
ATOM 2875 C CA . ASN A 1 348 ? 5.458 18.771 -34.140 1.00 51.50 348 ASN A CA 1
ATOM 2876 C C . ASN A 1 348 ? 6.309 18.673 -32.856 1.00 51.50 348 ASN A C 1
ATOM 2878 O O . ASN A 1 348 ? 6.781 19.683 -32.319 1.00 51.50 348 ASN A O 1
ATOM 2882 N N . TRP A 1 349 ? 6.379 17.469 -32.288 1.00 59.97 349 TRP A N 1
ATOM 2883 C CA . TRP A 1 349 ? 7.132 17.176 -31.069 1.00 59.97 349 TRP A CA 1
ATOM 2884 C C . TRP A 1 349 ? 8.612 17.016 -31.384 1.00 59.97 349 TRP A C 1
ATOM 2886 O O . TRP A 1 349 ? 8.978 16.389 -32.370 1.00 59.97 349 TRP A O 1
ATOM 2896 N N . ARG A 1 350 ? 9.477 17.552 -30.518 1.00 64.81 350 ARG A N 1
ATOM 2897 C CA . ARG A 1 350 ? 10.925 17.400 -30.693 1.00 64.81 350 ARG A CA 1
ATOM 2898 C C . ARG A 1 350 ? 11.390 15.958 -30.464 1.00 64.81 350 ARG A C 1
ATOM 2900 O O . ARG A 1 350 ? 12.352 15.554 -31.093 1.00 64.81 350 ARG A O 1
ATOM 2907 N N . LEU A 1 351 ? 10.750 15.246 -29.531 1.00 69.00 351 LEU A N 1
ATOM 2908 C CA . LEU A 1 351 ? 11.082 13.876 -29.127 1.00 69.00 351 LEU A CA 1
ATOM 2909 C C . LEU A 1 351 ? 9.791 13.118 -28.761 1.00 69.00 351 LEU A C 1
ATOM 2911 O O . LEU A 1 351 ? 9.412 13.111 -27.583 1.00 69.00 351 LEU A O 1
ATOM 2915 N N . PRO A 1 352 ? 9.094 12.501 -29.734 1.00 63.19 352 PRO A N 1
ATOM 2916 C CA . PRO A 1 352 ? 7.841 11.776 -29.499 1.00 63.19 352 PRO A CA 1
ATOM 2917 C C . PRO A 1 352 ? 7.960 10.691 -28.423 1.00 63.19 352 PRO A C 1
ATOM 2919 O O . PRO A 1 352 ? 7.053 10.510 -27.615 1.00 63.19 352 PRO A O 1
ATOM 2922 N N . ILE A 1 353 ? 9.117 10.032 -28.332 1.00 63.44 353 ILE A N 1
ATOM 2923 C CA . ILE A 1 353 ? 9.338 8.934 -27.389 1.00 63.44 353 ILE A CA 1
ATOM 2924 C C . ILE A 1 353 ? 9.156 9.337 -25.913 1.00 63.44 353 ILE A C 1
ATOM 2926 O O . ILE A 1 353 ? 8.750 8.528 -25.085 1.00 63.44 353 ILE A O 1
ATOM 2930 N N . ARG A 1 354 ? 9.383 10.610 -25.563 1.00 65.25 354 ARG A N 1
ATOM 2931 C CA . ARG A 1 354 ? 9.222 11.103 -24.182 1.00 65.25 354 ARG A CA 1
ATOM 2932 C C . ARG A 1 354 ? 7.761 11.181 -23.744 1.00 65.25 354 ARG A C 1
ATOM 2934 O O . ARG A 1 354 ? 7.509 11.145 -22.547 1.00 65.25 354 ARG A O 1
ATOM 2941 N N . TYR A 1 355 ? 6.825 11.276 -24.687 1.00 63.12 355 TYR A N 1
ATOM 2942 C CA . TYR A 1 355 ? 5.391 11.206 -24.410 1.00 63.12 355 TYR A CA 1
ATOM 2943 C C . TYR A 1 355 ? 4.996 9.792 -23.968 1.00 63.12 355 TYR A C 1
ATOM 2945 O O . TYR A 1 355 ? 4.423 9.624 -22.897 1.00 63.12 355 TYR A O 1
ATOM 2953 N N . TYR A 1 356 ? 5.439 8.768 -24.702 1.00 61.09 356 TYR A N 1
ATOM 2954 C CA . TYR A 1 356 ? 5.206 7.371 -24.324 1.00 61.09 356 TYR A CA 1
ATOM 2955 C C . TYR A 1 356 ? 5.834 7.004 -22.971 1.00 61.09 356 TYR A C 1
ATOM 2957 O O . TYR A 1 356 ? 5.318 6.141 -22.266 1.00 61.09 356 TYR A O 1
ATOM 2965 N N . ALA A 1 357 ? 6.930 7.661 -22.571 1.00 62.09 357 ALA A N 1
ATOM 2966 C CA . ALA A 1 357 ? 7.524 7.446 -21.252 1.00 62.09 357 ALA A CA 1
ATOM 2967 C C . ALA A 1 357 ? 6.653 7.988 -20.115 1.00 62.09 357 ALA A C 1
ATOM 2969 O O . ALA A 1 357 ? 6.697 7.437 -19.019 1.00 62.09 357 ALA A O 1
ATOM 2970 N N . VAL A 1 358 ? 5.889 9.059 -20.358 1.00 59.66 358 VAL A N 1
ATOM 2971 C CA . VAL A 1 358 ? 4.929 9.590 -19.380 1.00 59.66 358 VAL A CA 1
ATOM 2972 C C . VAL A 1 358 ? 3.811 8.591 -19.178 1.00 59.66 358 VAL A C 1
ATOM 2974 O O . VAL A 1 358 ? 3.630 8.155 -18.051 1.00 59.66 358 VAL A O 1
ATOM 2977 N N . GLU A 1 359 ? 3.152 8.165 -20.256 1.00 57.53 359 GLU A N 1
ATOM 2978 C CA . GLU A 1 359 ? 2.051 7.195 -20.183 1.00 57.53 359 GLU A CA 1
ATOM 2979 C C . GLU A 1 359 ? 2.509 5.902 -19.490 1.00 57.53 359 GLU A C 1
ATOM 2981 O O . GLU A 1 359 ? 1.867 5.405 -18.569 1.00 57.53 359 GLU A O 1
ATOM 2986 N N . ALA A 1 360 ? 3.693 5.403 -19.857 1.00 58.16 360 ALA A N 1
ATOM 2987 C CA . ALA A 1 360 ? 4.299 4.231 -19.237 1.00 58.16 360 ALA A CA 1
ATOM 2988 C C . ALA A 1 360 ? 4.603 4.429 -17.737 1.00 58.16 360 ALA A C 1
ATOM 2990 O O . ALA A 1 360 ? 4.455 3.494 -16.945 1.00 58.16 360 ALA A O 1
ATOM 2991 N N . ALA A 1 361 ? 5.075 5.609 -17.333 1.00 58.97 361 ALA A N 1
ATOM 2992 C CA . ALA A 1 361 ? 5.346 5.918 -15.933 1.00 58.97 361 ALA A CA 1
ATOM 2993 C C . ALA A 1 361 ? 4.055 6.098 -15.124 1.00 58.97 361 ALA A C 1
ATOM 2995 O O . ALA A 1 361 ? 3.987 5.610 -13.997 1.00 58.97 361 ALA A O 1
ATOM 2996 N N . GLU A 1 362 ? 3.050 6.763 -15.697 1.00 56.00 362 GLU A N 1
ATOM 2997 C CA . GLU A 1 362 ? 1.725 6.960 -15.107 1.00 56.00 362 GLU A CA 1
ATOM 2998 C C . GLU A 1 362 ? 1.056 5.613 -14.849 1.00 56.00 362 GLU A C 1
ATOM 3000 O O . GLU A 1 362 ? 0.760 5.322 -13.698 1.00 56.00 362 GLU A O 1
ATOM 3005 N N . GLU A 1 363 ? 0.982 4.723 -15.841 1.00 55.03 363 GLU A N 1
ATOM 3006 C CA . GLU A 1 363 ? 0.408 3.377 -15.679 1.00 55.03 363 GLU A CA 1
ATOM 3007 C C . GLU A 1 363 ? 1.083 2.582 -14.536 1.00 55.03 363 GLU A C 1
ATOM 3009 O O . GLU A 1 363 ? 0.432 1.915 -13.726 1.00 55.03 363 GLU A O 1
ATOM 3014 N N . ARG A 1 364 ? 2.418 2.668 -14.430 1.00 61.28 364 ARG A N 1
ATOM 3015 C CA . ARG A 1 364 ? 3.196 1.978 -13.381 1.00 61.28 364 ARG A CA 1
ATOM 3016 C C . ARG A 1 364 ? 2.947 2.563 -11.990 1.00 61.28 364 ARG A C 1
ATOM 3018 O O . ARG A 1 364 ? 2.937 1.812 -11.013 1.00 61.28 364 ARG A O 1
ATOM 3025 N N . LEU A 1 365 ? 2.767 3.879 -11.891 1.00 54.66 365 LEU A N 1
ATOM 3026 C CA . LEU A 1 365 ? 2.496 4.582 -10.636 1.00 54.66 365 LEU A CA 1
ATOM 3027 C C . LEU A 1 365 ? 1.027 4.468 -10.220 1.00 54.66 365 LEU A C 1
ATOM 3029 O O . LEU A 1 365 ? 0.752 4.269 -9.043 1.00 54.66 365 LEU A O 1
ATOM 3033 N N . GLU A 1 366 ? 0.077 4.520 -11.145 1.00 54.53 366 GLU A N 1
ATOM 3034 C CA . GLU A 1 366 ? -1.344 4.306 -10.855 1.00 54.53 366 GLU A CA 1
ATOM 3035 C C . GLU A 1 366 ? -1.563 2.920 -10.254 1.00 54.53 366 GLU A C 1
ATOM 3037 O O . GLU A 1 366 ? -2.189 2.795 -9.206 1.00 54.53 366 GLU A O 1
ATOM 3042 N N . LYS A 1 367 ? -0.905 1.887 -10.796 1.00 50.59 367 LYS A N 1
ATOM 3043 C CA . LYS A 1 367 ? -0.942 0.540 -10.211 1.00 50.59 367 LYS A CA 1
ATOM 3044 C C . LYS A 1 367 ? -0.413 0.489 -8.771 1.00 50.59 367 LYS A C 1
ATOM 3046 O O . LYS A 1 367 ? -0.917 -0.296 -7.963 1.00 50.59 367 LYS A O 1
ATOM 3051 N N . TYR A 1 368 ? 0.600 1.294 -8.439 1.00 53.16 368 TYR A N 1
ATOM 3052 C CA . TYR A 1 368 ? 1.081 1.460 -7.062 1.00 53.16 368 TYR A CA 1
ATOM 3053 C C . TYR A 1 368 ? 0.008 2.070 -6.171 1.00 53.16 368 TYR A C 1
ATOM 3055 O O . TYR A 1 368 ? -0.273 1.520 -5.103 1.00 53.16 368 TYR A O 1
ATOM 3063 N N . TYR A 1 369 ? -0.573 3.187 -6.618 1.00 53.44 369 TYR A N 1
ATOM 3064 C CA . TYR A 1 369 ? -1.620 3.886 -5.891 1.00 53.44 369 TYR A CA 1
ATOM 3065 C C . TYR A 1 369 ? -2.811 2.957 -5.673 1.00 53.44 369 TYR A C 1
ATOM 3067 O O . TYR A 1 369 ? -3.141 2.707 -4.526 1.00 53.44 369 TYR A O 1
ATOM 3075 N N . ASP A 1 370 ? -3.344 2.308 -6.704 1.00 55.78 370 ASP A N 1
ATOM 3076 C CA . ASP A 1 370 ? -4.463 1.367 -6.576 1.00 55.78 370 ASP A CA 1
ATOM 3077 C C . ASP A 1 370 ? -4.174 0.206 -5.611 1.00 55.78 370 ASP A C 1
ATOM 3079 O O . ASP A 1 370 ? -5.044 -0.218 -4.849 1.00 55.78 370 ASP A O 1
ATOM 3083 N N . SER A 1 371 ? -2.940 -0.313 -5.607 1.00 53.91 371 SER A N 1
ATOM 3084 C CA . SER A 1 371 ? -2.559 -1.471 -4.782 1.00 53.91 371 SER A CA 1
ATOM 3085 C C . SER A 1 371 ? -2.284 -1.129 -3.311 1.00 53.91 371 SER A C 1
ATOM 3087 O O . SER A 1 371 ? -2.324 -2.021 -2.453 1.00 53.91 371 SER A O 1
ATOM 3089 N N . ASN A 1 372 ? -1.957 0.130 -3.012 1.00 53.41 372 ASN A N 1
ATOM 3090 C CA . ASN A 1 372 ? -1.610 0.615 -1.670 1.00 53.41 372 ASN A CA 1
ATOM 3091 C C . ASN A 1 372 ? -2.580 1.662 -1.123 1.00 53.41 372 ASN A C 1
ATOM 3093 O O . ASN A 1 372 ? -2.443 2.090 0.025 1.00 53.41 372 ASN A O 1
ATOM 3097 N N . PHE A 1 373 ? -3.552 2.078 -1.924 1.00 62.50 373 PHE A N 1
ATOM 3098 C CA . PHE A 1 373 ? -4.617 2.950 -1.492 1.00 62.50 373 PHE A CA 1
ATOM 3099 C C . PHE A 1 373 ? -5.474 2.197 -0.481 1.00 62.50 373 PHE A C 1
ATOM 3101 O O . PHE A 1 373 ? -6.076 1.157 -0.775 1.00 62.50 373 PHE A O 1
ATOM 3108 N N . LYS A 1 374 ? -5.535 2.737 0.736 1.00 70.06 374 LYS A N 1
ATOM 3109 C CA . LYS A 1 374 ? -6.477 2.280 1.750 1.00 70.06 374 LYS A CA 1
ATOM 3110 C C . LYS A 1 374 ? -7.861 2.744 1.313 1.00 70.06 374 LYS A C 1
ATOM 3112 O O . LYS A 1 374 ? -8.287 3.848 1.640 1.00 70.06 374 LYS A O 1
ATOM 3117 N N . ASN A 1 375 ? -8.559 1.903 0.552 1.00 74.19 375 ASN A N 1
ATOM 3118 C CA . ASN A 1 375 ? -9.945 2.159 0.184 1.00 74.19 375 ASN A CA 1
ATOM 3119 C C . ASN A 1 375 ? -10.839 1.960 1.416 1.00 74.19 375 ASN A C 1
ATOM 3121 O O . ASN A 1 375 ? -11.453 0.908 1.591 1.00 74.19 375 ASN A O 1
ATOM 3125 N N . THR A 1 376 ? -10.865 2.972 2.287 1.00 81.19 376 THR A N 1
ATOM 3126 C CA . THR A 1 376 ? -11.602 2.959 3.554 1.00 81.19 376 THR A CA 1
ATOM 3127 C C . THR A 1 376 ? -13.069 2.617 3.339 1.00 81.19 376 THR A C 1
ATOM 3129 O O . THR A 1 376 ? -13.603 1.797 4.075 1.00 81.19 376 THR A O 1
ATOM 3132 N N . ARG A 1 377 ? -13.689 3.141 2.274 1.00 83.00 377 ARG A N 1
ATOM 3133 C CA . ARG A 1 377 ? -15.074 2.821 1.913 1.00 83.00 377 ARG A CA 1
ATOM 3134 C C . ARG A 1 377 ? -15.269 1.326 1.668 1.00 83.00 377 ARG A C 1
ATOM 3136 O O . ARG A 1 377 ? -16.105 0.720 2.315 1.00 83.00 377 ARG A O 1
ATOM 3143 N N . LYS A 1 378 ? -14.440 0.705 0.824 1.00 83.75 378 LYS A N 1
ATOM 3144 C CA . LYS A 1 378 ? -14.512 -0.743 0.564 1.00 83.75 378 LYS A CA 1
ATOM 3145 C C . LYS A 1 378 ? -14.252 -1.578 1.824 1.00 83.75 378 LYS A C 1
ATOM 3147 O O . LYS A 1 378 ? -14.808 -2.663 1.965 1.00 83.75 378 LYS A O 1
ATOM 3152 N N . ILE A 1 379 ? -13.389 -1.099 2.722 1.00 88.31 379 ILE A N 1
ATOM 3153 C CA . ILE A 1 379 ? -13.125 -1.766 4.004 1.00 88.31 379 ILE A CA 1
ATOM 3154 C C . ILE A 1 379 ? -14.356 -1.682 4.907 1.00 88.31 379 ILE A C 1
ATOM 3156 O O . ILE A 1 379 ? -14.740 -2.699 5.476 1.00 88.31 379 ILE A O 1
ATOM 3160 N N . ILE A 1 380 ? -14.982 -0.506 5.007 1.00 87.56 380 ILE A N 1
ATOM 3161 C CA . ILE A 1 380 ? -16.240 -0.301 5.731 1.00 87.56 380 ILE A CA 1
ATOM 3162 C C . ILE A 1 380 ? -17.334 -1.204 5.153 1.00 87.56 380 ILE A C 1
ATOM 3164 O O . ILE A 1 380 ? -17.925 -1.970 5.906 1.00 87.56 380 ILE A O 1
ATOM 3168 N N . ASP A 1 381 ? -17.515 -1.203 3.828 1.00 90.38 381 ASP A N 1
ATOM 3169 C CA . ASP A 1 381 ? -18.493 -2.041 3.122 1.00 90.38 381 ASP A CA 1
ATOM 3170 C C . ASP A 1 381 ? -18.312 -3.531 3.474 1.00 90.38 381 ASP A C 1
ATOM 3172 O O . ASP A 1 381 ? -19.277 -4.249 3.731 1.00 90.38 381 ASP A O 1
ATOM 3176 N N . GLY A 1 382 ? -17.058 -3.997 3.547 1.00 90.50 382 GLY A N 1
ATOM 3177 C CA . GLY A 1 382 ? -16.718 -5.369 3.935 1.00 90.50 382 GLY A CA 1
ATOM 3178 C C . GLY A 1 382 ? -16.986 -5.714 5.406 1.00 90.50 382 GLY A C 1
ATOM 3179 O O . GLY A 1 382 ? -17.029 -6.894 5.742 1.00 90.50 382 GLY A O 1
ATOM 3180 N N . HIS A 1 383 ? -17.184 -4.713 6.267 1.00 92.69 383 HIS A N 1
ATOM 3181 C CA . HIS A 1 383 ? -17.464 -4.868 7.698 1.00 92.69 383 HIS A CA 1
ATOM 3182 C C . HIS A 1 383 ? -18.850 -4.335 8.092 1.00 92.69 383 HIS A C 1
ATOM 3184 O O . HIS A 1 383 ? -19.119 -4.173 9.282 1.00 92.69 383 HIS A O 1
ATOM 3190 N N . MET A 1 384 ? -19.756 -4.096 7.136 1.00 93.19 384 MET A N 1
ATOM 3191 C CA . MET A 1 384 ? -21.093 -3.568 7.440 1.00 93.19 384 MET A CA 1
ATOM 3192 C C . MET A 1 384 ? -21.878 -4.456 8.402 1.00 93.19 384 MET A C 1
ATOM 3194 O O . MET A 1 384 ? -22.534 -3.930 9.284 1.00 93.19 384 MET A O 1
ATOM 3198 N N . GLY A 1 385 ? -21.704 -5.781 8.357 1.00 89.69 385 GLY A N 1
ATOM 3199 C CA . GLY A 1 385 ? -22.326 -6.675 9.342 1.00 89.69 385 GLY A CA 1
ATOM 3200 C C . GLY A 1 385 ? -21.932 -6.376 10.799 1.00 89.69 385 GLY A C 1
ATOM 3201 O O . GLY A 1 385 ? -22.745 -6.570 11.697 1.00 89.69 385 GLY A O 1
ATOM 3202 N N . PHE A 1 386 ? -20.717 -5.865 11.042 1.00 92.69 386 PHE A N 1
ATOM 3203 C CA . PHE A 1 386 ? -20.316 -5.372 12.363 1.00 92.69 386 PHE A CA 1
ATOM 3204 C C . PHE A 1 386 ? -20.997 -4.036 12.674 1.00 92.69 386 PHE A C 1
ATOM 3206 O O . PHE A 1 386 ? -21.594 -3.899 13.735 1.00 92.69 386 PHE A O 1
ATOM 3213 N N . PHE A 1 387 ? -20.943 -3.066 11.759 1.00 91.00 387 PHE A N 1
ATOM 3214 C CA . PHE A 1 387 ? -21.538 -1.741 11.965 1.00 91.00 387 PHE A CA 1
ATOM 3215 C C . PHE A 1 387 ? -23.060 -1.805 12.168 1.00 91.00 387 PHE A C 1
ATOM 3217 O O . PHE A 1 387 ? -23.571 -1.237 13.127 1.00 91.00 387 PHE A O 1
ATOM 3224 N N . ASP A 1 388 ? -23.771 -2.592 11.366 1.00 90.94 388 ASP A N 1
ATOM 3225 C CA . ASP A 1 388 ? -25.218 -2.804 11.474 1.00 90.94 388 ASP A CA 1
ATOM 3226 C C . ASP A 1 388 ? -25.620 -3.430 12.823 1.00 90.94 388 ASP A C 1
ATOM 3228 O O . ASP A 1 388 ? -26.757 -3.280 13.271 1.00 90.94 388 ASP A O 1
ATOM 3232 N N . SER A 1 389 ? -24.691 -4.108 13.510 1.00 91.25 389 SER A N 1
ATOM 3233 C CA . SER A 1 389 ? -24.946 -4.715 14.823 1.00 91.25 389 SER A CA 1
ATOM 3234 C C . SER A 1 389 ? -24.905 -3.723 15.997 1.00 91.25 389 SER A C 1
ATOM 3236 O O . SER A 1 389 ? -25.315 -4.070 17.105 1.00 91.25 389 SER A O 1
ATOM 3238 N N . LEU A 1 390 ? -24.446 -2.484 15.778 1.00 92.00 390 LEU A N 1
ATOM 3239 C CA . LEU A 1 390 ? -24.160 -1.520 16.851 1.00 92.00 390 LEU A CA 1
ATOM 3240 C C . LEU A 1 390 ? -25.383 -0.739 17.363 1.00 92.00 390 LEU A C 1
ATOM 3242 O O . LEU A 1 390 ? -25.264 0.032 18.314 1.00 92.00 390 LEU A O 1
ATOM 3246 N N . GLY A 1 391 ? -26.574 -0.951 16.797 1.00 87.56 391 GLY A N 1
ATOM 3247 C CA . GLY A 1 391 ? -27.766 -0.148 17.106 1.00 87.56 391 GLY A CA 1
ATOM 3248 C C . GLY A 1 391 ? -28.246 -0.194 18.566 1.00 87.56 391 GLY A C 1
ATOM 3249 O O . GLY A 1 391 ? -28.980 0.694 18.989 1.00 87.56 391 GLY A O 1
ATOM 3250 N N . ASN A 1 392 ? -27.831 -1.194 19.351 1.00 87.56 392 ASN A N 1
ATOM 3251 C CA . ASN A 1 392 ? -28.169 -1.319 20.777 1.00 87.56 392 ASN A CA 1
ATOM 3252 C C . ASN A 1 392 ? -27.022 -0.920 21.720 1.00 87.56 392 ASN A C 1
ATOM 3254 O O . ASN A 1 392 ? -27.140 -1.113 22.926 1.00 87.56 392 ASN A O 1
ATOM 3258 N N . VAL A 1 393 ? -25.916 -0.390 21.195 1.00 92.12 393 VAL A N 1
ATOM 3259 C CA . VAL A 1 393 ? -24.788 0.062 22.017 1.00 92.12 393 VAL A CA 1
ATOM 3260 C C . VAL A 1 393 ? -25.179 1.328 22.779 1.00 92.12 393 VAL A C 1
ATOM 3262 O O . VAL A 1 393 ? -25.606 2.311 22.180 1.00 92.12 393 VAL A O 1
ATOM 3265 N N . GLU A 1 394 ? -25.003 1.301 24.100 1.00 91.56 394 GLU A N 1
ATOM 3266 C CA . GLU A 1 394 ? -25.316 2.422 25.004 1.00 91.56 394 GLU A CA 1
ATOM 3267 C C . GLU A 1 394 ? -24.075 3.247 25.380 1.00 91.56 394 GLU A C 1
ATOM 3269 O O . GLU A 1 394 ? -24.188 4.422 25.726 1.00 91.56 394 GLU A O 1
ATOM 3274 N N . LYS A 1 395 ? -22.877 2.653 25.285 1.00 93.94 395 LYS A N 1
ATOM 3275 C CA . LYS A 1 395 ? -21.605 3.308 25.607 1.00 93.94 395 LYS A CA 1
ATOM 3276 C C . LYS A 1 395 ? -20.490 2.882 24.652 1.00 93.94 395 LYS A C 1
ATOM 3278 O O . LYS A 1 395 ? -20.321 1.699 24.369 1.00 93.94 395 LYS A O 1
ATOM 3283 N N . ILE A 1 396 ? -19.686 3.845 24.213 1.00 95.06 396 ILE A N 1
ATOM 3284 C CA . ILE A 1 396 ? -18.466 3.667 23.428 1.00 95.06 396 ILE A CA 1
ATOM 3285 C C . ILE A 1 396 ? -17.283 4.165 24.255 1.00 95.06 396 ILE A C 1
ATOM 3287 O O . ILE A 1 396 ? -17.229 5.339 24.611 1.00 95.06 396 ILE A O 1
ATOM 3291 N N . THR A 1 397 ? -16.295 3.303 24.495 1.00 93.50 397 THR A N 1
ATOM 3292 C CA . THR A 1 397 ? -15.028 3.694 25.129 1.00 93.50 397 THR A CA 1
ATOM 3293 C C . THR A 1 397 ? -13.887 3.633 24.111 1.00 93.50 397 THR A C 1
ATOM 3295 O O . THR A 1 397 ? -13.583 2.575 23.561 1.00 93.50 397 THR A O 1
ATOM 3298 N N . ILE A 1 398 ? -13.229 4.766 23.858 1.00 91.56 398 ILE A N 1
ATOM 3299 C CA . ILE A 1 398 ? -12.098 4.884 22.932 1.00 91.56 398 ILE A CA 1
ATOM 3300 C C . ILE A 1 398 ? -10.783 4.863 23.710 1.00 91.56 398 ILE A C 1
ATOM 3302 O O . ILE A 1 398 ? -10.503 5.762 24.503 1.00 91.56 398 ILE A O 1
ATOM 3306 N N . ILE A 1 399 ? -9.950 3.855 23.435 1.00 86.81 399 ILE A N 1
ATOM 3307 C CA . ILE A 1 399 ? -8.692 3.607 24.149 1.00 86.81 399 ILE A CA 1
ATOM 3308 C C . ILE A 1 399 ? -7.505 3.717 23.192 1.00 86.81 399 ILE A C 1
ATOM 3310 O O . ILE A 1 399 ? -7.439 3.012 22.186 1.00 86.81 399 ILE A O 1
ATOM 3314 N N . GLY A 1 400 ? -6.538 4.575 23.526 1.00 77.31 400 GLY A N 1
ATOM 3315 C CA . GLY A 1 400 ? -5.229 4.617 22.869 1.00 77.31 400 GLY A CA 1
ATOM 3316 C C . GLY A 1 400 ? -5.254 4.987 21.383 1.00 77.31 400 GLY A C 1
ATOM 3317 O O . GLY A 1 400 ? -4.324 4.625 20.659 1.00 77.31 400 GLY A O 1
ATOM 3318 N N 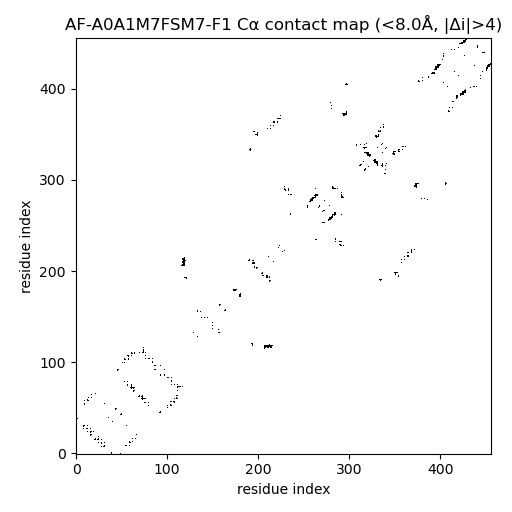. CYS A 1 401 ? -6.291 5.691 20.913 1.00 75.19 401 CYS A N 1
ATOM 3319 C CA . CYS A 1 401 ? -6.371 6.124 19.521 1.00 75.19 401 CYS A CA 1
ATOM 3320 C C . CYS A 1 401 ? -5.965 7.589 19.319 1.00 75.19 401 CYS A C 1
ATOM 3322 O O . CYS A 1 401 ? -6.204 8.457 20.153 1.00 75.19 401 CYS A O 1
ATOM 3324 N N . SER A 1 402 ? -5.356 7.870 18.165 1.00 75.19 402 SER A N 1
ATOM 3325 C CA . SER A 1 402 ? -4.871 9.205 17.809 1.00 75.19 402 SER A CA 1
ATOM 3326 C C . SER A 1 402 ? -5.986 10.208 17.490 1.00 75.19 402 SER A C 1
ATOM 3328 O O . SER A 1 402 ? -5.714 11.411 17.523 1.00 75.19 402 SER A O 1
ATOM 3330 N N . LEU A 1 403 ? -7.199 9.722 17.172 1.00 82.19 403 LEU A N 1
ATOM 3331 C CA . LEU A 1 403 ? -8.328 10.499 16.629 1.00 82.19 403 LEU A CA 1
ATOM 3332 C C . LEU A 1 403 ? -7.925 11.347 15.407 1.00 82.19 403 LEU A C 1
ATOM 3334 O O . LEU A 1 403 ? -8.407 12.459 15.190 1.00 82.19 403 LEU A O 1
ATOM 3338 N N . GLY A 1 404 ? -6.960 10.847 14.633 1.00 75.06 404 GLY A N 1
ATOM 3339 C CA . GLY A 1 404 ? -6.430 11.530 13.463 1.00 75.06 404 GLY A CA 1
ATOM 3340 C C . GLY A 1 404 ? -7.365 11.450 12.258 1.00 75.06 404 GLY A C 1
ATOM 3341 O O . GLY A 1 404 ? -8.174 10.535 12.128 1.00 75.06 404 GLY A O 1
ATOM 3342 N N . ALA A 1 405 ? -7.175 12.374 11.313 1.00 73.38 405 ALA A N 1
ATOM 3343 C CA . ALA A 1 405 ? -7.962 12.442 10.078 1.00 73.38 405 ALA A CA 1
ATOM 3344 C C . ALA A 1 405 ? -7.898 11.157 9.224 1.00 73.38 405 ALA A C 1
ATOM 3346 O O . ALA A 1 405 ? -8.812 10.890 8.456 1.00 73.38 405 ALA A O 1
ATOM 3347 N N . VAL A 1 406 ? -6.838 10.350 9.374 1.00 72.50 406 VAL A N 1
ATOM 3348 C CA . VAL A 1 406 ? -6.622 9.112 8.601 1.00 72.50 406 VAL A CA 1
ATOM 3349 C C . VAL A 1 406 ? -7.715 8.067 8.847 1.00 72.50 406 VAL A C 1
ATOM 3351 O O . VAL A 1 406 ? -8.036 7.309 7.934 1.00 72.50 406 VAL A O 1
ATOM 3354 N N . ASP A 1 407 ? -8.285 8.033 10.053 1.00 83.00 407 ASP A N 1
ATOM 3355 C CA . ASP A 1 407 ? -9.299 7.049 10.449 1.00 83.00 407 ASP A CA 1
ATOM 3356 C C . ASP A 1 407 ? -10.699 7.671 10.598 1.00 83.00 407 ASP A C 1
ATOM 3358 O O . ASP A 1 407 ? -11.638 6.997 11.019 1.00 83.00 407 ASP A O 1
ATOM 3362 N N . MET A 1 408 ? -10.862 8.946 10.220 1.00 87.06 408 MET A N 1
ATOM 3363 C CA . MET A 1 408 ? -12.099 9.705 10.429 1.00 87.06 408 MET A CA 1
ATOM 3364 C C . MET A 1 408 ? -13.321 9.059 9.770 1.00 87.06 408 MET A C 1
ATOM 3366 O O . MET A 1 408 ? -14.401 9.054 10.352 1.00 87.06 408 MET A O 1
ATOM 3370 N N . ASP A 1 409 ? -13.161 8.454 8.594 1.00 88.19 409 ASP A N 1
ATOM 3371 C CA . ASP A 1 409 ? -14.267 7.789 7.900 1.00 88.19 409 ASP A CA 1
ATOM 3372 C C . ASP A 1 409 ? -14.809 6.575 8.675 1.00 88.19 409 ASP A C 1
ATOM 3374 O O . ASP A 1 409 ? -16.018 6.349 8.678 1.00 88.19 409 ASP A O 1
ATOM 3378 N N . TYR A 1 410 ? -13.959 5.837 9.403 1.00 90.81 410 TYR A N 1
ATOM 3379 C CA . TYR A 1 410 ? -14.432 4.762 10.286 1.00 90.81 410 TYR A CA 1
ATOM 3380 C C . TYR A 1 410 ? -15.240 5.314 11.452 1.00 90.81 410 TYR A C 1
ATOM 3382 O O . TYR A 1 410 ? -16.223 4.705 11.858 1.00 90.81 410 TYR A O 1
ATOM 3390 N N . TYR A 1 411 ? -14.842 6.469 11.985 1.00 92.50 411 TYR A N 1
ATOM 3391 C CA . TYR A 1 411 ? -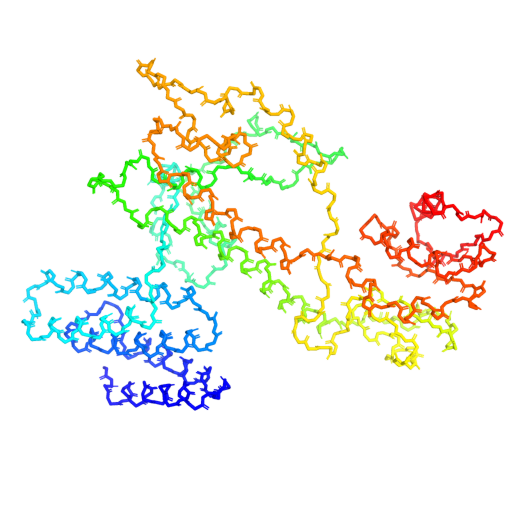15.557 7.109 13.081 1.00 92.50 411 TYR A CA 1
ATOM 3392 C C . TYR A 1 411 ? -16.884 7.722 12.645 1.00 92.50 411 TYR A C 1
ATOM 3394 O O . TYR A 1 411 ? -17.862 7.617 13.378 1.00 92.50 411 TYR A O 1
ATOM 3402 N N . LYS A 1 412 ? -16.947 8.295 11.437 1.00 93.69 412 LYS A N 1
ATOM 3403 C CA . LYS A 1 412 ? -18.209 8.727 10.822 1.00 93.69 412 LYS A CA 1
ATOM 3404 C C . LYS A 1 412 ? -19.165 7.550 10.666 1.00 93.69 412 LYS A C 1
ATOM 3406 O O . LYS A 1 412 ? -20.315 7.657 11.079 1.00 93.69 412 LYS A O 1
ATOM 3411 N N . GLN A 1 413 ? -18.671 6.422 10.149 1.00 95.50 413 GLN A N 1
ATOM 3412 C CA . GLN A 1 413 ? -19.471 5.203 10.054 1.00 95.50 413 GLN A CA 1
ATOM 3413 C C . GLN A 1 413 ? -19.887 4.684 11.437 1.00 95.50 413 GLN A C 1
ATOM 3415 O O . GLN A 1 413 ? -21.035 4.296 11.626 1.00 95.50 413 GLN A O 1
ATOM 3420 N N . LEU A 1 414 ? -18.985 4.693 12.424 1.00 94.44 414 LEU A N 1
ATOM 3421 C CA . LEU A 1 414 ? -19.300 4.296 13.797 1.00 94.44 414 LEU A CA 1
ATOM 3422 C C . LEU A 1 414 ? -20.434 5.158 14.365 1.00 94.44 414 LEU A C 1
ATOM 3424 O O . LEU A 1 414 ? -21.424 4.606 14.830 1.00 94.44 414 LEU A O 1
ATOM 3428 N N . LYS A 1 415 ? -20.330 6.491 14.260 1.00 94.56 415 LYS A N 1
ATOM 3429 C CA . LYS A 1 415 ? -21.356 7.432 14.732 1.00 94.56 415 LYS A CA 1
ATOM 3430 C C . LYS A 1 415 ? -22.694 7.241 14.018 1.00 94.56 415 LYS A C 1
ATOM 3432 O O . LYS A 1 415 ? -23.724 7.365 14.670 1.00 94.56 415 LYS A O 1
ATOM 3437 N N . SER A 1 416 ? -22.701 6.930 12.719 1.00 95.00 416 SER A N 1
ATOM 3438 C CA . SER A 1 416 ? -23.950 6.683 11.983 1.00 95.00 416 SER A CA 1
ATOM 3439 C C . SER A 1 416 ? -24.587 5.327 12.288 1.00 95.00 416 SER A C 1
ATOM 3441 O O . SER A 1 416 ? -25.724 5.094 11.893 1.00 95.00 416 SER A O 1
ATOM 3443 N N . SER A 1 417 ? -23.853 4.422 12.937 1.00 94.12 417 SER A N 1
ATOM 3444 C CA . SER A 1 417 ? -24.306 3.057 13.235 1.00 94.12 417 SER A CA 1
ATOM 3445 C C . SER A 1 417 ? -24.807 2.885 14.675 1.00 94.12 417 SER A C 1
ATOM 3447 O O . SER A 1 417 ? -25.248 1.804 15.056 1.00 94.12 417 SER A O 1
ATOM 3449 N N . VAL A 1 418 ? -24.740 3.945 15.481 1.00 93.19 418 VAL A N 1
ATOM 3450 C CA . VAL A 1 418 ? -25.163 3.976 16.887 1.00 93.19 418 VAL A CA 1
ATOM 3451 C C . VAL A 1 418 ? -26.243 5.033 17.095 1.00 93.19 418 VAL A C 1
ATOM 3453 O O . VAL A 1 418 ? -26.445 5.903 16.248 1.00 93.19 418 VAL A O 1
ATOM 3456 N N . LYS A 1 419 ? -26.944 4.962 18.230 1.00 90.81 419 LYS A N 1
ATOM 3457 C CA . LYS A 1 419 ? -27.946 5.966 18.609 1.00 90.81 419 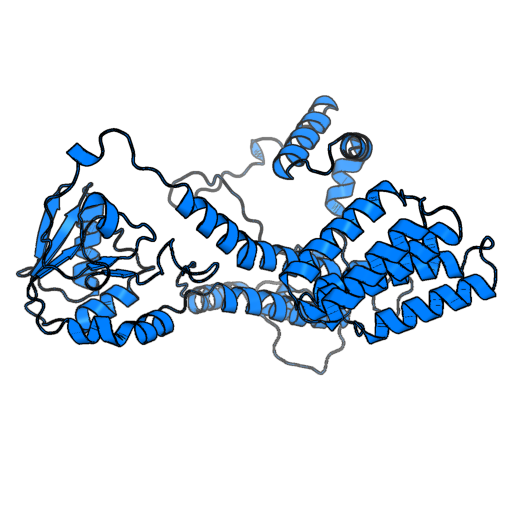LYS A CA 1
ATOM 3458 C C . LYS A 1 419 ? -27.291 7.313 18.928 1.00 90.81 419 LYS A C 1
ATOM 3460 O O . LYS A 1 419 ? -26.101 7.390 19.236 1.00 90.81 419 LYS A O 1
ATOM 3465 N N . ASP A 1 420 ? -28.074 8.384 18.862 1.00 88.75 420 ASP A N 1
ATOM 3466 C CA . ASP A 1 420 ? -27.586 9.740 19.139 1.00 88.75 420 ASP A CA 1
ATOM 3467 C C . ASP A 1 420 ? -27.274 9.986 20.619 1.00 88.75 420 ASP A C 1
ATOM 3469 O O . ASP A 1 420 ? -26.373 10.763 20.921 1.00 88.75 420 ASP A O 1
ATOM 3473 N N . ASP A 1 421 ? -27.943 9.268 21.523 1.00 90.12 421 ASP A N 1
ATOM 3474 C CA . ASP A 1 421 ? -27.786 9.354 22.980 1.00 90.12 421 ASP A CA 1
ATOM 3475 C C . ASP A 1 421 ? -26.717 8.405 23.552 1.00 90.12 421 ASP A C 1
ATOM 3477 O O . ASP A 1 421 ? -26.598 8.257 24.769 1.00 90.12 421 ASP A O 1
ATOM 3481 N N . VAL A 1 422 ? -25.925 7.757 22.690 1.00 94.31 422 VAL A N 1
ATOM 3482 C CA . VAL A 1 422 ? -24.831 6.880 23.122 1.00 94.31 422 VAL A CA 1
ATOM 3483 C C . VAL A 1 422 ? -23.784 7.670 23.918 1.00 94.31 422 VAL A C 1
ATOM 3485 O O . VAL A 1 422 ? -23.354 8.755 23.520 1.00 94.31 422 VAL A O 1
ATOM 3488 N N . LEU A 1 423 ? -23.326 7.107 25.034 1.00 93.88 423 LEU A N 1
ATOM 3489 C CA . LEU A 1 423 ? -22.299 7.722 25.872 1.00 93.88 423 LEU A CA 1
ATOM 3490 C C . LEU A 1 423 ? -20.906 7.467 25.289 1.00 93.88 423 LEU A C 1
ATOM 3492 O O . LEU A 1 423 ? -20.522 6.324 25.064 1.00 93.88 423 LEU A O 1
ATOM 3496 N N . TRP A 1 424 ? -20.114 8.513 25.092 1.00 95.06 424 TRP A N 1
ATOM 3497 C CA . TRP A 1 424 ? -18.738 8.435 24.612 1.00 95.06 424 TRP A CA 1
ATOM 3498 C C . TRP A 1 424 ? -17.751 8.686 25.749 1.00 95.06 424 TRP A C 1
ATOM 3500 O O . TRP A 1 424 ? -17.789 9.718 26.409 1.00 95.06 424 TRP A O 1
ATOM 3510 N N . GLU A 1 425 ? -16.811 7.772 25.942 1.00 93.62 425 GLU A N 1
ATOM 3511 C CA . GLU A 1 425 ? -15.740 7.887 26.925 1.00 93.62 425 GLU A CA 1
ATOM 3512 C C . GLU A 1 425 ? -14.380 7.802 26.231 1.00 93.62 425 GLU A C 1
ATOM 3514 O O . GLU A 1 425 ? -14.104 6.855 25.495 1.00 93.62 425 GLU A O 1
ATOM 3519 N N . PHE A 1 426 ? -13.500 8.774 26.468 1.00 92.31 426 PHE A N 1
ATOM 3520 C CA . PHE A 1 426 ? -12.200 8.841 25.796 1.00 92.31 426 PHE A CA 1
ATOM 3521 C C . PHE A 1 426 ? -11.030 8.732 26.772 1.00 92.31 426 PHE A C 1
ATOM 3523 O O . PHE A 1 426 ? -10.952 9.457 27.766 1.00 92.31 426 PHE A O 1
ATOM 3530 N N . SER A 1 427 ? -10.058 7.884 26.436 1.00 88.75 427 SER A N 1
ATOM 3531 C CA . SER A 1 427 ? -8.762 7.875 27.110 1.00 88.75 427 SER A CA 1
ATOM 3532 C C . SER A 1 427 ? -7.888 9.046 26.654 1.00 88.75 427 SER A C 1
ATOM 3534 O O . SER A 1 427 ? -7.827 9.324 25.453 1.00 88.75 427 SER A O 1
ATOM 3536 N N . TYR A 1 428 ? -7.120 9.647 27.561 1.00 88.12 428 TYR A N 1
ATOM 3537 C CA . TYR A 1 428 ? -6.100 10.642 27.219 1.00 88.12 428 TYR A CA 1
ATOM 3538 C C . TYR A 1 428 ? -4.812 10.461 28.035 1.00 88.12 428 TYR A C 1
ATOM 3540 O O . TYR A 1 428 ? -4.837 9.961 29.160 1.00 88.12 428 TYR A O 1
ATOM 3548 N N . HIS A 1 429 ? -3.675 10.890 27.484 1.00 85.38 429 HIS A N 1
ATOM 3549 C CA . HIS A 1 429 ? -2.372 10.861 28.158 1.00 85.38 429 HIS A CA 1
ATOM 3550 C C . HIS A 1 429 ? -1.778 12.262 28.347 1.00 85.38 429 HIS A C 1
ATOM 3552 O O . HIS A 1 429 ? -1.114 12.523 29.356 1.00 85.38 429 HIS A O 1
ATOM 3558 N N . SER A 1 430 ? -2.011 13.174 27.398 1.00 86.94 430 SER A N 1
ATOM 3559 C CA . SER A 1 430 ? -1.520 14.553 27.436 1.00 86.94 430 SER A CA 1
ATOM 3560 C C . SER A 1 430 ? -2.634 15.585 27.199 1.00 86.94 430 SER A C 1
ATOM 3562 O O . SER A 1 430 ? -3.672 15.257 26.627 1.00 86.94 430 SER A O 1
ATOM 3564 N N . PRO A 1 431 ? -2.431 16.861 27.577 1.00 87.94 431 PRO A N 1
ATOM 3565 C CA . PRO A 1 431 ? -3.396 17.932 27.293 1.00 87.94 431 PRO A CA 1
ATOM 3566 C C . PRO A 1 431 ? -3.688 18.131 25.793 1.00 87.94 431 PRO A C 1
ATOM 3568 O O . PRO A 1 431 ? -4.707 18.695 25.402 1.00 87.94 431 PRO A O 1
ATOM 3571 N N . GLU A 1 432 ? -2.785 17.698 24.911 1.00 87.31 432 GLU A N 1
ATOM 3572 C CA . GLU A 1 432 ? -3.004 17.704 23.463 1.00 87.31 432 GLU A CA 1
ATOM 3573 C C . GLU A 1 432 ? -3.981 16.618 22.993 1.00 87.31 432 GLU A C 1
ATOM 3575 O O . GLU A 1 432 ? -4.546 16.767 21.908 1.00 87.31 432 GLU A O 1
ATOM 3580 N N . ASP A 1 433 ? -4.158 15.530 23.749 1.00 85.00 433 ASP A N 1
ATOM 3581 C CA . ASP A 1 433 ? -5.199 14.529 23.481 1.00 85.00 433 ASP A CA 1
ATOM 3582 C C . ASP A 1 433 ? -6.588 15.122 23.758 1.00 85.00 433 ASP A C 1
ATOM 3584 O O . ASP A 1 433 ? -7.473 14.988 22.920 1.00 85.00 433 ASP A O 1
ATOM 3588 N N . GLU A 1 434 ? -6.761 15.868 24.856 1.00 88.69 434 GLU A N 1
ATOM 3589 C CA . GLU A 1 434 ? -8.033 16.537 25.194 1.00 88.69 434 GLU A CA 1
ATOM 3590 C C . GLU A 1 434 ? -8.485 17.486 24.073 1.00 88.69 434 GLU A C 1
ATOM 3592 O O . GLU A 1 434 ? -9.615 17.415 23.597 1.00 88.69 434 GLU A O 1
ATOM 3597 N N . LYS A 1 435 ? -7.564 18.295 23.531 1.00 90.56 435 LYS A N 1
ATOM 3598 C CA . LYS A 1 435 ? -7.853 19.166 22.374 1.00 90.56 435 LYS A CA 1
ATOM 3599 C C . LYS A 1 435 ? -8.257 18.388 21.119 1.00 90.56 435 LYS A C 1
ATOM 3601 O O . LYS A 1 435 ? -9.000 18.907 20.285 1.00 90.56 435 LYS A O 1
ATOM 3606 N N . ARG A 1 436 ? -7.714 17.181 20.933 1.00 89.56 436 ARG A N 1
ATOM 3607 C CA . ARG A 1 436 ? -8.076 16.306 19.809 1.00 89.56 436 ARG A CA 1
ATOM 3608 C C . ARG A 1 436 ? -9.459 15.703 20.008 1.00 89.56 436 ARG A C 1
ATOM 3610 O O . ARG A 1 436 ? -10.211 15.686 19.040 1.00 89.56 436 ARG A O 1
ATOM 3617 N N . ILE A 1 437 ? -9.800 15.299 21.230 1.00 91.12 437 ILE A N 1
ATOM 3618 C CA . ILE A 1 437 ? -11.144 14.838 21.602 1.00 91.12 437 ILE A CA 1
ATOM 3619 C C . ILE A 1 437 ? -12.166 15.951 21.338 1.00 91.12 437 ILE A C 1
ATOM 3621 O O . ILE A 1 437 ? -13.125 15.725 20.610 1.00 91.12 437 ILE A O 1
ATOM 3625 N N . ASP A 1 438 ? -11.908 17.183 21.788 1.00 91.06 438 ASP A N 1
ATOM 3626 C CA . ASP A 1 438 ? -12.803 18.322 21.532 1.00 91.06 438 ASP A CA 1
ATOM 3627 C C . ASP A 1 438 ? -13.042 18.563 20.038 1.00 91.06 438 ASP A C 1
ATOM 3629 O O . ASP A 1 438 ? -14.158 18.854 19.604 1.00 91.06 438 ASP A O 1
ATOM 3633 N N . LYS A 1 439 ? -11.977 18.482 19.231 1.00 91.88 439 LYS A N 1
ATOM 3634 C CA . LYS A 1 439 ? -12.084 18.639 17.779 1.00 91.88 439 LYS A CA 1
ATOM 3635 C C . LYS A 1 439 ? -12.883 17.490 17.163 1.00 91.88 439 LYS A C 1
ATOM 3637 O O . LYS A 1 439 ? -13.725 17.746 16.311 1.00 91.88 439 LYS A O 1
ATOM 3642 N N . PHE A 1 440 ? -12.618 16.262 17.594 1.00 92.06 440 PHE A N 1
ATOM 3643 C CA . PHE A 1 440 ? -13.299 15.057 17.137 1.00 92.06 440 PHE A CA 1
ATOM 3644 C C . PHE A 1 440 ? -14.804 15.115 17.423 1.00 92.06 440 PHE A C 1
ATOM 3646 O O 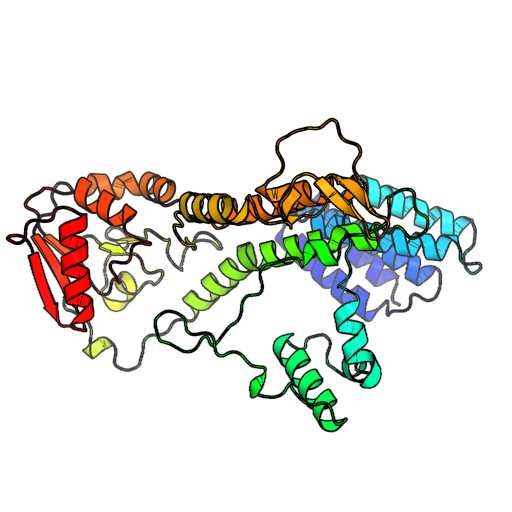. PHE A 1 440 ? -15.601 14.942 16.505 1.00 92.06 440 PHE A O 1
ATOM 3653 N N . CYS A 1 441 ? -15.196 15.454 18.655 1.00 93.00 441 CYS A N 1
ATOM 3654 C CA . CYS A 1 441 ? -16.602 15.582 19.033 1.00 93.00 441 CYS A CA 1
ATOM 3655 C C . CYS A 1 441 ? -17.315 16.665 18.216 1.00 93.00 441 CYS A C 1
ATOM 3657 O O . CYS A 1 441 ? -18.423 16.438 17.746 1.00 93.00 441 CYS A O 1
ATOM 3659 N N . LYS A 1 442 ? -16.662 17.810 17.969 1.00 92.38 442 LYS A N 1
ATOM 3660 C CA . LYS A 1 442 ? -17.208 18.865 17.095 1.00 92.38 442 LYS A CA 1
ATOM 3661 C C . LYS A 1 442 ? -17.359 18.419 15.643 1.00 92.38 442 LYS A C 1
ATOM 3663 O O . LYS A 1 442 ? -18.302 18.828 14.981 1.00 92.38 442 LYS A O 1
ATOM 3668 N N . GLU A 1 443 ? -16.412 17.639 15.130 1.00 92.50 443 GLU A N 1
ATOM 3669 C CA . GLU A 1 443 ? -16.419 17.175 13.739 1.00 92.50 443 GLU A CA 1
ATOM 3670 C C . GLU A 1 443 ? -17.502 16.116 13.478 1.00 92.50 443 GLU A C 1
ATOM 3672 O O . GLU A 1 443 ? -18.006 16.034 12.359 1.00 92.50 443 GLU A O 1
ATOM 3677 N N . LEU A 1 444 ? -17.883 15.343 14.501 1.00 91.88 444 LEU A N 1
ATOM 3678 C CA . LEU A 1 444 ? -18.916 14.301 14.427 1.00 91.88 444 LEU A CA 1
ATOM 3679 C C . LEU A 1 444 ? -20.256 14.681 15.068 1.00 91.88 444 LEU A C 1
ATOM 3681 O O . LEU A 1 444 ? -21.125 13.819 15.176 1.00 91.88 444 LEU A O 1
ATOM 3685 N N . ASP A 1 445 ? -20.412 15.937 15.488 1.00 93.06 445 ASP A N 1
ATOM 3686 C CA . ASP A 1 445 ? -21.619 16.451 16.151 1.00 93.06 445 ASP A CA 1
ATOM 3687 C C . ASP A 1 445 ? -22.036 15.613 17.379 1.00 93.06 445 ASP A C 1
ATOM 3689 O O . ASP A 1 445 ? -23.190 15.234 17.559 1.00 93.06 445 ASP A O 1
ATOM 3693 N N . ILE A 1 446 ? -21.054 15.262 18.218 1.00 91.81 446 ILE A N 1
ATOM 3694 C CA . ILE A 1 446 ? -21.283 14.534 19.472 1.00 91.81 446 ILE A CA 1
ATOM 3695 C C . ILE A 1 446 ? -21.615 15.546 20.571 1.00 91.81 446 ILE A C 1
ATOM 3697 O O . ILE A 1 446 ? -20.803 16.421 20.891 1.00 91.81 446 ILE A O 1
ATOM 3701 N N . GLU A 1 447 ? -22.792 15.399 21.178 1.00 87.69 447 GLU A N 1
ATOM 3702 C CA . GLU A 1 447 ? -23.248 16.271 22.257 1.00 87.69 447 GLU A CA 1
ATOM 3703 C C . GLU A 1 447 ? -22.334 16.192 23.485 1.00 87.69 447 GLU A C 1
ATOM 3705 O O . GLU A 1 447 ? -21.999 15.114 23.977 1.00 87.69 447 GLU A O 1
ATOM 3710 N N . THR A 1 448 ? -21.974 17.348 24.047 1.00 79.25 448 THR A N 1
ATOM 3711 C CA . THR A 1 448 ? -21.075 17.432 25.211 1.00 79.25 448 THR A CA 1
ATOM 3712 C C . THR A 1 448 ? -21.625 16.740 26.458 1.00 79.25 448 THR A C 1
ATOM 3714 O O . THR A 1 448 ? -20.840 16.268 27.274 1.00 79.25 448 THR A O 1
ATOM 3717 N N . GLY A 1 449 ? -22.953 16.650 26.603 1.00 79.06 449 GLY A N 1
ATOM 3718 C CA . GLY A 1 449 ? -23.607 15.930 27.703 1.00 79.06 449 GLY A CA 1
ATOM 3719 C C . GLY A 1 449 ? -23.382 14.415 27.674 1.00 79.06 449 GLY A C 1
ATOM 3720 O O . GLY A 1 449 ? -23.528 13.761 28.703 1.00 79.06 449 GLY A O 1
ATOM 3721 N N . CYS A 1 450 ? -22.969 13.878 26.526 1.00 84.25 450 CYS A N 1
ATOM 3722 C CA . CYS A 1 450 ? -22.720 12.458 26.313 1.00 84.25 450 CYS A CA 1
ATOM 3723 C C . CYS A 1 450 ? -21.225 12.111 26.353 1.00 84.25 450 CYS A C 1
ATOM 3725 O O . CYS A 1 450 ? -20.870 10.988 26.017 1.00 84.25 450 CYS A O 1
ATOM 3727 N N . VAL A 1 451 ? -20.334 13.041 26.729 1.00 91.31 451 VAL A N 1
ATOM 3728 C CA . VAL A 1 451 ? -18.876 12.840 26.667 1.00 91.31 451 VAL A CA 1
ATOM 3729 C C . VAL A 1 451 ? -18.243 12.813 28.058 1.00 91.31 451 VAL A C 1
ATOM 3731 O O . VAL A 1 451 ? -18.385 13.750 28.842 1.00 91.31 451 VAL A O 1
ATOM 3734 N N . SER A 1 452 ? -17.458 11.772 28.333 1.00 92.94 452 SER A N 1
ATOM 3735 C CA . SER A 1 452 ? -16.555 11.681 29.482 1.00 92.94 452 SER A CA 1
ATOM 3736 C C . SER A 1 452 ? -15.116 11.388 29.044 1.00 92.94 452 SER A C 1
ATOM 3738 O O . SER A 1 452 ? -14.849 10.940 27.925 1.00 92.94 452 SER A O 1
ATOM 3740 N N . THR A 1 453 ? -14.151 11.655 29.925 1.00 91.50 453 THR A N 1
ATOM 3741 C CA . THR A 1 453 ? -12.736 11.357 29.678 1.00 91.50 453 THR A CA 1
ATOM 3742 C C . THR A 1 453 ? -12.085 10.709 30.894 1.00 91.50 453 THR A C 1
ATOM 3744 O O . THR A 1 453 ? -12.485 10.944 32.035 1.00 91.50 453 THR A O 1
ATOM 3747 N N . PHE A 1 454 ? -11.055 9.896 30.658 1.00 89.62 454 PHE A N 1
ATOM 3748 C CA . PHE A 1 454 ? -10.236 9.312 31.717 1.00 89.62 454 PHE A CA 1
ATOM 3749 C C . PHE A 1 454 ? -8.759 9.284 31.325 1.00 89.62 454 PHE A C 1
ATOM 3751 O O . PHE A 1 454 ? -8.398 9.116 30.158 1.00 89.62 454 PHE A O 1
ATOM 3758 N N . LYS A 1 455 ? -7.885 9.462 32.316 1.00 87.31 455 LYS A N 1
ATOM 3759 C CA . LYS A 1 455 ? -6.441 9.522 32.096 1.00 87.31 455 LYS A CA 1
ATOM 3760 C C . LYS A 1 455 ? -5.819 8.128 32.155 1.00 87.31 455 LYS A C 1
ATOM 3762 O O . LYS A 1 455 ? -6.080 7.392 33.105 1.00 87.31 455 LYS A O 1
ATOM 3767 N N . MET A 1 456 ? -4.966 7.807 31.182 1.00 77.31 456 MET A N 1
ATOM 3768 C CA . MET A 1 456 ? -4.186 6.562 31.125 1.00 77.31 456 MET A CA 1
ATOM 3769 C C . MET A 1 456 ? -2.718 6.730 31.516 1.00 77.31 456 MET A C 1
ATOM 3771 O O . MET A 1 456 ? -2.124 7.802 31.235 1.00 77.31 456 MET A O 1
#

Mean predicted aligned error: 19.11 Å

Solvent-accessible surface area (backbone atoms only — not comparable to full-atom values): 27019 Å² total; per-residue (Å²): 108,64,62,69,62,54,52,50,39,44,52,50,29,48,50,24,54,73,68,67,42,63,70,56,29,56,53,32,50,51,53,39,51,58,49,43,63,72,44,56,56,87,76,70,71,59,67,69,46,49,51,53,51,51,54,46,47,42,42,53,31,53,43,26,51,74,73,70,36,54,65,64,20,39,49,54,50,50,54,52,50,53,52,48,55,52,54,68,72,42,85,90,54,54,73,67,59,50,50,54,56,48,53,50,51,52,53,37,44,68,78,40,66,90,65,91,71,28,42,48,85,52,72,72,66,53,64,75,42,55,87,67,51,53,69,68,52,60,75,70,52,66,93,84,56,55,70,70,56,55,51,50,52,52,50,51,56,35,42,79,71,72,49,76,80,81,60,73,93,74,56,80,84,55,61,59,95,89,40,76,60,88,72,84,84,82,87,75,56,68,56,61,59,24,38,69,94,61,44,86,88,39,90,88,47,48,68,50,31,54,22,19,49,49,44,52,50,47,50,51,36,44,43,68,50,53,48,42,47,49,53,48,59,52,49,63,71,66,68,74,83,63,90,71,50,78,82,71,59,76,91,69,75,74,88,55,75,40,82,34,84,57,47,70,62,56,54,45,75,76,70,64,38,58,70,92,40,48,46,48,78,33,31,50,74,86,52,62,91,78,61,60,64,58,67,62,62,69,77,52,65,63,58,48,52,56,50,47,69,74,43,55,82,39,79,88,41,36,68,64,42,66,50,100,85,68,50,77,40,48,49,74,47,47,75,24,54,70,74,64,60,70,98,62,90,80,70,79,59,84,46,65,69,49,56,58,49,40,57,55,43,47,56,53,48,49,54,37,47,69,74,38,51,42,56,58,65,62,50,49,65,76,41,40,77,60,45,71,64,33,61,79,50,61,67,46,77,49,72,90,69,84,79,46,80,69,54,41,68,60,50,53,50,50,59,73,30,33,51,91,81,34,32,38,35,37,53,33,78,51,78,69,42,53,56,42,51,57,50,46,33,63,75,68,71,52,60,71,91,36,57,50,74,48,80,107

Nearest PDB structures (foldseek):
  5x7f-assembly1_A-2  TM=6.926E-01  e=1.154E-01  Mycobacterium tuberculosis H37Rv
  4pca-assembly3_D-4  TM=6.445E-01  e=4.317E-01  Anaplasma phagocytophilum str. HGE1
  3dr5-assembly1_A-2  TM=4.608E-01  e=3.220E-01  Corynebacterium glutamicum
  8qag-assembly2_B  TM=5.933E-01  e=7.352E+00  synthetic construct